Protein AF-A0A9D5P6J3-F1 (afdb_monomer_lite)

Foldseek 3Di:
DVVVLVCCCVLALVVLVVCLVVVHADDPVSLQVNLVCLLPDPDLVSVVSNLVRCVVVLVCLLLQACSHPDDRCLSVSLSSLLSCLVPPLPLLPDQLLSSLVSNLVRDPFDPLVSNVSSVVSNCNSCVPDPLVVNLVVLLVVLLVCLVVADQRSNQSSLSSNLLSLLVVVDDDPVSSVVLSVVCSVCVVVVQLLVCLQSVHRHRDDDPANLSSLVVCLVDPVNLLVLLSSLLSCVVSVVVRVVSPDDNVSSVVSSVSSVVSNVVDNHDCPDVVVSCCSSDDVVSVVSSVVRDDDDPVRVVVVVVVVVVVVVVVVVVLLVLLVVLLVCVVVVNQVVVSLVVLLVDALVSSQSSLVSNCVSCVPPPRCVVCSVVSNVSSVVQQVDFDADPNDTDRRPDDPPPPPPDPPPDPPPDPPPDDDD

pLDDT: mean 79.32, std 16.15, range [25.44, 96.62]

Sequence (418 aa):
MNEILNNIYNSVILPLTECAKEGKNLATYEMNSISYMVVHCEDKNEQRYILEHLQPLYKEYLMGKNPLKKYYCEEMMYMLCTWDAVYDKTIANLDLVDIAISWADNNSGVRVREFLNVLYCYYMANPDAQWNTIEPIVWHELLKLEVYGNRTKAGYLVLLHGFLRIIIRRSNPLEQKTLIGLLIENWDYLKLVYSVMIRSIVDCGHKDFAGVANYVRIMSWCHPYIYIFYSVLSERFEDLCQSGTDREKLSRHLNKILGIMNTTTQDCNYLNILCRILFPDSFKEYLDKNRLPSYDEVVSELNEMKSKVDSLNSQIEQMAQRMVNAVNASIPVGDIEKELLRLSPGTSYDVFTQVNSLLTGNKAWMERASDIKQKILSMRDNPTIVNGNVYQSGATHDDRSKHIELCDNDNQLKLENK

Radius of gyration: 34.81 Å; chains: 1; bounding box: 89×60×91 Å

Secondary structure (DSSP, 8-state):
-HHHHHHHIIIIIHHHHHHHHHTPPPPHHHHHHHHHHHHT---HHHHHHHHHHHHHHHHHHHTT--SS-SS--HHHHHHHHHHHHHHT--GGGS-HHHHHHHHHHH-SS--HHHHHHHHHHHHHH-TTS-HHHHHHHHHHHHHHTTTS--HHHHHHHHHHHHHHHHHHH---HHHHHHHHHHHHHTHHHHHHHHHHHTTS--SS--SSHHHHHHHHHH-GGGGGGHHHHHHHHHHTHHHHHHTT--HHHHHHHHHHHHHHHHHS----SHHHHHHHHHS-HHHHHHHHHHSPPPHHHHHHHHHHHHHHHHHHHHHHHHHHHHHHHHHHTT--HHHHHHHHTTS-HHHHHHHHHHHHHHTTT-HHHHHHHHHHHHHHHHHHSS-EEETTEEEPTT--TT--------------------

Organism: Xylanibacter ruminicola (NCBI:txid839)

Structure (mmCIF, N/CA/C/O backbone):
data_AF-A0A9D5P6J3-F1
#
_entry.id   AF-A0A9D5P6J3-F1
#
loop_
_atom_site.group_PDB
_atom_site.id
_atom_site.type_symbol
_atom_site.label_atom_id
_atom_site.label_alt_id
_atom_site.label_comp_id
_atom_site.label_asym_id
_atom_site.label_entity_id
_atom_site.label_seq_id
_atom_site.pdbx_PDB_ins_code
_atom_site.Cartn_x
_atom_site.Cartn_y
_atom_site.Cartn_z
_atom_site.occupancy
_atom_site.B_iso_or_equiv
_atom_site.auth_seq_id
_atom_site.auth_comp_id
_atom_site.auth_asym_id
_atom_site.auth_atom_id
_atom_site.pdbx_PDB_model_num
ATOM 1 N N . MET A 1 1 ? 26.706 19.585 -39.680 1.00 57.69 1 MET A N 1
ATOM 2 C CA . MET A 1 1 ? 25.729 18.549 -39.279 1.00 57.69 1 MET A CA 1
ATOM 3 C C . MET A 1 1 ? 26.403 17.186 -39.138 1.00 57.69 1 MET A C 1
ATOM 5 O O . MET A 1 1 ? 26.481 16.715 -38.017 1.00 57.69 1 MET A O 1
ATOM 9 N N . ASN A 1 2 ? 27.000 16.613 -40.195 1.00 75.25 2 ASN A N 1
ATOM 10 C CA . ASN A 1 2 ? 27.670 15.299 -40.106 1.00 75.25 2 ASN A CA 1
ATOM 11 C C . ASN A 1 2 ? 28.806 15.217 -39.070 1.00 75.25 2 ASN A C 1
ATOM 13 O O . ASN A 1 2 ? 28.942 14.196 -38.415 1.00 75.25 2 ASN A O 1
ATOM 17 N N . GLU A 1 3 ? 29.602 16.272 -38.884 1.00 84.06 3 GLU A N 1
ATOM 18 C CA . GLU A 1 3 ? 30.706 16.254 -37.909 1.00 84.06 3 GLU A CA 1
ATOM 19 C C . GLU A 1 3 ? 30.215 16.214 -36.452 1.00 84.06 3 GLU A C 1
ATOM 21 O O . GLU A 1 3 ? 30.741 15.458 -35.643 1.00 84.06 3 GLU A O 1
ATOM 26 N N . ILE A 1 4 ? 29.151 16.957 -36.134 1.00 83.62 4 ILE A N 1
ATOM 27 C CA . ILE A 1 4 ? 28.568 16.991 -34.786 1.00 83.62 4 ILE A CA 1
ATOM 28 C C . ILE A 1 4 ? 27.877 15.661 -34.463 1.00 83.62 4 ILE A C 1
ATOM 30 O O . ILE A 1 4 ? 28.116 15.091 -33.403 1.00 83.62 4 ILE A O 1
ATOM 34 N N . LEU A 1 5 ? 27.097 15.110 -35.401 1.00 86.62 5 LEU A N 1
ATOM 35 C CA . LEU A 1 5 ? 26.465 13.798 -35.222 1.00 86.62 5 LEU A CA 1
ATOM 36 C C . LEU A 1 5 ? 27.497 12.665 -35.122 1.00 86.62 5 LEU A C 1
ATOM 38 O O . LEU A 1 5 ? 27.320 11.749 -34.321 1.00 86.62 5 LEU A O 1
ATOM 42 N N . ASN A 1 6 ? 28.605 12.746 -35.868 1.00 88.44 6 ASN A N 1
ATOM 43 C CA . ASN A 1 6 ? 29.725 11.813 -35.723 1.00 88.44 6 ASN A CA 1
ATOM 44 C C . ASN A 1 6 ? 30.392 11.932 -34.349 1.00 88.44 6 ASN A C 1
ATOM 46 O O . ASN A 1 6 ? 30.739 10.914 -33.752 1.00 88.44 6 ASN A O 1
ATOM 50 N N . ASN A 1 7 ? 30.552 13.152 -33.830 1.00 87.69 7 ASN A N 1
ATOM 51 C CA . ASN A 1 7 ? 31.076 13.358 -32.483 1.00 87.69 7 ASN A CA 1
ATOM 52 C C . ASN A 1 7 ? 30.143 12.741 -31.438 1.00 87.69 7 ASN A C 1
ATOM 54 O O . ASN A 1 7 ? 30.617 11.943 -30.640 1.00 87.69 7 ASN A O 1
ATOM 58 N N . ILE A 1 8 ? 28.833 13.007 -31.506 1.00 86.38 8 ILE A N 1
ATOM 59 C CA . ILE A 1 8 ? 27.821 12.396 -30.624 1.00 86.38 8 ILE A CA 1
ATOM 60 C C . ILE A 1 8 ? 27.864 10.867 -30.712 1.00 86.38 8 ILE A C 1
ATOM 62 O O . ILE A 1 8 ? 27.829 10.176 -29.694 1.00 86.38 8 ILE A O 1
ATOM 66 N N . TYR A 1 9 ? 27.967 10.315 -31.921 1.00 89.75 9 TYR A N 1
ATOM 67 C CA . TYR A 1 9 ? 28.038 8.871 -32.097 1.00 89.75 9 TYR A CA 1
ATOM 68 C C . TYR A 1 9 ? 29.260 8.272 -31.393 1.00 89.75 9 TYR A C 1
ATOM 70 O O . TYR A 1 9 ? 29.124 7.315 -30.634 1.00 89.75 9 TYR A O 1
ATOM 78 N N . ASN A 1 10 ? 30.439 8.862 -31.591 1.00 88.38 10 ASN A N 1
ATOM 79 C CA . ASN A 1 10 ? 31.686 8.346 -31.032 1.00 88.38 10 ASN A CA 1
ATOM 80 C C . ASN A 1 10 ? 31.839 8.612 -29.526 1.00 88.38 10 ASN A C 1
ATOM 82 O O . ASN A 1 10 ? 32.464 7.807 -28.841 1.00 88.38 10 ASN A O 1
ATOM 86 N N . SER A 1 11 ? 31.295 9.716 -29.001 1.00 85.00 11 SER A N 1
ATOM 87 C CA . SER A 1 11 ? 31.452 10.098 -27.591 1.00 85.00 11 SER A CA 1
ATOM 88 C C . SER A 1 11 ? 30.334 9.596 -26.678 1.00 85.00 11 SER A C 1
ATOM 90 O O . SER A 1 11 ? 30.573 9.439 -25.484 1.00 85.00 11 SER A O 1
ATOM 92 N N . VAL A 1 12 ? 29.133 9.339 -27.211 1.00 84.31 12 VAL A N 1
ATOM 93 C CA . VAL A 1 12 ? 27.944 8.954 -26.428 1.00 84.31 12 VAL A CA 1
ATOM 94 C C . VAL A 1 12 ? 27.421 7.582 -26.843 1.00 84.31 12 VAL A C 1
ATOM 96 O O . VAL A 1 12 ? 27.366 6.668 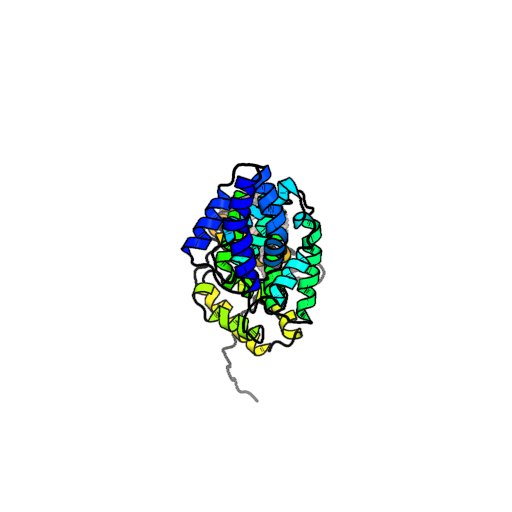-26.021 1.00 84.31 12 VAL A O 1
ATOM 99 N N . ILE A 1 13 ? 27.039 7.412 -28.112 1.00 85.62 13 ILE A N 1
ATOM 100 C CA . ILE A 1 13 ? 26.281 6.227 -28.553 1.00 85.62 13 ILE A CA 1
ATOM 101 C C . ILE A 1 13 ? 27.150 4.965 -28.539 1.00 85.62 13 ILE A C 1
ATOM 103 O O . ILE A 1 13 ? 26.745 3.937 -27.988 1.00 85.62 13 ILE A O 1
ATOM 107 N N . LEU A 1 14 ? 28.340 5.032 -29.140 1.00 87.56 14 LEU 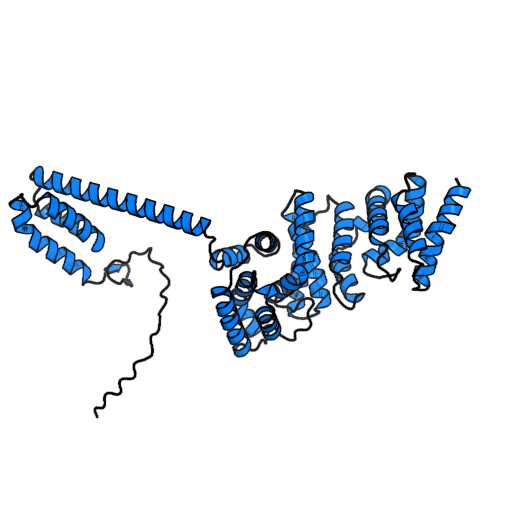A N 1
ATOM 108 C CA . LEU A 1 14 ? 29.237 3.890 -29.283 1.00 87.56 14 LEU A CA 1
ATOM 109 C C . LEU A 1 14 ? 29.713 3.355 -27.918 1.00 87.56 14 LEU A C 1
ATOM 111 O O . LEU A 1 14 ? 29.493 2.166 -27.671 1.00 87.56 14 LEU A O 1
ATOM 115 N N . PRO A 1 15 ? 30.236 4.184 -26.985 1.00 84.38 15 PRO A N 1
ATOM 116 C CA . PRO A 1 15 ? 30.690 3.694 -25.683 1.00 84.38 15 PRO A CA 1
ATOM 117 C C . PRO A 1 15 ? 29.576 3.029 -24.864 1.00 84.38 15 PRO A C 1
ATOM 119 O O . PRO A 1 15 ? 29.794 1.974 -24.265 1.00 84.38 15 PRO A O 1
ATOM 122 N N . LEU A 1 16 ? 28.365 3.606 -24.864 1.00 81.00 16 LEU A N 1
ATOM 123 C CA . LEU A 1 16 ? 27.211 3.033 -24.161 1.00 81.00 16 LEU A CA 1
ATOM 124 C C . LEU A 1 16 ? 26.800 1.683 -24.758 1.00 81.00 16 LEU A C 1
ATOM 126 O O . LEU A 1 16 ? 26.547 0.727 -24.023 1.00 81.00 16 LEU A O 1
ATOM 130 N N . THR A 1 17 ? 26.764 1.594 -26.088 1.00 82.31 17 THR A N 1
ATOM 131 C CA . THR A 1 17 ? 26.368 0.374 -26.802 1.00 82.31 17 THR A CA 1
ATOM 132 C C . THR A 1 17 ? 27.376 -0.754 -26.605 1.00 82.31 17 THR A C 1
ATOM 134 O O . THR A 1 17 ? 26.982 -1.904 -26.403 1.00 82.31 17 THR A O 1
ATOM 137 N N . GLU A 1 18 ? 28.673 -0.452 -26.646 1.00 82.69 18 GLU A N 1
ATOM 138 C CA . GLU A 1 18 ? 29.732 -1.435 -26.398 1.00 82.69 18 GLU A CA 1
ATOM 139 C C . GLU A 1 18 ? 29.710 -1.923 -24.949 1.00 82.69 18 GLU A C 1
ATOM 141 O O . GLU A 1 18 ? 29.700 -3.131 -24.708 1.00 82.69 18 GLU A O 1
ATOM 146 N N . CYS A 1 19 ? 29.592 -1.014 -23.979 1.00 78.56 19 CYS A N 1
ATOM 147 C CA . CYS A 1 19 ? 29.543 -1.394 -22.567 1.00 78.56 19 CYS A CA 1
ATOM 148 C C . CYS A 1 19 ? 28.331 -2.267 -22.239 1.00 78.56 19 CYS A C 1
ATOM 150 O O . CYS A 1 19 ? 28.471 -3.258 -21.516 1.00 78.56 19 CYS A O 1
ATOM 152 N N . ALA A 1 20 ? 27.171 -1.951 -22.820 1.00 75.88 20 ALA A N 1
ATOM 153 C CA . ALA A 1 20 ? 25.970 -2.761 -22.687 1.00 75.88 20 ALA A CA 1
ATOM 154 C C . ALA A 1 20 ? 26.143 -4.174 -23.262 1.00 75.88 20 ALA A C 1
ATOM 156 O O . ALA A 1 20 ? 25.828 -5.157 -22.591 1.00 75.88 20 ALA A O 1
ATOM 157 N N . LYS A 1 21 ? 26.699 -4.294 -24.477 1.00 77.12 21 LYS A N 1
ATOM 158 C CA . LYS A 1 21 ? 26.958 -5.592 -25.126 1.00 77.12 21 LYS A CA 1
ATOM 159 C C . LYS A 1 21 ? 27.943 -6.451 -24.342 1.00 77.12 21 LYS A C 1
ATOM 161 O O . LYS A 1 21 ? 27.756 -7.658 -24.223 1.00 77.12 21 LYS A O 1
ATOM 166 N N . GLU A 1 22 ? 28.998 -5.839 -23.820 1.00 74.31 22 GLU A N 1
ATOM 167 C CA . GLU A 1 22 ? 30.055 -6.551 -23.103 1.00 74.31 22 GLU A CA 1
ATOM 168 C C . GLU A 1 22 ? 29.715 -6.795 -21.624 1.00 74.31 22 GLU A C 1
ATOM 170 O O . GLU A 1 22 ? 30.463 -7.472 -20.913 1.00 74.31 22 GLU A O 1
ATOM 175 N N . GLY A 1 23 ? 28.601 -6.237 -21.132 1.00 66.12 23 GLY A N 1
ATOM 176 C CA . GLY A 1 23 ? 28.228 -6.271 -19.720 1.00 66.12 23 GLY A CA 1
ATOM 177 C C . GLY A 1 23 ? 29.313 -5.679 -18.815 1.00 66.12 23 GLY A C 1
ATOM 178 O O . GLY A 1 23 ? 29.486 -6.155 -17.681 1.00 66.12 23 GLY A O 1
ATOM 179 N N . LYS A 1 24 ? 30.071 -4.705 -19.334 1.00 66.69 24 LYS A N 1
ATOM 180 C CA . LYS A 1 24 ? 31.143 -3.980 -18.643 1.00 66.69 24 LYS A CA 1
ATOM 181 C C . LYS A 1 24 ? 30.615 -2.651 -18.109 1.00 66.69 24 LYS A C 1
ATOM 183 O O . LYS A 1 24 ? 29.604 -2.129 -18.564 1.00 66.69 24 LYS A O 1
ATOM 188 N N . ASN A 1 25 ? 31.310 -2.112 -17.112 1.00 66.50 25 ASN A N 1
ATOM 189 C CA . ASN A 1 25 ? 31.013 -0.787 -16.582 1.00 66.50 25 ASN A CA 1
ATOM 190 C C . ASN A 1 25 ? 31.935 0.240 -17.241 1.00 66.50 25 ASN A C 1
ATOM 192 O O . ASN A 1 25 ? 33.147 0.024 -17.261 1.00 66.50 25 ASN A O 1
ATOM 196 N N . LEU A 1 26 ? 31.372 1.366 -17.679 1.00 66.00 26 LEU A N 1
ATOM 197 C CA . LEU A 1 26 ? 32.141 2.591 -17.906 1.00 66.00 26 LEU A CA 1
ATOM 198 C C . LEU A 1 26 ? 32.775 3.049 -16.591 1.00 66.00 26 LEU A C 1
ATOM 200 O O . LEU A 1 26 ? 32.219 2.817 -15.505 1.00 66.00 26 LEU A O 1
ATOM 204 N N . ALA A 1 27 ? 33.922 3.725 -16.672 1.00 70.69 27 ALA A N 1
ATOM 205 C CA . ALA A 1 27 ? 34.433 4.424 -15.504 1.00 70.69 27 ALA A CA 1
ATOM 206 C C . ALA A 1 27 ? 33.407 5.484 -15.066 1.00 70.69 27 ALA A C 1
ATOM 208 O O . ALA A 1 27 ? 32.761 6.123 -15.895 1.00 70.69 27 ALA A O 1
ATOM 209 N N . THR A 1 28 ? 33.255 5.705 -13.756 1.00 68.19 28 THR A N 1
ATOM 210 C CA . THR A 1 28 ? 32.262 6.657 -13.217 1.00 68.19 28 THR A CA 1
ATOM 211 C C . THR A 1 28 ? 32.389 8.050 -13.840 1.00 68.19 28 THR A C 1
ATOM 213 O O . THR A 1 28 ? 31.383 8.692 -14.119 1.00 68.19 28 THR A O 1
ATOM 216 N N . TYR A 1 29 ? 33.616 8.501 -14.111 1.00 68.69 29 TYR A N 1
ATOM 217 C CA . TYR A 1 29 ? 33.868 9.783 -14.768 1.00 68.69 29 TYR A CA 1
ATOM 218 C C . TYR A 1 29 ? 33.342 9.830 -16.213 1.00 68.69 29 TYR A C 1
ATOM 220 O O . TYR A 1 29 ? 32.702 10.805 -16.599 1.00 68.69 29 TYR A O 1
ATOM 228 N N . GLU A 1 30 ? 33.552 8.765 -16.991 1.00 75.06 30 GLU A N 1
ATOM 229 C CA . GLU A 1 30 ? 33.081 8.661 -18.379 1.00 75.06 30 GLU A CA 1
ATOM 230 C C . GLU A 1 30 ? 31.552 8.633 -18.429 1.00 75.06 30 GLU A C 1
ATOM 232 O O . GLU A 1 30 ? 30.943 9.371 -19.200 1.00 75.06 30 GLU A O 1
ATOM 237 N N . MET A 1 31 ? 30.921 7.861 -17.539 1.00 75.38 31 MET A N 1
ATOM 238 C CA . MET A 1 31 ? 29.463 7.791 -17.449 1.00 75.38 31 MET A CA 1
ATOM 239 C C . MET A 1 31 ? 28.839 9.131 -17.034 1.00 75.38 31 MET A C 1
ATOM 241 O O . MET A 1 31 ? 27.809 9.522 -17.582 1.00 75.38 31 MET A O 1
ATOM 245 N N . ASN A 1 32 ? 29.472 9.865 -16.114 1.00 75.38 32 ASN A N 1
ATOM 246 C CA . ASN A 1 32 ? 29.029 11.207 -15.732 1.00 75.38 32 ASN A CA 1
ATOM 247 C C . ASN A 1 32 ? 29.166 12.196 -16.893 1.00 75.38 32 ASN A C 1
ATOM 249 O O . ASN A 1 32 ? 28.268 13.003 -17.110 1.00 75.38 32 ASN A O 1
ATOM 253 N N . SER A 1 33 ? 30.261 12.125 -17.654 1.00 80.06 33 SER A N 1
ATOM 254 C CA . SER A 1 33 ? 30.460 12.993 -18.815 1.00 80.06 33 SER A CA 1
ATOM 255 C C . SER A 1 33 ? 29.431 12.713 -19.910 1.00 80.06 33 SER A C 1
ATOM 257 O O . SER A 1 33 ? 28.867 13.657 -20.457 1.00 80.06 33 SER A O 1
ATOM 259 N N . ILE A 1 34 ? 29.157 11.440 -20.201 1.00 81.50 34 ILE A N 1
ATOM 260 C CA . ILE A 1 34 ? 28.141 11.031 -21.176 1.00 81.50 34 ILE A CA 1
ATOM 261 C C . ILE A 1 34 ? 26.747 11.463 -20.712 1.00 81.50 34 ILE A C 1
ATOM 263 O O . ILE A 1 34 ? 26.009 12.084 -21.475 1.00 81.50 34 ILE A O 1
ATOM 267 N N . SER A 1 35 ? 26.405 11.206 -19.447 1.00 80.06 35 SER A N 1
ATOM 268 C CA . SER A 1 35 ? 25.118 11.618 -18.874 1.00 80.06 35 SER A CA 1
ATOM 269 C C . SER A 1 35 ? 24.948 13.132 -18.937 1.00 80.06 35 SER A C 1
ATOM 271 O O . SER A 1 35 ? 23.895 13.606 -19.343 1.00 80.06 35 SER A O 1
ATOM 273 N N . TYR A 1 36 ? 25.997 13.897 -18.622 1.00 83.31 36 TYR A N 1
ATOM 274 C CA . TYR A 1 36 ? 25.979 15.352 -18.725 1.00 83.31 36 TYR A CA 1
ATOM 275 C C . TYR A 1 36 ? 25.706 15.822 -20.158 1.00 83.31 36 TYR A C 1
ATOM 277 O O . TYR A 1 36 ? 24.851 16.686 -20.346 1.00 83.31 36 TYR A O 1
ATOM 285 N N . MET A 1 37 ? 26.377 15.232 -21.157 1.00 84.06 37 MET A N 1
ATOM 286 C CA . MET A 1 37 ? 26.158 15.557 -22.574 1.00 84.06 37 MET A CA 1
ATOM 287 C C . MET A 1 37 ? 24.718 15.287 -23.010 1.00 84.06 37 MET A C 1
ATOM 289 O O . MET A 1 37 ? 24.134 16.114 -23.700 1.00 84.06 37 MET A O 1
ATOM 293 N N . VAL A 1 38 ? 24.133 14.162 -22.591 1.00 84.12 38 VAL A N 1
ATOM 294 C CA . VAL A 1 38 ? 22.733 13.841 -22.904 1.00 84.12 38 VAL A CA 1
ATOM 295 C C . VAL A 1 38 ? 21.786 14.812 -22.194 1.00 84.12 38 VAL A C 1
ATOM 297 O O . VAL A 1 38 ? 20.919 15.396 -22.832 1.00 84.12 38 VAL A O 1
ATOM 300 N N . VAL A 1 39 ? 21.970 15.043 -20.892 1.00 84.19 39 VAL A N 1
ATOM 301 C CA . VAL A 1 39 ? 21.082 15.896 -20.082 1.00 84.19 39 VAL A CA 1
ATOM 302 C C . VAL A 1 39 ? 21.075 17.352 -20.559 1.00 84.19 39 VAL A C 1
ATOM 304 O O . VAL A 1 39 ? 20.027 17.990 -20.530 1.00 84.19 39 VAL A O 1
ATOM 307 N N . HIS A 1 40 ? 22.217 17.870 -21.020 1.00 85.81 40 HIS A N 1
ATOM 308 C CA . HIS A 1 40 ? 22.377 19.269 -21.436 1.00 85.81 40 HIS A CA 1
ATOM 309 C C . HIS A 1 40 ? 22.362 19.455 -22.962 1.00 85.81 40 HIS A C 1
ATOM 311 O O . HIS A 1 40 ? 22.711 20.526 -23.454 1.00 85.81 40 HIS A O 1
ATOM 317 N N . CYS A 1 41 ? 21.977 18.433 -23.730 1.00 88.00 41 CYS A N 1
ATOM 318 C CA . CYS A 1 41 ? 21.775 18.577 -25.168 1.00 88.00 41 CYS A CA 1
ATOM 319 C C . CYS A 1 41 ? 20.514 19.417 -25.416 1.00 88.00 41 CYS A C 1
ATOM 321 O O . CYS A 1 41 ? 19.411 18.985 -25.086 1.00 88.00 41 CYS A O 1
ATOM 323 N N . GLU A 1 42 ? 20.666 20.616 -25.984 1.00 87.19 42 GLU A N 1
ATOM 324 C CA . GLU A 1 42 ? 19.552 21.542 -26.256 1.00 87.19 42 GLU A CA 1
ATOM 325 C C . GLU A 1 42 ? 19.043 21.474 -27.708 1.00 87.19 42 GLU A C 1
ATOM 327 O O . GLU A 1 42 ? 17.899 21.850 -27.980 1.00 87.19 42 GLU A O 1
ATOM 332 N N . ASP A 1 43 ? 19.862 20.987 -28.649 1.00 91.00 43 ASP A N 1
ATOM 333 C CA . ASP A 1 43 ? 19.483 20.907 -30.063 1.00 91.00 43 ASP A CA 1
ATOM 334 C C . ASP A 1 43 ? 18.515 19.745 -30.321 1.00 91.00 43 ASP A C 1
ATOM 336 O O . ASP A 1 43 ? 18.812 18.579 -30.072 1.00 91.00 43 ASP A O 1
ATOM 340 N N . LYS A 1 44 ? 17.343 20.052 -30.882 1.00 88.25 44 LYS A N 1
ATOM 341 C CA . LYS A 1 44 ? 16.279 19.059 -31.098 1.00 88.25 44 LYS A CA 1
ATOM 342 C C . LYS A 1 44 ? 16.654 17.945 -32.077 1.00 88.25 44 LYS A C 1
ATOM 344 O O . LYS A 1 44 ? 16.161 16.828 -31.931 1.00 88.25 44 LYS A O 1
ATOM 349 N N . ASN A 1 45 ? 17.477 18.230 -33.088 1.00 88.62 45 ASN A N 1
ATOM 350 C CA . ASN A 1 45 ? 17.889 17.211 -34.055 1.00 88.62 45 ASN A CA 1
ATOM 351 C C . ASN A 1 45 ? 18.907 16.258 -33.424 1.00 88.62 45 ASN A C 1
ATOM 353 O O . ASN A 1 45 ? 18.837 15.053 -33.656 1.00 88.62 45 ASN A O 1
ATOM 357 N N . GLU A 1 46 ? 19.809 16.782 -32.595 1.00 89.38 46 GLU A N 1
ATOM 358 C CA . GLU A 1 46 ? 20.748 15.983 -31.806 1.00 89.38 46 GLU A CA 1
ATOM 359 C C . GLU A 1 46 ? 20.025 15.128 -30.761 1.00 89.38 46 GLU A C 1
ATOM 361 O O . GLU A 1 46 ? 20.269 13.926 -30.693 1.00 89.38 46 GLU A O 1
ATOM 366 N N . GLN A 1 47 ? 19.077 15.704 -30.012 1.00 89.69 47 GLN A N 1
ATOM 367 C CA . GLN A 1 47 ? 18.239 14.969 -29.056 1.00 89.69 47 GLN A CA 1
ATOM 368 C C . GLN A 1 47 ? 17.518 13.796 -29.725 1.00 89.69 47 GLN A C 1
ATOM 370 O O . GLN A 1 47 ? 17.561 12.669 -29.230 1.00 89.69 47 GLN A O 1
ATOM 375 N N . ARG A 1 48 ? 16.883 14.047 -30.877 1.00 88.06 48 ARG A N 1
ATOM 376 C CA . ARG A 1 48 ? 16.201 13.011 -31.656 1.00 88.06 48 ARG A CA 1
ATOM 377 C C . ARG A 1 48 ? 17.178 11.939 -32.137 1.00 88.06 48 ARG A C 1
ATOM 379 O O . ARG A 1 48 ? 16.893 10.756 -31.991 1.00 88.06 48 ARG A O 1
ATOM 386 N N . TYR A 1 49 ? 18.339 12.337 -32.653 1.00 89.50 49 TYR A N 1
ATOM 387 C CA . TYR A 1 49 ? 19.370 11.402 -33.102 1.00 89.50 49 TYR A CA 1
ATOM 388 C C . TYR A 1 49 ? 19.876 10.508 -31.960 1.00 89.50 49 TYR A C 1
ATOM 390 O O . TYR A 1 49 ? 19.993 9.294 -32.132 1.00 89.50 49 TYR A O 1
ATOM 398 N N . ILE A 1 50 ? 20.132 11.086 -30.781 1.00 89.31 50 ILE A N 1
ATOM 399 C CA . ILE A 1 50 ? 20.527 10.349 -29.574 1.00 89.31 50 ILE A CA 1
ATOM 400 C C . ILE A 1 50 ? 19.416 9.380 -29.156 1.00 89.31 50 ILE A C 1
ATOM 402 O O . ILE A 1 50 ? 19.701 8.208 -28.910 1.00 89.31 50 ILE A O 1
ATOM 406 N N . LEU A 1 51 ? 18.163 9.844 -29.102 1.00 87.88 51 LEU A N 1
ATOM 407 C CA . LEU A 1 51 ? 17.011 9.019 -28.739 1.00 87.88 51 LEU A CA 1
ATOM 408 C C . LEU A 1 51 ? 16.867 7.812 -29.673 1.00 87.88 51 LEU A C 1
ATOM 410 O O . LEU A 1 51 ? 16.778 6.688 -29.187 1.00 87.88 51 LEU A O 1
ATOM 414 N N . GLU A 1 52 ? 16.885 8.029 -30.990 1.00 87.62 52 GLU A N 1
ATOM 415 C CA . GLU A 1 52 ? 16.724 6.972 -31.998 1.00 87.62 52 GLU A CA 1
ATOM 416 C C . GLU A 1 52 ? 17.795 5.877 -31.847 1.00 87.62 52 GLU A C 1
ATOM 418 O O . GLU A 1 52 ? 17.488 4.686 -31.912 1.00 87.62 52 GLU A O 1
ATOM 423 N N . HIS A 1 53 ? 19.047 6.259 -31.574 1.00 87.62 53 HIS A N 1
ATOM 424 C CA . HIS A 1 53 ? 20.159 5.309 -31.462 1.00 87.62 53 HIS A CA 1
ATOM 425 C C . HIS A 1 53 ? 20.257 4.629 -30.093 1.00 87.62 53 HIS A C 1
ATOM 427 O O . HIS A 1 53 ? 20.669 3.471 -30.011 1.00 87.62 53 HIS A O 1
ATOM 433 N N . LEU A 1 54 ? 19.875 5.316 -29.015 1.00 85.81 54 LEU A N 1
ATOM 434 C CA . LEU A 1 54 ? 19.834 4.736 -27.670 1.00 85.81 54 LEU A CA 1
ATOM 435 C C . LEU A 1 54 ? 18.505 4.031 -27.374 1.00 85.81 54 LEU A C 1
ATOM 437 O O . LEU A 1 54 ? 18.370 3.418 -26.312 1.00 85.81 54 LEU A O 1
ATOM 441 N N . GLN A 1 55 ? 17.552 4.053 -28.315 1.00 84.25 55 GLN A N 1
ATOM 442 C CA . GLN A 1 55 ? 16.229 3.470 -28.133 1.00 84.25 55 GLN A CA 1
ATOM 443 C C . GLN A 1 55 ? 16.238 2.020 -27.625 1.00 84.25 55 GLN A C 1
ATOM 445 O O . GLN A 1 55 ? 15.541 1.717 -26.653 1.00 84.25 55 GLN A O 1
ATOM 450 N N . PRO A 1 56 ? 17.032 1.109 -28.213 1.00 83.62 56 PRO A N 1
ATOM 451 C CA . PRO A 1 56 ? 17.079 -0.275 -27.754 1.00 83.62 56 PRO A CA 1
ATOM 452 C C . PRO A 1 56 ? 17.577 -0.403 -26.308 1.00 83.62 56 PRO A C 1
ATOM 454 O O . PRO A 1 56 ? 17.000 -1.153 -25.524 1.00 83.62 56 PRO A O 1
ATOM 457 N N . LEU A 1 57 ? 18.607 0.366 -25.940 1.00 80.38 57 LEU A N 1
ATOM 458 C CA . LEU A 1 57 ? 19.216 0.325 -24.608 1.00 80.38 57 LEU A CA 1
ATOM 459 C C . LEU A 1 57 ? 18.266 0.848 -23.536 1.00 80.38 57 LEU A C 1
ATOM 461 O O . LEU A 1 57 ? 18.138 0.235 -22.474 1.00 80.38 57 LEU A O 1
ATOM 465 N N . TYR A 1 58 ? 17.569 1.954 -23.813 1.00 81.06 58 TYR A N 1
ATOM 466 C CA . TYR A 1 58 ? 16.589 2.465 -22.862 1.00 81.06 58 TYR A CA 1
ATOM 467 C C . TYR A 1 58 ? 15.402 1.497 -22.737 1.00 81.06 58 TYR A C 1
ATOM 469 O O . TYR A 1 58 ? 14.918 1.286 -21.627 1.00 81.06 58 TYR A O 1
ATOM 477 N N . LYS A 1 59 ? 14.928 0.869 -23.829 1.00 82.81 59 LYS A N 1
ATOM 478 C CA . LYS A 1 59 ? 13.811 -0.096 -23.765 1.00 82.81 59 LYS A CA 1
ATOM 479 C C . LYS A 1 59 ? 14.162 -1.292 -22.888 1.00 82.81 59 LYS A C 1
ATOM 481 O O . LYS A 1 59 ? 13.338 -1.730 -22.092 1.00 82.81 59 LYS A O 1
ATOM 486 N N . GLU A 1 60 ? 15.391 -1.791 -22.979 1.00 84.06 60 GLU A N 1
ATOM 487 C CA . GLU A 1 60 ? 15.869 -2.841 -22.079 1.00 84.06 60 GLU A CA 1
ATOM 488 C C . GLU A 1 60 ? 15.871 -2.393 -20.613 1.00 84.06 60 GLU A C 1
ATOM 490 O O . GLU A 1 60 ? 15.402 -3.143 -19.755 1.00 84.06 60 GLU A O 1
ATOM 495 N N . TYR A 1 61 ? 16.316 -1.163 -20.337 1.00 83.06 61 TYR A N 1
ATOM 496 C CA . TYR A 1 61 ? 16.259 -0.575 -18.997 1.00 83.06 61 TYR A CA 1
ATOM 497 C C . TYR A 1 61 ? 14.825 -0.496 -18.448 1.00 83.06 61 TYR A C 1
ATOM 499 O O . TYR A 1 61 ? 14.574 -0.926 -17.321 1.00 83.06 61 TYR A O 1
ATOM 507 N N . LEU A 1 62 ? 13.863 -0.025 -19.251 1.00 84.06 62 LEU A N 1
ATOM 508 C CA . LEU A 1 62 ? 12.449 0.041 -18.853 1.00 84.06 62 LEU A CA 1
ATOM 509 C C . LEU A 1 62 ? 11.864 -1.337 -18.532 1.00 84.06 62 LEU A C 1
ATOM 511 O O . LEU A 1 62 ? 11.021 -1.449 -17.648 1.00 84.06 62 LEU A O 1
ATOM 515 N N . MET A 1 63 ? 12.347 -2.388 -19.194 1.00 87.44 63 MET A N 1
ATOM 516 C CA . MET A 1 63 ? 11.942 -3.776 -18.950 1.00 87.44 63 MET A CA 1
ATOM 517 C C . MET A 1 63 ? 12.677 -4.424 -17.764 1.00 87.44 63 MET A C 1
ATOM 519 O O . MET A 1 63 ? 12.553 -5.629 -17.539 1.00 87.44 63 MET A O 1
ATOM 523 N N . GLY A 1 64 ? 13.453 -3.653 -16.998 1.00 84.44 64 GLY A N 1
ATOM 524 C CA . GLY A 1 64 ? 14.144 -4.125 -15.799 1.00 84.44 64 GLY A CA 1
ATOM 525 C C . GLY A 1 64 ? 15.389 -4.944 -16.093 1.00 84.44 64 GLY A C 1
ATOM 526 O O . GLY A 1 64 ? 15.983 -5.510 -15.170 1.00 84.44 64 GLY A O 1
ATOM 527 N N . LYS A 1 65 ? 15.812 -4.990 -17.361 1.00 83.94 65 LYS A N 1
ATOM 528 C CA . LYS A 1 65 ? 17.146 -5.458 -17.707 1.00 83.94 65 LYS A CA 1
ATOM 529 C C . LYS A 1 65 ? 18.123 -4.370 -17.312 1.00 83.94 65 LYS A C 1
ATOM 531 O O . LYS A 1 65 ? 17.854 -3.180 -17.438 1.00 83.94 65 LYS A O 1
ATOM 536 N N . ASN A 1 66 ? 19.285 -4.787 -16.840 1.00 70.56 66 ASN A N 1
ATOM 537 C CA . ASN A 1 66 ? 20.339 -3.859 -16.490 1.00 70.56 66 ASN A CA 1
ATOM 538 C C . ASN A 1 66 ? 21.487 -3.986 -17.501 1.00 70.56 66 ASN A C 1
ATOM 540 O O . ASN A 1 66 ? 22.487 -4.642 -17.189 1.00 70.56 66 ASN A O 1
ATOM 544 N N . PRO A 1 67 ? 21.343 -3.416 -18.718 1.00 56.88 67 PRO A N 1
ATOM 545 C CA . PRO A 1 67 ? 22.412 -3.461 -19.711 1.00 56.88 67 PRO A CA 1
ATOM 546 C C . PRO A 1 67 ? 23.666 -2.732 -19.204 1.00 56.88 67 PRO A C 1
ATOM 548 O O . PRO A 1 67 ? 24.784 -3.126 -19.517 1.00 56.88 67 PRO A O 1
ATOM 551 N N . LEU A 1 68 ? 23.501 -1.720 -18.348 1.00 63.38 68 LEU A N 1
ATOM 552 C CA . LEU A 1 68 ? 24.575 -0.886 -17.811 1.00 63.38 68 LEU A CA 1
ATOM 553 C C . LEU A 1 68 ? 24.685 -1.109 -16.298 1.00 63.38 68 LEU A C 1
ATOM 555 O O . LEU A 1 68 ? 24.127 -0.346 -15.518 1.00 63.38 68 LEU A O 1
ATOM 559 N N . LYS A 1 69 ? 25.401 -2.170 -15.895 1.00 56.66 69 LYS A N 1
ATOM 560 C CA . LYS A 1 69 ? 25.485 -2.789 -14.547 1.00 56.66 69 LYS A CA 1
ATOM 561 C C . LYS A 1 69 ? 25.683 -1.875 -13.303 1.00 56.66 69 LYS A C 1
ATOM 563 O O . LYS A 1 69 ? 25.801 -2.418 -12.201 1.00 56.66 69 LYS A O 1
ATOM 568 N N . LYS A 1 70 ? 25.697 -0.535 -13.383 1.00 53.94 70 LYS A N 1
ATOM 569 C CA . LYS A 1 70 ? 25.855 0.389 -12.239 1.00 53.94 70 LYS A CA 1
ATOM 570 C C . LYS A 1 70 ? 25.015 1.684 -12.303 1.00 53.94 70 LYS A C 1
ATOM 572 O O . LYS A 1 70 ? 24.702 2.213 -13.360 1.00 53.94 70 LYS A O 1
ATOM 577 N N . TYR A 1 71 ? 24.755 2.197 -11.098 1.00 53.19 71 TYR A N 1
ATOM 578 C CA . TYR A 1 71 ? 23.909 3.302 -10.600 1.00 53.19 71 TYR A CA 1
ATOM 579 C C . TYR A 1 71 ? 23.928 4.702 -11.267 1.00 53.19 71 TYR A C 1
ATOM 581 O O . TYR A 1 71 ? 23.468 5.654 -10.648 1.00 53.19 71 TYR A O 1
ATOM 589 N N . TYR A 1 72 ? 24.410 4.889 -12.496 1.00 57.09 72 TYR A N 1
ATOM 590 C CA . TYR A 1 72 ? 24.669 6.244 -13.030 1.00 57.09 72 TYR A CA 1
ATOM 591 C C . TYR A 1 72 ? 23.863 6.616 -14.274 1.00 57.09 72 TYR A C 1
ATOM 593 O O . TYR A 1 72 ? 24.212 7.558 -14.972 1.00 57.09 72 TYR A O 1
ATOM 601 N N . CYS A 1 73 ? 22.781 5.891 -14.554 1.00 67.88 73 CYS A N 1
ATOM 602 C CA . CYS A 1 73 ? 21.954 6.157 -15.730 1.00 67.88 73 CYS A CA 1
ATOM 603 C C . CYS A 1 73 ? 20.614 6.820 -15.395 1.00 67.88 73 CYS A C 1
ATOM 605 O O . CYS A 1 73 ? 19.896 7.140 -16.326 1.00 67.88 73 CYS A O 1
ATOM 607 N N . GLU A 1 74 ? 20.238 7.012 -14.124 1.00 70.50 74 GLU A N 1
ATOM 608 C CA . GLU A 1 74 ? 18.872 7.446 -13.767 1.00 70.50 74 GLU A CA 1
ATOM 609 C C . GLU A 1 74 ? 18.483 8.776 -14.427 1.00 70.50 74 GLU A C 1
ATOM 611 O O . GLU A 1 74 ? 17.445 8.848 -15.077 1.00 70.50 74 GLU A O 1
ATOM 616 N N . GLU A 1 75 ? 19.331 9.803 -14.328 1.00 74.25 75 GLU A N 1
ATOM 617 C CA . GLU A 1 75 ? 19.066 11.118 -14.932 1.00 74.25 75 GLU A CA 1
ATOM 618 C C . GLU A 1 75 ? 19.053 11.055 -16.461 1.00 74.25 75 GLU A C 1
ATOM 620 O O . GLU A 1 75 ? 18.165 11.610 -17.102 1.00 74.25 75 GLU A O 1
ATOM 625 N N . MET A 1 76 ? 20.001 10.326 -17.052 1.00 79.69 76 MET A N 1
ATOM 626 C CA . MET A 1 76 ? 20.055 10.117 -18.498 1.00 79.69 76 MET A CA 1
ATOM 627 C C . MET A 1 76 ? 18.804 9.382 -19.000 1.00 79.69 76 MET A C 1
ATOM 629 O O . MET A 1 76 ? 18.192 9.804 -19.975 1.00 79.69 76 MET A O 1
ATOM 633 N N . MET A 1 77 ? 18.393 8.308 -18.322 1.00 77.94 77 MET A N 1
ATOM 634 C CA . MET A 1 77 ? 17.201 7.528 -18.664 1.00 77.94 77 MET A CA 1
ATOM 635 C C . MET A 1 77 ? 15.931 8.355 -18.478 1.00 77.94 77 MET A C 1
ATOM 637 O O . MET A 1 77 ? 15.048 8.302 -19.330 1.00 77.94 77 MET A O 1
ATOM 641 N N . TYR A 1 78 ? 15.865 9.169 -17.423 1.00 75.25 78 TYR A N 1
ATOM 642 C CA . TYR A 1 78 ? 14.785 10.128 -17.224 1.00 75.25 78 TYR A CA 1
ATOM 643 C C . TYR A 1 78 ? 14.693 11.107 -18.402 1.00 75.25 78 TYR A C 1
ATOM 645 O O . TYR A 1 78 ? 13.618 11.274 -18.977 1.00 75.25 78 TYR A O 1
ATOM 653 N N . MET A 1 79 ? 15.820 11.684 -18.833 1.00 81.75 79 MET A N 1
ATOM 654 C CA . MET A 1 79 ? 15.856 12.583 -19.990 1.00 81.75 79 MET A CA 1
ATOM 655 C C . MET A 1 79 ? 15.432 11.885 -21.284 1.00 81.75 79 MET A C 1
ATOM 657 O O . MET A 1 79 ? 14.575 12.405 -21.997 1.00 81.75 79 MET A O 1
ATOM 661 N N . LEU A 1 80 ? 15.933 10.678 -21.555 1.00 83.06 80 LEU A N 1
ATOM 662 C CA . LEU A 1 80 ? 15.520 9.901 -22.728 1.00 83.06 80 LEU A CA 1
ATOM 663 C C . LEU A 1 80 ? 14.008 9.633 -22.730 1.00 83.06 80 LEU A C 1
ATOM 665 O O . LEU A 1 80 ? 13.375 9.745 -23.777 1.00 83.06 80 LEU A O 1
ATOM 669 N N . CYS A 1 81 ? 13.405 9.368 -21.567 1.00 77.81 81 CYS A N 1
ATOM 670 C CA . CYS A 1 81 ? 11.954 9.212 -21.451 1.00 77.81 81 CYS A CA 1
ATOM 671 C C . CYS A 1 81 ? 11.197 10.511 -21.758 1.00 77.81 81 CYS A C 1
ATOM 673 O O . CYS A 1 81 ? 10.171 10.476 -22.437 1.00 77.81 81 CYS A O 1
ATOM 675 N N . THR A 1 82 ? 11.705 11.665 -21.309 1.00 79.88 82 THR A N 1
ATOM 676 C CA . THR A 1 82 ? 11.094 12.962 -21.652 1.00 79.88 82 THR A CA 1
ATOM 677 C C . THR A 1 82 ? 11.188 13.271 -23.145 1.00 79.88 82 THR A C 1
ATOM 679 O O . THR A 1 82 ? 10.264 13.856 -23.704 1.00 79.88 82 THR A O 1
ATOM 682 N N . TRP A 1 83 ? 12.264 12.853 -23.815 1.00 85.44 83 TRP A N 1
ATOM 683 C CA . TRP A 1 83 ? 12.399 13.007 -25.262 1.00 85.44 83 TRP A CA 1
ATOM 684 C C . TRP A 1 83 ? 11.477 12.047 -26.015 1.00 85.44 83 TRP A C 1
ATOM 686 O O . TRP A 1 83 ? 10.797 12.481 -26.943 1.00 85.44 83 TRP A O 1
ATOM 696 N N . ASP A 1 84 ? 11.377 10.779 -25.598 1.00 82.56 84 ASP A N 1
ATOM 697 C CA . ASP A 1 84 ? 10.440 9.815 -26.195 1.00 82.56 84 ASP A CA 1
ATOM 698 C C . ASP A 1 84 ? 9.001 10.337 -26.141 1.00 82.56 84 ASP A C 1
ATOM 700 O O . ASP A 1 84 ? 8.323 10.330 -27.163 1.00 82.56 84 ASP A O 1
ATOM 704 N N . ALA A 1 85 ? 8.573 10.910 -25.013 1.00 76.69 85 ALA A N 1
ATOM 705 C CA . ALA A 1 85 ? 7.252 11.527 -24.856 1.00 76.69 85 ALA A CA 1
ATOM 706 C C . ALA A 1 85 ? 6.922 12.597 -25.916 1.00 76.69 85 ALA A C 1
ATOM 708 O O . ALA A 1 85 ? 5.763 12.775 -26.304 1.00 76.69 85 ALA A O 1
ATOM 709 N N . VAL A 1 86 ? 7.943 13.329 -26.368 1.00 78.94 86 VAL A N 1
ATOM 710 C CA . VAL A 1 86 ? 7.813 14.430 -27.328 1.00 78.94 86 VAL A CA 1
ATOM 711 C C . VAL A 1 86 ? 7.896 13.929 -28.767 1.00 78.94 86 VAL A C 1
ATOM 713 O O . VAL A 1 86 ? 7.107 14.371 -29.603 1.00 78.94 86 VAL A O 1
ATOM 716 N N . TYR A 1 87 ? 8.846 13.041 -29.063 1.00 79.44 87 TYR A N 1
ATOM 717 C CA . TYR A 1 87 ? 9.215 12.704 -30.439 1.00 79.44 87 TYR A CA 1
ATOM 718 C C . TYR A 1 87 ? 8.528 11.440 -30.971 1.00 79.44 87 TYR A C 1
ATOM 720 O O . TYR A 1 87 ? 7.978 11.482 -32.070 1.00 79.44 87 TYR A O 1
ATOM 728 N N . ASP A 1 88 ? 8.515 10.355 -30.194 1.00 72.56 88 ASP A N 1
ATOM 729 C CA . ASP A 1 88 ? 8.208 9.005 -30.700 1.00 72.56 88 ASP A CA 1
ATOM 730 C C . ASP A 1 88 ? 7.044 8.316 -29.967 1.00 72.56 88 ASP A C 1
ATOM 732 O O . ASP A 1 88 ? 6.366 7.458 -30.536 1.00 72.56 88 ASP A O 1
ATOM 736 N N . LYS A 1 89 ? 6.792 8.691 -28.708 1.00 75.00 89 LYS A N 1
ATOM 737 C CA . LYS A 1 89 ? 5.773 8.145 -27.794 1.00 75.00 89 LYS A CA 1
ATOM 738 C C . LYS A 1 89 ? 5.757 6.617 -27.743 1.00 75.00 89 LYS A C 1
ATOM 740 O O . LYS A 1 89 ? 4.706 6.006 -27.545 1.00 75.00 89 LYS A O 1
ATOM 745 N N . THR A 1 90 ? 6.901 5.969 -27.939 1.00 73.81 90 THR A N 1
ATOM 746 C CA . THR A 1 90 ? 6.944 4.505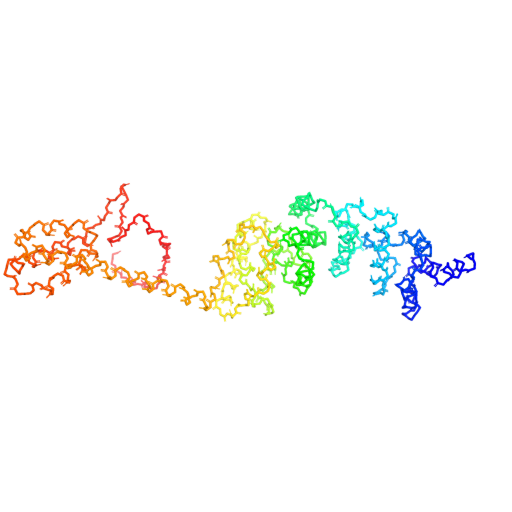 -27.986 1.00 73.81 90 THR A CA 1
ATOM 747 C C . THR A 1 90 ? 6.763 3.887 -26.605 1.00 73.81 90 THR A C 1
ATOM 749 O O . THR A 1 90 ? 6.161 2.820 -26.500 1.00 73.81 90 THR A O 1
ATOM 752 N N . ILE A 1 91 ? 7.194 4.580 -25.547 1.00 72.12 91 ILE A N 1
ATOM 753 C CA . ILE A 1 91 ? 7.014 4.156 -24.154 1.00 72.12 91 ILE A CA 1
ATOM 754 C C . ILE A 1 91 ? 5.534 4.152 -23.771 1.00 72.12 91 ILE A C 1
ATOM 756 O O . ILE A 1 91 ? 5.089 3.238 -23.083 1.00 72.12 91 ILE A O 1
ATOM 760 N N . ALA A 1 92 ? 4.757 5.114 -24.275 1.00 70.56 92 ALA A N 1
ATOM 761 C CA . ALA A 1 92 ? 3.339 5.286 -23.961 1.00 70.56 92 ALA A CA 1
ATOM 762 C C . ALA A 1 92 ? 2.454 4.082 -24.344 1.00 70.56 92 ALA A C 1
ATOM 764 O O . ALA A 1 92 ? 1.317 4.004 -23.886 1.00 70.56 92 ALA A O 1
ATOM 765 N N . ASN A 1 93 ? 2.963 3.156 -25.165 1.00 75.44 93 ASN A N 1
ATOM 766 C CA . ASN A 1 93 ? 2.248 1.960 -25.614 1.00 75.44 93 ASN A CA 1
ATOM 767 C C . ASN A 1 93 ? 2.640 0.681 -24.856 1.00 75.44 93 ASN A C 1
ATOM 769 O O . ASN A 1 93 ? 2.104 -0.383 -25.161 1.00 75.44 93 ASN A O 1
ATOM 773 N N . LEU A 1 94 ? 3.596 0.743 -23.922 1.00 81.56 94 LEU A N 1
ATOM 774 C CA . LEU A 1 94 ? 3.991 -0.440 -23.156 1.00 81.56 94 LEU A CA 1
ATOM 775 C C . LEU A 1 94 ? 2.929 -0.784 -22.107 1.00 81.56 94 LEU A C 1
ATOM 777 O O . LEU A 1 94 ? 2.355 0.108 -21.478 1.00 81.56 94 LEU A O 1
ATOM 781 N N . ASP A 1 95 ? 2.710 -2.081 -21.896 1.00 88.56 95 ASP A N 1
ATOM 782 C CA . ASP A 1 95 ? 1.857 -2.587 -20.825 1.00 88.56 95 ASP A CA 1
ATOM 783 C C . ASP A 1 95 ? 2.625 -2.545 -19.492 1.00 88.56 95 ASP A C 1
ATOM 785 O O . ASP A 1 95 ? 3.683 -3.160 -19.329 1.00 88.56 95 ASP A O 1
ATOM 789 N N . LEU A 1 96 ? 2.102 -1.789 -18.523 1.00 91.25 96 LEU A N 1
ATOM 790 C CA . LEU A 1 96 ? 2.727 -1.625 -17.208 1.00 91.25 96 LEU A CA 1
ATOM 791 C C . LEU A 1 96 ? 2.755 -2.923 -16.390 1.00 91.25 96 LEU A C 1
ATOM 793 O O . LEU A 1 96 ? 3.657 -3.104 -15.570 1.00 91.25 96 LEU A O 1
ATOM 797 N N . VAL A 1 97 ? 1.794 -3.825 -16.601 1.00 92.62 97 VAL A N 1
ATOM 798 C CA . VAL A 1 97 ? 1.770 -5.145 -15.962 1.00 92.62 97 VAL A CA 1
ATOM 799 C C . VAL A 1 97 ? 2.902 -6.003 -16.516 1.00 92.62 97 VAL A C 1
ATOM 801 O O . VAL A 1 97 ? 3.647 -6.596 -15.733 1.00 92.62 97 VAL A O 1
ATOM 804 N N . ASP A 1 98 ? 3.093 -6.008 -17.838 1.00 92.62 98 ASP A N 1
ATOM 805 C CA . ASP A 1 98 ? 4.209 -6.717 -18.477 1.00 92.62 98 ASP A CA 1
ATOM 806 C C . ASP A 1 98 ? 5.559 -6.146 -18.039 1.00 92.62 98 ASP A C 1
ATOM 808 O O . ASP A 1 98 ? 6.498 -6.903 -17.784 1.00 92.62 98 ASP A O 1
ATOM 812 N N . ILE A 1 99 ? 5.653 -4.823 -17.870 1.00 91.94 99 ILE A N 1
ATOM 813 C CA . ILE A 1 99 ? 6.834 -4.180 -17.287 1.00 91.94 99 ILE A CA 1
ATOM 814 C C . ILE A 1 99 ? 7.081 -4.718 -15.869 1.00 91.94 99 ILE A C 1
ATOM 816 O O . ILE A 1 99 ? 8.183 -5.183 -15.582 1.00 91.94 99 ILE A O 1
ATOM 820 N N . ALA A 1 100 ? 6.076 -4.727 -14.987 1.00 94.06 100 ALA A N 1
ATOM 821 C CA . ALA A 1 100 ? 6.228 -5.239 -13.622 1.00 94.06 100 ALA A CA 1
ATOM 822 C C . ALA A 1 100 ? 6.664 -6.717 -13.584 1.00 94.06 100 ALA A C 1
ATOM 824 O O . ALA A 1 100 ? 7.517 -7.095 -12.777 1.00 94.06 100 ALA A O 1
ATOM 825 N N . ILE A 1 101 ? 6.111 -7.550 -14.470 1.00 92.75 101 ILE A N 1
ATOM 826 C CA . ILE A 1 101 ? 6.481 -8.966 -14.602 1.00 92.75 101 ILE A CA 1
ATOM 827 C C . ILE A 1 101 ? 7.920 -9.101 -15.108 1.00 92.75 101 ILE A C 1
ATOM 829 O O . ILE A 1 101 ? 8.715 -9.816 -14.503 1.00 92.75 101 ILE A O 1
ATOM 833 N N . SER A 1 102 ? 8.293 -8.355 -16.147 1.00 93.50 102 SER A N 1
ATOM 834 C CA . SER A 1 102 ? 9.652 -8.370 -16.693 1.00 93.50 102 SER A CA 1
ATOM 835 C C . SER A 1 102 ? 10.690 -7.941 -15.654 1.00 93.50 102 SER A C 1
ATOM 837 O O . SER A 1 102 ? 11.766 -8.533 -15.559 1.00 93.50 102 SER A O 1
ATOM 839 N N . TRP A 1 103 ? 10.380 -6.949 -14.816 1.00 93.50 103 TRP A N 1
ATOM 840 C CA . TRP A 1 103 ? 11.252 -6.573 -13.704 1.00 93.50 103 TRP A CA 1
ATOM 841 C C . TRP A 1 103 ? 11.428 -7.705 -12.692 1.00 93.50 103 TRP A C 1
ATOM 843 O O . TRP A 1 103 ? 12.545 -7.910 -12.209 1.00 93.50 103 TRP A O 1
ATOM 853 N N . ALA A 1 104 ? 10.365 -8.459 -12.406 1.00 92.44 104 ALA A N 1
ATOM 854 C CA . ALA A 1 104 ? 10.430 -9.621 -11.529 1.00 92.44 104 ALA A CA 1
ATOM 855 C C . ALA A 1 104 ? 11.303 -10.745 -12.101 1.00 92.44 104 ALA A C 1
ATOM 857 O O . ALA A 1 104 ? 12.063 -11.354 -11.352 1.00 92.44 104 ALA A O 1
ATOM 858 N N . ASP A 1 105 ? 11.233 -10.985 -13.411 1.00 91.38 105 ASP A N 1
ATOM 859 C CA . ASP A 1 105 ? 11.997 -12.043 -14.081 1.00 91.38 105 ASP A CA 1
ATOM 860 C C . ASP A 1 105 ? 13.489 -11.701 -14.211 1.00 91.38 105 ASP A C 1
ATOM 862 O O . ASP A 1 105 ? 14.349 -12.580 -14.146 1.00 91.38 105 ASP A O 1
ATOM 866 N N . ASN A 1 106 ? 13.816 -10.414 -14.363 1.00 89.12 106 ASN A N 1
ATOM 867 C CA . ASN A 1 106 ? 15.189 -9.954 -14.579 1.00 89.12 106 ASN A CA 1
ATOM 868 C C . ASN A 1 106 ? 15.953 -9.615 -13.287 1.00 89.12 106 ASN A C 1
ATOM 870 O O . ASN A 1 106 ? 17.151 -9.324 -13.345 1.00 89.12 106 ASN A O 1
ATOM 874 N N . ASN A 1 107 ? 15.303 -9.635 -12.118 1.00 85.06 107 ASN A N 1
ATOM 875 C CA . ASN A 1 107 ? 15.917 -9.215 -10.858 1.00 85.06 107 ASN A CA 1
ATOM 876 C C . ASN A 1 107 ? 15.723 -10.243 -9.739 1.00 85.06 107 ASN A C 1
ATOM 878 O O . ASN A 1 107 ? 14.632 -10.745 -9.501 1.00 85.06 107 ASN A O 1
ATOM 882 N N . SER A 1 108 ? 16.786 -10.498 -8.971 1.00 80.12 108 SER A N 1
ATOM 883 C CA . SER A 1 108 ? 16.763 -11.417 -7.822 1.00 80.12 108 SER A CA 1
ATOM 884 C C . SER A 1 108 ? 16.044 -10.865 -6.579 1.00 80.12 108 SER A C 1
ATOM 886 O O . SER A 1 108 ? 15.939 -11.564 -5.573 1.00 80.12 108 SER A O 1
ATOM 888 N N . GLY A 1 109 ? 15.551 -9.627 -6.640 1.00 84.62 109 GLY A N 1
ATOM 889 C CA . GLY A 1 109 ? 14.813 -8.935 -5.587 1.00 84.62 109 GLY A CA 1
ATOM 890 C C . GLY A 1 109 ? 14.187 -7.646 -6.118 1.00 84.62 109 GLY A C 1
ATOM 891 O O . GLY A 1 109 ? 14.395 -7.277 -7.280 1.00 84.62 109 GLY A O 1
ATOM 892 N N . VAL A 1 110 ? 13.411 -6.961 -5.280 1.00 86.62 110 VAL A N 1
ATOM 893 C CA . VAL A 1 110 ? 12.718 -5.735 -5.687 1.00 86.62 110 VAL A CA 1
ATOM 894 C C . VAL A 1 110 ? 13.637 -4.521 -5.581 1.00 86.62 110 VAL A C 1
ATOM 896 O O . VAL A 1 110 ? 14.095 -4.144 -4.504 1.00 86.62 110 VAL A O 1
ATOM 899 N N . ARG A 1 111 ? 13.875 -3.871 -6.720 1.00 89.44 111 ARG A N 1
ATOM 900 C CA . ARG A 1 111 ? 14.593 -2.596 -6.830 1.00 89.44 111 ARG A CA 1
ATOM 901 C C . ARG A 1 111 ? 13.601 -1.437 -6.785 1.00 89.44 111 ARG A C 1
ATOM 903 O O . ARG A 1 111 ? 13.189 -0.910 -7.815 1.00 89.44 111 ARG A O 1
ATOM 910 N N . VAL A 1 112 ? 13.155 -1.108 -5.575 1.00 90.31 112 VAL A N 1
ATOM 911 C CA . VAL A 1 112 ? 12.015 -0.207 -5.326 1.00 90.31 112 VAL A CA 1
ATOM 912 C C . VAL A 1 112 ? 12.179 1.148 -6.011 1.00 90.31 112 VAL A C 1
ATOM 914 O O . VAL A 1 112 ? 11.287 1.589 -6.734 1.00 90.31 112 VAL A O 1
ATOM 917 N N . ARG A 1 113 ? 13.318 1.809 -5.781 1.00 87.00 113 ARG A N 1
ATOM 918 C CA . ARG A 1 113 ? 13.572 3.168 -6.267 1.00 87.00 113 ARG A CA 1
ATOM 919 C C . ARG A 1 113 ? 13.667 3.192 -7.787 1.00 87.00 113 ARG A C 1
ATOM 921 O O . ARG A 1 113 ? 13.028 4.020 -8.424 1.00 87.00 113 ARG A O 1
ATOM 928 N N . GLU A 1 114 ? 14.424 2.268 -8.361 1.00 85.38 114 GLU A N 1
ATOM 929 C CA . GLU A 1 114 ? 14.633 2.187 -9.801 1.00 85.38 114 GLU A CA 1
ATOM 930 C C . GLU A 1 114 ? 13.330 1.864 -10.538 1.00 85.38 114 GLU A C 1
ATOM 932 O O . GLU A 1 114 ? 13.022 2.490 -11.550 1.00 85.38 114 GLU A O 1
ATOM 937 N N . PHE A 1 115 ? 12.522 0.949 -10.000 1.00 90.88 115 PHE A N 1
ATOM 938 C CA . PHE A 1 115 ? 11.234 0.613 -10.594 1.00 90.88 115 PHE A CA 1
ATOM 939 C C . PHE A 1 115 ? 10.238 1.773 -10.524 1.00 90.88 115 PHE A C 1
ATOM 941 O O . PHE A 1 115 ? 9.611 2.107 -11.527 1.00 90.88 115 PHE A O 1
ATOM 948 N N . LEU A 1 116 ? 10.118 2.439 -9.370 1.00 90.88 116 LEU A N 1
ATOM 949 C CA . LEU A 1 116 ? 9.240 3.605 -9.237 1.00 90.88 116 LEU A CA 1
ATOM 950 C C . LEU A 1 116 ? 9.703 4.780 -10.111 1.00 90.88 116 LEU A C 1
ATOM 952 O O . LEU A 1 116 ? 8.859 5.492 -10.651 1.00 90.88 116 LEU A O 1
ATOM 956 N N . ASN A 1 117 ? 11.012 4.947 -10.322 1.00 83.81 117 ASN A N 1
ATOM 957 C CA . ASN A 1 117 ? 11.542 5.906 -11.292 1.00 83.81 117 ASN A CA 1
ATOM 958 C C . ASN A 1 117 ? 11.093 5.569 -12.722 1.00 83.81 117 ASN A C 1
ATOM 960 O O . ASN A 1 117 ? 10.693 6.472 -13.455 1.00 83.81 117 ASN A O 1
ATOM 964 N N . VAL A 1 118 ? 11.101 4.289 -13.113 1.00 86.69 118 VAL A N 1
ATOM 965 C CA . VAL A 1 118 ? 10.580 3.848 -14.419 1.00 86.69 118 VAL A CA 1
ATOM 966 C C . VAL A 1 118 ? 9.085 4.134 -14.559 1.00 86.69 118 VAL A C 1
ATOM 968 O O . VAL A 1 118 ? 8.668 4.688 -15.576 1.00 86.69 118 VAL A O 1
ATOM 971 N N . LEU A 1 119 ? 8.280 3.839 -13.535 1.00 89.69 119 LEU A N 1
ATOM 972 C CA . LEU A 1 119 ? 6.849 4.165 -13.556 1.00 89.69 119 LEU A CA 1
ATOM 973 C C . LEU A 1 119 ? 6.608 5.675 -13.662 1.00 89.69 119 LEU A C 1
ATOM 975 O O . LEU A 1 119 ? 5.744 6.115 -14.419 1.00 89.69 119 LEU A O 1
ATOM 979 N N . TYR A 1 120 ? 7.407 6.478 -12.958 1.00 84.81 120 TYR A N 1
ATOM 980 C CA . TYR A 1 120 ? 7.336 7.933 -13.045 1.00 84.81 120 TYR A CA 1
ATOM 981 C C . TYR A 1 120 ? 7.714 8.446 -14.441 1.00 84.81 120 TYR A C 1
ATOM 983 O O . TYR A 1 120 ? 7.048 9.334 -14.968 1.00 84.81 120 TYR A O 1
ATOM 991 N N . CYS A 1 121 ? 8.728 7.858 -15.081 1.00 79.25 121 CYS A N 1
ATOM 992 C CA . CYS A 1 121 ? 9.084 8.177 -16.463 1.00 79.25 121 CYS A CA 1
ATOM 993 C C . CYS A 1 121 ? 7.926 7.903 -17.430 1.00 79.25 121 CYS A C 1
ATOM 995 O O . CYS A 1 121 ? 7.619 8.749 -18.268 1.00 79.25 121 CYS A O 1
ATOM 997 N N . TYR A 1 122 ? 7.245 6.761 -17.285 1.00 84.12 122 TYR A N 1
ATOM 998 C CA . TYR A 1 122 ? 6.056 6.455 -18.081 1.00 84.12 122 TYR A CA 1
ATOM 999 C C . TYR A 1 122 ? 4.939 7.466 -17.814 1.00 84.12 122 TYR A C 1
ATOM 1001 O O . TYR A 1 122 ? 4.320 7.962 -18.752 1.00 84.12 122 TYR A O 1
ATOM 1009 N N . TYR A 1 123 ? 4.700 7.810 -16.546 1.00 85.00 123 TYR A N 1
ATOM 1010 C CA . TYR A 1 123 ? 3.691 8.798 -16.171 1.00 85.00 123 TYR A CA 1
ATOM 1011 C C . TYR A 1 123 ? 3.929 10.162 -16.819 1.00 85.00 123 TYR A C 1
ATOM 1013 O O . TYR A 1 123 ? 3.013 10.740 -17.397 1.00 85.00 123 TYR A O 1
ATOM 1021 N N . MET A 1 124 ? 5.177 10.631 -16.809 1.00 77.19 124 MET A N 1
ATOM 1022 C CA . MET A 1 124 ? 5.568 11.867 -17.486 1.00 77.19 124 MET A CA 1
ATOM 1023 C C . MET A 1 124 ? 5.433 11.770 -19.010 1.00 77.19 124 MET A C 1
ATOM 1025 O O . MET A 1 124 ? 5.128 12.770 -19.658 1.00 77.19 124 MET A O 1
ATOM 1029 N N . ALA A 1 125 ? 5.653 10.583 -19.583 1.00 76.94 125 ALA A N 1
ATOM 1030 C CA . ALA A 1 125 ? 5.546 10.363 -21.020 1.00 76.94 125 ALA A CA 1
ATOM 1031 C C . ALA A 1 125 ? 4.104 10.208 -21.521 1.00 76.94 125 ALA A C 1
ATOM 1033 O O . ALA A 1 125 ? 3.831 10.463 -22.695 1.00 76.94 125 ALA A O 1
ATOM 1034 N N . ASN A 1 126 ? 3.184 9.802 -20.645 1.00 79.81 126 ASN A N 1
ATOM 1035 C CA . ASN A 1 126 ? 1.786 9.564 -20.981 1.00 79.81 126 ASN A CA 1
ATOM 1036 C C . ASN A 1 126 ? 0.830 10.075 -19.881 1.00 79.81 126 ASN A C 1
ATOM 1038 O O . ASN A 1 126 ? 0.123 9.282 -19.253 1.00 79.81 126 ASN A O 1
ATOM 1042 N N . PRO A 1 127 ? 0.788 11.397 -19.623 1.00 75.56 127 PRO A N 1
ATOM 1043 C CA . PRO A 1 127 ? -0.020 11.957 -18.538 1.00 75.56 127 PRO A CA 1
ATOM 1044 C C . PRO A 1 127 ? -1.524 11.726 -18.743 1.00 75.56 127 PRO A C 1
ATOM 1046 O O . PRO A 1 127 ? -2.248 11.522 -17.770 1.00 75.56 127 PRO A O 1
ATOM 1049 N N . ASP A 1 128 ? -1.977 11.680 -19.999 1.00 76.69 128 ASP A N 1
ATOM 1050 C CA . ASP A 1 128 ? -3.385 11.509 -20.377 1.00 76.69 128 ASP A CA 1
ATOM 1051 C C . ASP A 1 128 ? -3.828 10.035 -20.463 1.00 76.69 128 ASP A C 1
ATOM 1053 O O . ASP A 1 128 ? -4.947 9.746 -20.900 1.00 76.69 128 ASP A O 1
ATOM 1057 N N . ALA A 1 129 ? -2.971 9.080 -20.078 1.00 81.50 129 ALA A N 1
ATOM 1058 C CA . ALA A 1 129 ? -3.345 7.670 -20.091 1.00 81.50 129 ALA A CA 1
ATOM 1059 C C . ALA A 1 129 ? -4.555 7.406 -19.182 1.00 81.50 129 ALA A C 1
ATOM 1061 O O . ALA A 1 129 ? -4.753 8.040 -18.144 1.00 81.50 129 ALA A O 1
ATOM 1062 N N . GLN A 1 130 ? -5.358 6.403 -19.533 1.00 84.62 130 GLN A N 1
ATOM 1063 C CA . GLN A 1 130 ? -6.475 5.962 -18.698 1.00 84.62 130 GLN A CA 1
ATOM 1064 C C . GLN A 1 130 ? -5.976 5.082 -17.540 1.00 84.62 130 GLN A C 1
ATOM 1066 O O . GLN A 1 130 ? -6.265 3.890 -17.474 1.00 84.62 130 GLN A O 1
ATOM 1071 N N . TRP A 1 131 ? -5.204 5.663 -16.620 1.00 87.62 131 TRP A N 1
ATOM 1072 C CA . TRP A 1 131 ? -4.554 4.976 -15.493 1.00 87.62 131 TRP A CA 1
ATOM 1073 C C . TRP A 1 131 ? -5.513 4.153 -14.627 1.00 87.62 131 TRP A C 1
ATOM 1075 O O . TRP A 1 131 ? -5.173 3.071 -14.150 1.00 87.62 131 TRP A O 1
ATOM 1085 N N . ASN A 1 132 ? -6.745 4.636 -14.478 1.00 87.38 132 ASN A N 1
ATOM 1086 C CA . ASN A 1 132 ? -7.829 3.967 -13.764 1.00 87.38 132 ASN A CA 1
ATOM 1087 C C . ASN A 1 132 ? -8.254 2.627 -14.391 1.00 87.38 132 ASN A C 1
ATOM 1089 O O . ASN A 1 132 ? -8.840 1.800 -13.702 1.00 87.38 132 ASN A O 1
ATOM 1093 N N . THR A 1 133 ? -7.968 2.393 -15.673 1.00 90.38 133 THR A N 1
ATOM 1094 C CA . THR A 1 133 ? -8.262 1.109 -16.336 1.00 90.38 133 THR A CA 1
ATOM 1095 C C . THR A 1 133 ? -7.228 0.029 -16.017 1.00 90.38 133 THR A C 1
ATOM 1097 O O . THR A 1 133 ? -7.534 -1.157 -16.116 1.00 90.38 133 THR A O 1
ATOM 1100 N N . ILE A 1 134 ? -6.029 0.426 -15.578 1.00 90.94 134 ILE A N 1
ATOM 1101 C CA . ILE A 1 134 ? -4.902 -0.476 -15.310 1.00 90.94 134 ILE A CA 1
ATOM 1102 C C . ILE A 1 134 ? -4.998 -1.063 -13.895 1.00 90.94 134 ILE A C 1
ATOM 1104 O O . ILE A 1 134 ? -4.708 -2.240 -13.687 1.00 90.94 134 ILE A O 1
ATOM 1108 N N . GLU A 1 135 ? -5.452 -0.273 -12.917 1.00 90.44 135 GLU A N 1
ATOM 1109 C CA . GLU A 1 135 ? -5.558 -0.695 -11.511 1.00 90.44 135 GLU A CA 1
ATOM 1110 C C . GLU A 1 135 ? -6.352 -2.010 -11.324 1.00 90.44 135 GLU A C 1
ATOM 1112 O O . GLU A 1 135 ? -5.829 -2.907 -10.655 1.00 90.44 135 GLU A O 1
ATOM 1117 N N . PRO A 1 136 ? -7.544 -2.212 -11.932 1.00 90.19 136 PRO A N 1
ATOM 1118 C CA . PRO A 1 136 ? -8.275 -3.475 -11.806 1.00 90.19 136 PRO A CA 1
ATOM 1119 C C . PRO A 1 136 ? -7.510 -4.688 -12.352 1.00 90.19 136 PRO A C 1
ATOM 1121 O O . PRO A 1 136 ? -7.628 -5.785 -11.803 1.00 90.19 136 PRO A O 1
ATOM 1124 N N . ILE A 1 137 ? -6.712 -4.501 -13.409 1.00 93.75 137 ILE A N 1
ATOM 1125 C CA . ILE A 1 137 ? -5.899 -5.562 -14.023 1.00 93.75 137 ILE A CA 1
ATOM 1126 C C . ILE A 1 137 ? -4.769 -5.959 -13.070 1.00 93.75 137 ILE A C 1
ATOM 1128 O O . ILE A 1 137 ? -4.572 -7.142 -12.793 1.00 93.75 137 ILE A O 1
ATOM 1132 N N . VAL A 1 138 ? -4.076 -4.968 -12.502 1.00 92.75 138 VAL A N 1
ATOM 1133 C CA . VAL A 1 138 ? -3.020 -5.191 -11.504 1.00 92.75 138 VAL A CA 1
ATOM 1134 C C . VAL A 1 138 ? -3.582 -5.889 -10.271 1.00 92.75 138 VAL A C 1
ATOM 1136 O O . VAL A 1 138 ? -2.988 -6.849 -9.783 1.00 92.75 138 VAL A O 1
ATOM 1139 N N . TRP A 1 139 ? -4.746 -5.454 -9.784 1.00 89.50 139 TRP A N 1
ATOM 1140 C CA . TRP A 1 139 ? -5.405 -6.098 -8.651 1.00 89.50 139 TRP A CA 1
ATOM 1141 C C . TRP A 1 139 ? -5.757 -7.559 -8.950 1.00 89.50 139 TRP A C 1
ATOM 1143 O O . TRP A 1 139 ? -5.514 -8.440 -8.127 1.00 89.50 139 TRP A O 1
ATOM 1153 N N . HIS A 1 140 ? -6.263 -7.847 -10.150 1.00 89.69 140 HIS A N 1
ATOM 1154 C CA . HIS A 1 140 ? -6.536 -9.215 -10.579 1.00 89.69 140 HIS A CA 1
ATOM 1155 C C . HIS A 1 140 ? -5.266 -10.087 -10.609 1.00 89.69 140 HIS A C 1
ATOM 1157 O O . HIS A 1 140 ? -5.295 -11.224 -10.136 1.00 89.69 140 HIS A O 1
ATOM 1163 N N . GLU A 1 141 ? -4.139 -9.562 -11.097 1.00 91.31 141 GLU A N 1
ATOM 1164 C CA . GLU A 1 141 ? -2.846 -10.261 -11.052 1.00 91.31 141 GLU A CA 1
ATOM 1165 C C . GLU A 1 141 ? -2.333 -10.476 -9.622 1.00 91.31 141 GLU A C 1
ATOM 1167 O O . GLU A 1 141 ? -1.785 -11.538 -9.321 1.00 91.31 141 GLU A O 1
ATOM 1172 N N . LEU A 1 142 ? -2.548 -9.515 -8.718 1.00 89.88 142 LEU A N 1
ATOM 1173 C CA . LEU A 1 142 ? -2.213 -9.661 -7.299 1.00 89.88 142 LEU A CA 1
ATOM 1174 C C . LEU A 1 142 ? -2.988 -10.808 -6.644 1.00 89.88 142 LEU A C 1
ATOM 1176 O O . LEU A 1 142 ? -2.394 -11.604 -5.922 1.00 89.88 142 LEU A O 1
ATOM 1180 N N . LEU A 1 143 ? -4.281 -10.952 -6.943 1.00 85.44 143 LEU A N 1
ATOM 1181 C CA . LEU A 1 143 ? -5.096 -12.047 -6.407 1.00 85.44 143 LEU A CA 1
ATOM 1182 C C . LEU A 1 143 ? -4.631 -13.427 -6.900 1.00 85.44 143 LEU A C 1
ATOM 1184 O O . LEU A 1 143 ? -4.688 -14.400 -6.152 1.00 85.44 143 LEU A O 1
ATOM 1188 N N . LYS A 1 144 ? -4.103 -13.534 -8.127 1.00 87.31 144 LYS A N 1
ATOM 1189 C CA . LYS A 1 144 ? -3.533 -14.801 -8.630 1.00 87.31 144 LYS A CA 1
ATOM 1190 C C . LYS A 1 144 ? -2.315 -15.260 -7.825 1.00 87.31 144 LYS A C 1
ATOM 1192 O O . LYS A 1 144 ? -2.029 -16.458 -7.776 1.00 87.31 144 LYS A O 1
ATOM 1197 N N . LEU A 1 145 ? -1.588 -14.334 -7.199 1.00 85.12 145 LEU A N 1
ATOM 1198 C CA . LEU A 1 145 ? -0.381 -14.658 -6.438 1.00 85.12 145 LEU A CA 1
ATOM 1199 C C . LEU A 1 145 ? -0.665 -15.398 -5.134 1.00 85.12 145 LEU A C 1
ATOM 1201 O O . LEU A 1 145 ? 0.238 -16.064 -4.637 1.00 85.12 145 LEU A O 1
ATOM 1205 N N . GLU A 1 146 ? -1.886 -15.333 -4.610 1.00 79.25 146 GLU A N 1
ATOM 1206 C CA . GLU A 1 146 ? -2.307 -16.164 -3.478 1.00 79.25 146 GLU A CA 1
ATOM 1207 C C . GLU A 1 146 ? -2.147 -17.664 -3.784 1.00 79.25 146 GLU A C 1
ATOM 1209 O O . GLU A 1 146 ? -1.772 -18.447 -2.916 1.00 79.25 146 GLU A O 1
ATOM 1214 N N . VAL A 1 147 ? -2.361 -18.056 -5.045 1.00 69.50 147 VAL A N 1
ATOM 1215 C CA . VAL A 1 147 ? -2.270 -19.451 -5.502 1.00 69.50 147 VAL A CA 1
ATOM 1216 C C . VAL A 1 147 ? -0.865 -19.795 -6.010 1.00 69.50 147 VAL A C 1
ATOM 1218 O O . VAL A 1 147 ? -0.354 -20.878 -5.733 1.00 69.50 147 VAL A O 1
ATOM 1221 N N . TYR A 1 148 ? -0.219 -18.880 -6.742 1.00 64.88 148 TYR A N 1
ATOM 1222 C CA . TYR A 1 148 ? 1.032 -19.142 -7.477 1.00 64.88 148 TYR A CA 1
ATOM 1223 C C . TYR A 1 148 ? 2.266 -18.422 -6.896 1.00 64.88 148 TYR A C 1
ATOM 1225 O O . TYR A 1 148 ? 3.168 -18.039 -7.638 1.00 64.88 148 TYR A O 1
ATOM 1233 N N . GLY A 1 149 ? 2.287 -18.224 -5.574 1.00 70.25 149 GLY A N 1
ATOM 1234 C CA . GLY A 1 149 ? 3.231 -17.419 -4.782 1.00 70.25 149 GLY A CA 1
ATOM 1235 C C . GLY A 1 149 ? 4.634 -17.175 -5.356 1.00 70.25 149 GLY A C 1
ATOM 1236 O O . GLY A 1 149 ? 5.592 -17.864 -5.008 1.00 70.25 149 GLY A O 1
ATOM 1237 N N . ASN A 1 150 ? 4.782 -16.105 -6.144 1.00 86.50 150 ASN A N 1
ATOM 1238 C CA . ASN A 1 150 ? 6.070 -15.532 -6.535 1.00 86.50 150 ASN A CA 1
ATOM 1239 C C . ASN A 1 150 ? 6.262 -14.199 -5.801 1.00 86.50 150 ASN A C 1
ATOM 1241 O O . ASN A 1 150 ? 5.605 -13.206 -6.108 1.00 86.50 150 ASN A O 1
ATOM 1245 N N . ARG A 1 151 ? 7.176 -14.186 -4.827 1.00 90.31 151 ARG A N 1
ATOM 1246 C CA . ARG A 1 151 ? 7.359 -13.061 -3.895 1.00 90.31 151 ARG A CA 1
ATOM 1247 C C . ARG A 1 151 ? 7.937 -11.816 -4.558 1.00 90.31 151 ARG A C 1
ATOM 1249 O O . ARG A 1 151 ? 7.561 -10.707 -4.189 1.00 90.31 151 ARG A O 1
ATOM 1256 N N . THR A 1 152 ? 8.823 -11.998 -5.536 1.00 91.81 152 THR A N 1
ATOM 1257 C CA . THR A 1 152 ? 9.426 -10.895 -6.296 1.00 91.81 152 THR A CA 1
ATOM 1258 C C . THR A 1 152 ? 8.400 -10.288 -7.248 1.00 91.81 152 THR A C 1
ATOM 1260 O O . THR A 1 152 ? 8.227 -9.070 -7.259 1.00 91.81 152 THR A O 1
ATOM 1263 N N . LYS A 1 153 ? 7.641 -11.129 -7.972 1.00 93.06 153 LYS A N 1
ATOM 1264 C CA . LYS A 1 153 ? 6.509 -10.678 -8.802 1.00 93.06 153 LYS A CA 1
ATOM 1265 C C . LYS A 1 153 ? 5.472 -9.937 -7.957 1.00 93.06 153 LYS A C 1
ATOM 1267 O O . LYS A 1 153 ? 5.011 -8.874 -8.361 1.00 93.06 153 LYS A O 1
ATOM 1272 N N . ALA A 1 154 ? 5.157 -10.451 -6.767 1.00 92.50 154 ALA A N 1
ATOM 1273 C CA . ALA A 1 154 ? 4.275 -9.776 -5.819 1.00 92.50 154 ALA A CA 1
ATOM 1274 C C . ALA A 1 154 ? 4.801 -8.392 -5.432 1.00 92.50 154 ALA A C 1
ATOM 1276 O O . ALA A 1 154 ? 4.039 -7.434 -5.430 1.00 92.50 154 ALA A O 1
ATOM 1277 N N . GLY A 1 155 ? 6.104 -8.268 -5.180 1.00 94.44 155 GLY A N 1
ATOM 1278 C CA . GLY A 1 155 ? 6.748 -6.992 -4.889 1.00 94.44 155 GLY A CA 1
ATOM 1279 C C . GLY A 1 155 ? 6.546 -5.937 -5.975 1.00 94.44 155 GLY A C 1
ATOM 1280 O O . GLY A 1 155 ? 6.035 -4.857 -5.688 1.00 94.44 155 GLY A O 1
ATOM 1281 N N . TYR A 1 156 ? 6.877 -6.259 -7.228 1.00 96.06 156 TYR A N 1
ATOM 1282 C CA . TYR A 1 156 ? 6.721 -5.317 -8.343 1.00 96.06 156 TYR A CA 1
ATOM 1283 C C . TYR A 1 156 ? 5.254 -4.981 -8.643 1.00 96.06 156 TYR A C 1
ATOM 1285 O O . TYR A 1 156 ? 4.932 -3.815 -8.867 1.00 96.06 156 TYR A O 1
ATOM 1293 N N . LEU A 1 157 ? 4.342 -5.958 -8.578 1.00 95.06 157 LEU A N 1
ATOM 1294 C CA . LEU A 1 157 ? 2.909 -5.698 -8.758 1.00 95.06 157 LEU A CA 1
ATOM 1295 C C . LEU A 1 157 ? 2.325 -4.835 -7.633 1.00 95.06 157 LEU A C 1
ATOM 1297 O O . LEU A 1 157 ? 1.492 -3.972 -7.899 1.00 95.06 157 LEU A O 1
ATOM 1301 N N . VAL A 1 158 ? 2.772 -5.021 -6.388 1.00 95.00 158 VAL A N 1
ATOM 1302 C CA . VAL A 1 158 ? 2.361 -4.178 -5.258 1.00 95.00 158 VAL A CA 1
ATOM 1303 C C . VAL A 1 158 ? 2.882 -2.750 -5.418 1.00 95.00 158 VAL A C 1
ATOM 1305 O O . VAL A 1 158 ? 2.141 -1.806 -5.151 1.00 95.00 158 VAL A O 1
ATOM 1308 N N . LEU A 1 159 ? 4.125 -2.569 -5.874 1.00 96.38 159 LEU A N 1
ATOM 1309 C CA . LEU A 1 159 ? 4.664 -1.239 -6.168 1.00 96.38 159 LEU A CA 1
ATOM 1310 C C . LEU A 1 159 ? 3.889 -0.550 -7.292 1.00 96.38 159 LEU A C 1
ATOM 1312 O O . LEU A 1 159 ? 3.532 0.618 -7.147 1.00 96.38 159 LEU A O 1
ATOM 1316 N N . LEU A 1 160 ? 3.575 -1.277 -8.370 1.00 96.12 160 LEU A N 1
ATOM 1317 C CA . LEU A 1 160 ? 2.745 -0.765 -9.459 1.00 96.12 160 LEU A CA 1
ATOM 1318 C C . LEU A 1 160 ? 1.351 -0.382 -8.955 1.00 96.12 160 LEU A C 1
ATOM 1320 O O . LEU A 1 160 ? 0.888 0.723 -9.221 1.00 96.12 160 LEU A O 1
ATOM 1324 N N . HIS A 1 161 ? 0.706 -1.249 -8.173 1.00 94.88 161 HIS A N 1
ATOM 1325 C CA . HIS A 1 161 ? -0.577 -0.946 -7.548 1.00 94.88 161 HIS A CA 1
ATOM 1326 C C . HIS A 1 161 ? -0.491 0.322 -6.690 1.00 94.88 161 HIS A C 1
ATOM 1328 O O . HIS A 1 161 ? -1.293 1.235 -6.856 1.00 94.88 161 HIS A O 1
ATOM 1334 N N . GLY A 1 162 ? 0.507 0.421 -5.808 1.00 94.56 162 GLY A N 1
ATOM 1335 C CA . GLY A 1 162 ? 0.678 1.586 -4.947 1.00 94.56 162 GLY A CA 1
ATOM 1336 C C . GLY A 1 162 ? 0.905 2.880 -5.725 1.00 94.56 162 GLY A C 1
ATOM 1337 O O . GLY A 1 162 ? 0.286 3.896 -5.410 1.00 94.56 162 GLY A O 1
ATOM 1338 N N . PHE A 1 163 ? 1.717 2.828 -6.781 1.00 95.12 163 PHE A N 1
ATOM 1339 C CA . PHE A 1 163 ? 1.927 3.947 -7.695 1.00 95.12 163 PHE A CA 1
ATOM 1340 C C . PHE A 1 163 ? 0.618 4.382 -8.369 1.00 95.12 163 PHE A C 1
ATOM 1342 O O . PHE A 1 163 ? 0.253 5.555 -8.282 1.00 95.12 163 PHE A O 1
ATOM 1349 N N . LEU A 1 164 ? -0.132 3.437 -8.954 1.00 93.94 164 LEU A N 1
ATOM 1350 C CA . LEU A 1 164 ? -1.430 3.694 -9.590 1.00 93.94 164 LEU A CA 1
ATOM 1351 C C . LEU A 1 164 ? -2.418 4.343 -8.613 1.00 93.94 164 LEU A C 1
ATOM 1353 O O . LEU A 1 164 ? -3.030 5.360 -8.931 1.00 93.94 164 LEU A O 1
ATOM 1357 N N . ARG A 1 165 ? -2.532 3.817 -7.387 1.00 92.44 165 ARG A N 1
ATOM 1358 C CA . ARG A 1 165 ? -3.417 4.376 -6.351 1.00 92.44 165 ARG A CA 1
ATOM 1359 C C . ARG A 1 165 ? -3.075 5.826 -6.027 1.00 92.44 165 ARG A C 1
ATOM 1361 O O . ARG A 1 165 ? -3.990 6.631 -5.857 1.00 92.44 165 ARG A O 1
ATOM 1368 N N . ILE A 1 166 ? -1.787 6.164 -5.944 1.00 93.38 166 ILE A N 1
ATOM 1369 C CA . ILE A 1 166 ? -1.332 7.531 -5.663 1.00 93.38 166 ILE A CA 1
ATOM 1370 C C . ILE A 1 166 ? -1.714 8.470 -6.810 1.00 93.38 166 ILE A C 1
ATOM 1372 O O . ILE A 1 166 ? -2.350 9.492 -6.551 1.00 93.38 166 ILE A O 1
ATOM 1376 N N . ILE A 1 167 ? -1.386 8.123 -8.059 1.00 91.44 167 ILE A N 1
ATOM 1377 C CA . ILE A 1 167 ? -1.650 9.005 -9.207 1.00 91.44 167 ILE A CA 1
ATOM 1378 C C . ILE A 1 167 ? -3.149 9.148 -9.508 1.00 91.44 167 ILE A C 1
ATOM 1380 O O . ILE A 1 167 ? -3.593 10.230 -9.874 1.00 91.44 167 ILE A O 1
ATOM 1384 N N . ILE A 1 168 ? -3.951 8.094 -9.301 1.00 89.69 168 ILE A N 1
ATOM 1385 C CA . ILE A 1 168 ? -5.404 8.118 -9.540 1.00 89.69 168 ILE A CA 1
ATOM 1386 C C . ILE A 1 168 ? -6.113 8.959 -8.470 1.00 89.69 168 ILE A C 1
ATOM 1388 O O . ILE A 1 168 ? -7.036 9.713 -8.774 1.00 89.69 168 ILE A O 1
ATOM 1392 N N . ARG A 1 169 ? -5.715 8.828 -7.195 1.00 88.50 169 ARG A N 1
ATOM 1393 C CA . ARG A 1 169 ? -6.427 9.449 -6.060 1.00 88.50 169 ARG A CA 1
ATOM 1394 C C . ARG A 1 169 ? -5.950 10.859 -5.718 1.00 88.50 169 ARG A C 1
ATOM 1396 O O . ARG A 1 169 ? -6.560 11.502 -4.855 1.00 88.50 169 ARG A O 1
ATOM 1403 N N . ARG A 1 170 ? -4.862 11.336 -6.323 1.00 86.75 170 ARG A N 1
ATOM 1404 C CA . ARG A 1 170 ? -4.306 12.675 -6.091 1.00 86.75 170 ARG A CA 1
ATOM 1405 C C . ARG A 1 170 ? -4.031 13.372 -7.402 1.00 86.75 170 ARG A C 1
ATOM 1407 O O . ARG A 1 170 ? -3.351 12.825 -8.252 1.00 86.75 170 ARG A O 1
ATOM 1414 N N . SER A 1 171 ? -4.517 14.600 -7.530 1.00 83.50 171 SER A N 1
ATOM 1415 C CA . SER A 1 171 ? -4.317 15.429 -8.720 1.00 83.50 171 SER A CA 1
ATOM 1416 C C . SER A 1 171 ? -3.095 16.344 -8.627 1.00 83.50 171 SER A C 1
ATOM 1418 O O . SER A 1 171 ? -2.624 16.825 -9.651 1.00 83.50 171 SER A O 1
ATOM 1420 N N . ASN A 1 172 ? -2.576 16.608 -7.422 1.00 87.38 172 ASN A N 1
ATOM 1421 C CA . ASN A 1 172 ? -1.435 17.499 -7.220 1.00 87.38 172 ASN A CA 1
ATOM 1422 C C . ASN A 1 172 ? -0.102 16.750 -7.452 1.00 87.38 172 ASN A C 1
ATOM 1424 O O . ASN A 1 172 ? 0.208 15.844 -6.674 1.00 87.38 172 ASN A O 1
ATOM 1428 N N . PRO A 1 173 ? 0.730 17.150 -8.437 1.00 86.31 173 PRO A N 1
ATOM 1429 C CA . PRO A 1 173 ? 1.995 16.468 -8.732 1.00 86.31 173 PRO A CA 1
ATOM 1430 C C . PRO A 1 173 ? 3.021 16.504 -7.592 1.00 86.31 173 PRO A C 1
ATOM 1432 O O . PRO A 1 173 ? 3.770 15.547 -7.396 1.00 86.31 173 PRO A O 1
ATOM 1435 N N . LEU A 1 174 ? 3.064 17.592 -6.815 1.00 87.56 174 LEU A N 1
ATOM 1436 C CA . LEU A 1 174 ? 3.973 17.700 -5.673 1.00 87.56 174 LEU A CA 1
ATOM 1437 C C . LEU A 1 174 ? 3.561 16.725 -4.565 1.00 87.56 174 LEU A C 1
ATOM 1439 O O . LEU A 1 174 ? 4.411 16.032 -4.014 1.00 87.56 174 LEU A O 1
ATOM 1443 N N . GLU A 1 175 ? 2.258 16.623 -4.294 1.00 89.75 175 GLU A N 1
ATOM 1444 C CA . GLU A 1 175 ? 1.721 15.663 -3.324 1.00 89.75 175 GLU A CA 1
ATOM 1445 C C . GLU A 1 175 ? 1.953 14.217 -3.781 1.00 89.75 175 GLU A C 1
ATOM 1447 O O . GLU A 1 175 ? 2.414 13.397 -2.989 1.00 89.75 175 GLU A O 1
ATOM 1452 N N . GLN A 1 176 ? 1.708 13.906 -5.062 1.00 90.50 176 GLN A N 1
ATOM 1453 C CA . GLN A 1 176 ? 2.020 12.597 -5.648 1.00 90.50 176 GLN A CA 1
ATOM 1454 C C . GLN A 1 176 ? 3.495 12.235 -5.423 1.00 90.50 176 GLN A C 1
ATOM 1456 O O . GLN A 1 176 ? 3.793 11.147 -4.932 1.00 90.50 176 GLN A O 1
ATOM 1461 N N . LYS A 1 177 ? 4.420 13.161 -5.716 1.00 89.38 177 LYS A N 1
ATOM 1462 C CA . LYS A 1 177 ? 5.860 12.958 -5.510 1.00 89.38 177 LYS A CA 1
ATOM 1463 C C . LYS A 1 177 ? 6.202 12.709 -4.039 1.00 89.38 177 LYS A C 1
ATOM 1465 O O . LYS A 1 177 ? 6.975 11.798 -3.749 1.00 89.38 177 LYS A O 1
ATOM 1470 N N . THR A 1 178 ? 5.613 13.465 -3.112 1.00 91.06 178 THR A N 1
ATOM 1471 C CA . THR A 1 178 ? 5.788 13.243 -1.668 1.00 91.06 178 THR A CA 1
ATOM 1472 C C . THR A 1 178 ? 5.283 11.863 -1.243 1.00 91.06 178 THR A C 1
ATOM 1474 O O . THR A 1 178 ? 5.981 11.153 -0.526 1.00 91.06 178 THR A O 1
ATOM 1477 N N . LEU A 1 179 ? 4.106 11.442 -1.711 1.00 92.44 179 LEU A N 1
ATOM 1478 C CA . LEU A 1 179 ? 3.526 10.135 -1.384 1.00 92.44 179 LEU A CA 1
ATOM 1479 C C . LEU A 1 179 ? 4.328 8.967 -1.971 1.00 92.44 179 LEU A C 1
ATOM 1481 O O . LEU A 1 179 ? 4.490 7.948 -1.304 1.00 92.44 179 LEU A O 1
ATOM 1485 N N . ILE A 1 180 ? 4.863 9.116 -3.186 1.00 92.62 180 ILE A N 1
ATOM 1486 C CA . ILE A 1 180 ? 5.783 8.139 -3.787 1.00 92.62 180 ILE A CA 1
ATOM 1487 C C . ILE A 1 180 ? 7.081 8.064 -2.969 1.00 92.62 180 ILE A C 1
ATOM 1489 O O . ILE A 1 180 ? 7.574 6.969 -2.712 1.00 92.62 180 ILE A O 1
ATOM 1493 N N . GLY A 1 181 ? 7.602 9.203 -2.498 1.00 91.81 181 GLY A N 1
ATOM 1494 C CA . GLY A 1 181 ? 8.733 9.241 -1.566 1.00 91.81 181 GLY A CA 1
ATOM 1495 C C . GLY A 1 181 ? 8.454 8.456 -0.282 1.00 91.81 181 GLY A C 1
ATOM 1496 O O . GLY A 1 181 ? 9.232 7.578 0.082 1.00 91.81 181 GLY A O 1
ATOM 1497 N N . LEU A 1 182 ? 7.290 8.674 0.339 1.00 91.88 182 LEU A N 1
ATOM 1498 C CA . LEU A 1 182 ? 6.870 7.920 1.524 1.00 91.88 182 LEU A CA 1
ATOM 1499 C C . LEU A 1 182 ? 6.724 6.417 1.247 1.00 91.88 182 LEU A C 1
ATOM 1501 O O . LEU A 1 182 ? 7.069 5.611 2.111 1.00 91.88 182 LEU A O 1
ATOM 1505 N N . LEU A 1 183 ? 6.239 6.025 0.063 1.00 93.62 183 LEU A N 1
ATOM 1506 C CA . LEU A 1 183 ? 6.169 4.620 -0.354 1.00 93.62 183 LEU A CA 1
ATOM 1507 C C . LEU A 1 183 ? 7.565 3.983 -0.416 1.00 93.62 183 LEU A C 1
ATOM 1509 O O . LEU A 1 183 ? 7.729 2.862 0.060 1.00 93.62 183 LEU A O 1
ATOM 1513 N N . ILE A 1 184 ? 8.558 4.698 -0.957 1.00 92.75 184 ILE A N 1
ATOM 1514 C CA . ILE A 1 184 ? 9.957 4.244 -1.012 1.00 92.75 184 ILE A CA 1
ATOM 1515 C C . ILE A 1 184 ? 10.521 4.094 0.402 1.00 92.75 184 ILE A C 1
ATOM 1517 O O . ILE A 1 184 ? 11.023 3.030 0.758 1.00 92.75 184 ILE A O 1
ATOM 1521 N N . GLU A 1 185 ? 10.416 5.148 1.212 1.00 92.00 185 GLU A N 1
ATOM 1522 C CA . GLU A 1 185 ? 11.000 5.211 2.557 1.00 92.00 185 GLU A CA 1
ATOM 1523 C C . GLU A 1 185 ? 10.415 4.162 3.507 1.00 92.00 185 GLU A C 1
ATOM 1525 O O . GLU A 1 185 ? 11.110 3.667 4.391 1.00 92.00 185 GLU A O 1
ATOM 1530 N N . ASN A 1 186 ? 9.145 3.797 3.313 1.00 92.62 186 ASN A N 1
ATOM 1531 C CA . ASN A 1 186 ? 8.430 2.867 4.183 1.00 92.62 186 ASN A CA 1
ATOM 1532 C C . ASN A 1 186 ? 8.214 1.488 3.544 1.00 92.62 186 ASN A C 1
ATOM 1534 O O . ASN A 1 186 ? 7.446 0.687 4.085 1.00 92.62 186 ASN A O 1
ATOM 1538 N N . TRP A 1 187 ? 8.873 1.177 2.420 1.00 94.12 187 TRP A N 1
ATOM 1539 C CA . TRP A 1 187 ? 8.655 -0.080 1.693 1.00 94.12 187 TRP A CA 1
ATOM 1540 C C . TRP A 1 187 ? 8.853 -1.319 2.570 1.00 94.12 187 TRP A C 1
ATOM 1542 O O . TRP A 1 187 ? 8.041 -2.244 2.531 1.00 94.12 187 TRP A O 1
ATOM 1552 N N . ASP A 1 188 ? 9.890 -1.321 3.412 1.00 93.25 188 ASP A N 1
ATOM 1553 C CA . ASP A 1 188 ? 10.200 -2.460 4.278 1.00 93.25 188 ASP A CA 1
ATOM 1554 C C . ASP A 1 188 ? 9.088 -2.780 5.277 1.00 93.25 188 ASP A C 1
ATOM 1556 O O . ASP A 1 188 ? 8.885 -3.950 5.601 1.00 93.25 188 ASP A O 1
ATOM 1560 N N . TYR A 1 189 ? 8.339 -1.769 5.726 1.00 94.12 189 TYR A N 1
ATOM 1561 C CA . TYR A 1 189 ? 7.130 -1.979 6.514 1.00 94.12 189 TYR A CA 1
ATOM 1562 C C . TYR A 1 189 ? 5.944 -2.357 5.626 1.00 94.12 189 TYR A C 1
ATOM 1564 O O . TYR A 1 189 ? 5.246 -3.342 5.876 1.00 94.12 189 TYR A O 1
ATOM 1572 N N . LEU A 1 190 ? 5.714 -1.573 4.570 1.00 94.12 190 LEU A N 1
ATOM 1573 C CA . LEU A 1 190 ? 4.534 -1.679 3.721 1.00 94.12 190 LEU A CA 1
ATOM 1574 C C . LEU A 1 190 ? 4.435 -3.042 3.043 1.00 94.12 190 LEU A C 1
ATOM 1576 O O . LEU A 1 190 ? 3.333 -3.572 2.960 1.00 94.12 190 LEU A O 1
ATOM 1580 N N . LYS A 1 191 ? 5.547 -3.665 2.637 1.00 93.81 191 LYS A N 1
ATOM 1581 C CA . LYS A 1 191 ? 5.529 -5.021 2.066 1.00 93.81 191 LYS A CA 1
ATOM 1582 C C . LYS A 1 191 ? 4.999 -6.070 3.049 1.00 93.81 191 LYS A C 1
ATOM 1584 O O . LYS A 1 191 ? 4.320 -7.007 2.635 1.00 93.81 191 LYS A O 1
ATOM 1589 N N . LEU A 1 192 ? 5.227 -5.897 4.354 1.00 95.25 192 LEU A N 1
ATOM 1590 C CA . LEU A 1 192 ? 4.696 -6.787 5.394 1.00 95.25 192 LEU A CA 1
ATOM 1591 C C . LEU A 1 192 ? 3.181 -6.601 5.530 1.00 95.25 192 LEU A C 1
ATOM 1593 O O . LEU A 1 192 ? 2.443 -7.582 5.570 1.00 95.25 192 LEU A O 1
ATOM 1597 N N . VAL A 1 193 ? 2.717 -5.349 5.529 1.00 93.44 193 VAL A N 1
ATOM 1598 C CA . VAL A 1 193 ? 1.287 -5.001 5.563 1.00 93.44 193 VAL A CA 1
ATOM 1599 C C . VAL A 1 193 ? 0.571 -5.521 4.309 1.00 93.44 193 VAL A C 1
ATOM 1601 O O . VAL A 1 193 ? -0.441 -6.215 4.411 1.00 93.44 193 VAL A O 1
ATOM 1604 N N . TYR A 1 194 ? 1.137 -5.267 3.126 1.00 91.56 194 TYR A N 1
ATOM 1605 C CA . TYR A 1 194 ? 0.636 -5.780 1.852 1.00 91.56 194 TYR A CA 1
ATOM 1606 C C . TYR A 1 194 ? 0.587 -7.300 1.831 1.00 91.56 194 TYR A C 1
ATOM 1608 O O . TYR A 1 194 ? -0.389 -7.843 1.327 1.00 91.56 194 TYR A O 1
ATOM 1616 N N . SER A 1 195 ? 1.583 -7.979 2.414 1.00 93.19 195 SER A N 1
ATOM 1617 C CA . SER A 1 195 ? 1.616 -9.442 2.434 1.00 93.19 195 SER A CA 1
ATOM 1618 C C . SER A 1 195 ? 0.348 -10.032 3.042 1.00 93.19 195 SER A C 1
ATOM 1620 O O . SER A 1 195 ? -0.269 -10.933 2.479 1.00 93.19 195 SER A O 1
ATOM 1622 N N . VAL A 1 196 ? -0.064 -9.481 4.183 1.00 91.75 196 VAL A N 1
ATOM 1623 C CA . VAL A 1 196 ? -1.286 -9.882 4.882 1.00 91.75 196 VAL A CA 1
ATOM 1624 C C . VAL A 1 196 ? -2.521 -9.501 4.064 1.00 91.75 196 VAL A C 1
ATOM 1626 O O . VAL A 1 196 ? -3.442 -10.302 3.931 1.00 91.75 196 VAL A O 1
ATOM 1629 N N . MET A 1 197 ? -2.530 -8.305 3.468 1.00 87.50 197 MET A N 1
ATOM 1630 C CA . MET A 1 197 ? -3.682 -7.800 2.720 1.00 87.50 197 MET A CA 1
ATOM 1631 C C . MET A 1 197 ? -3.998 -8.631 1.472 1.00 87.50 197 MET A C 1
ATOM 1633 O O . MET A 1 197 ? -5.160 -8.963 1.250 1.00 87.50 197 MET A O 1
ATOM 1637 N N . ILE A 1 198 ? -2.988 -8.953 0.659 1.00 87.38 198 ILE A N 1
ATOM 1638 C CA . ILE A 1 198 ? -3.173 -9.725 -0.582 1.00 87.38 198 ILE A CA 1
ATOM 1639 C C . ILE A 1 198 ? -3.072 -11.236 -0.354 1.00 87.38 198 ILE A C 1
ATOM 1641 O O . ILE A 1 198 ? -3.132 -12.000 -1.312 1.00 87.38 198 ILE A O 1
ATOM 1645 N N . ARG A 1 199 ? -2.876 -11.668 0.901 1.00 89.38 199 ARG A N 1
ATOM 1646 C CA . ARG A 1 199 ? -2.723 -13.077 1.296 1.00 89.38 199 ARG A CA 1
ATOM 1647 C C . ARG A 1 199 ? -1.622 -13.805 0.515 1.00 89.38 199 ARG A C 1
ATOM 1649 O O . ARG A 1 199 ? -1.682 -15.006 0.284 1.00 89.38 199 ARG A O 1
ATOM 1656 N N . SER A 1 200 ? -0.560 -13.081 0.169 1.00 89.81 200 SER A N 1
ATOM 1657 C CA . SER A 1 200 ? 0.646 -13.612 -0.469 1.00 89.81 200 SER A CA 1
ATOM 1658 C C . SER A 1 200 ? 1.867 -12.904 0.100 1.00 89.81 200 SER A C 1
ATOM 1660 O O . SER A 1 200 ? 1.844 -11.697 0.293 1.00 89.81 200 SER A O 1
ATOM 1662 N N . ILE A 1 201 ? 2.944 -13.634 0.384 1.00 90.94 201 ILE A N 1
ATOM 1663 C CA . ILE A 1 201 ? 4.165 -13.048 0.949 1.00 90.94 201 ILE A CA 1
ATOM 1664 C C . ILE A 1 201 ? 4.871 -12.193 -0.114 1.00 90.94 201 ILE A C 1
ATOM 1666 O O . ILE A 1 201 ? 5.330 -12.705 -1.134 1.00 90.94 201 ILE A O 1
ATOM 1670 N N . VAL A 1 202 ? 4.995 -10.895 0.157 1.00 91.38 202 VAL A N 1
ATOM 1671 C CA . VAL A 1 202 ? 5.558 -9.881 -0.744 1.00 91.38 202 VAL A CA 1
ATOM 1672 C C . VAL A 1 202 ? 7.010 -9.609 -0.372 1.00 91.38 202 VAL A C 1
ATOM 1674 O O . VAL A 1 202 ? 7.287 -9.231 0.766 1.00 91.38 202 VAL A O 1
ATOM 1677 N N . ASP A 1 203 ? 7.926 -9.786 -1.331 1.00 88.88 203 ASP A N 1
ATOM 1678 C CA . ASP A 1 203 ? 9.317 -9.300 -1.270 1.00 88.88 203 ASP A CA 1
ATOM 1679 C C . ASP A 1 203 ? 10.037 -9.529 0.080 1.00 88.88 203 ASP A C 1
ATOM 1681 O O . ASP A 1 203 ? 10.742 -8.673 0.623 1.00 88.88 203 ASP A O 1
ATOM 1685 N N . CYS A 1 204 ? 9.821 -10.699 0.686 1.00 86.69 204 CYS A N 1
ATOM 1686 C CA . CYS A 1 204 ? 10.504 -11.072 1.919 1.00 86.69 204 CYS A CA 1
ATOM 1687 C C . CYS A 1 204 ? 10.758 -12.580 2.041 1.00 86.69 204 CYS A C 1
ATOM 1689 O O . CYS A 1 204 ? 10.156 -13.429 1.376 1.00 86.69 204 CYS A O 1
ATOM 1691 N N . GLY A 1 205 ? 11.712 -12.926 2.908 1.00 86.19 205 GLY A N 1
ATOM 1692 C CA . GLY A 1 205 ? 12.205 -14.294 3.085 1.00 86.19 205 GLY A CA 1
ATOM 1693 C C . GLY A 1 205 ? 11.300 -15.213 3.913 1.00 86.19 205 GLY A C 1
ATOM 1694 O O . GLY A 1 205 ? 11.592 -16.404 4.024 1.00 86.19 205 GLY A O 1
ATOM 1695 N N . HIS A 1 206 ? 10.201 -14.714 4.484 1.00 90.62 206 HIS A N 1
ATOM 1696 C CA . HIS A 1 206 ? 9.353 -15.483 5.402 1.00 90.62 206 HIS A CA 1
ATOM 1697 C C . HIS A 1 206 ? 8.609 -16.62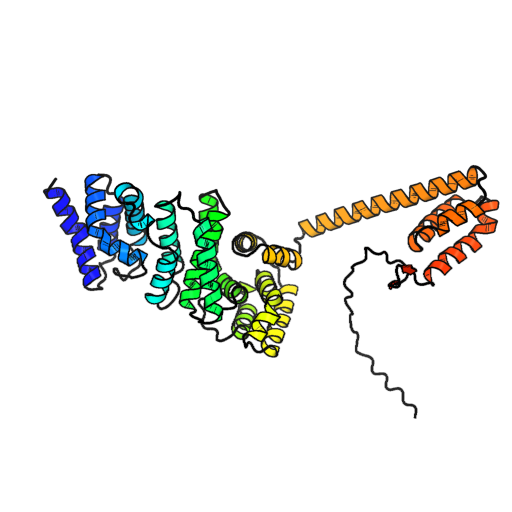5 4.706 1.00 90.62 206 HIS A C 1
ATOM 1699 O O . HIS A 1 206 ? 8.249 -16.521 3.541 1.00 90.62 206 HIS A O 1
ATOM 1705 N N . LYS A 1 207 ? 8.411 -17.748 5.403 1.00 87.12 207 LYS A N 1
ATOM 1706 C CA . LYS A 1 207 ? 7.757 -18.943 4.839 1.00 87.12 207 LYS A CA 1
ATOM 1707 C C . LYS A 1 207 ? 6.234 -18.908 4.958 1.00 87.12 207 LYS A C 1
ATOM 1709 O O . LYS A 1 207 ? 5.567 -19.487 4.114 1.00 87.12 207 LYS A O 1
ATOM 1714 N N . ASP A 1 208 ? 5.721 -18.235 5.980 1.00 90.31 208 ASP A N 1
ATOM 1715 C CA . ASP A 1 208 ? 4.303 -18.130 6.314 1.00 90.31 208 ASP A CA 1
ATOM 1716 C C . ASP A 1 208 ? 3.995 -16.770 6.971 1.00 90.31 208 ASP A C 1
ATOM 1718 O O . ASP A 1 208 ? 4.899 -15.996 7.318 1.00 90.31 208 ASP A O 1
ATOM 1722 N N . PHE A 1 209 ? 2.706 -16.477 7.166 1.00 93.88 209 PHE A N 1
ATOM 1723 C CA . PHE A 1 209 ? 2.255 -15.237 7.806 1.00 93.88 209 PHE A CA 1
ATOM 1724 C C . PHE A 1 209 ? 2.564 -15.187 9.306 1.00 93.88 209 PHE A C 1
ATOM 1726 O O . PHE A 1 209 ? 2.720 -14.100 9.860 1.00 93.88 209 PHE A O 1
ATOM 1733 N N . ALA A 1 210 ? 2.739 -16.339 9.965 1.00 94.50 210 ALA A N 1
ATOM 1734 C CA . ALA A 1 210 ? 3.211 -16.389 11.348 1.00 94.50 210 ALA A CA 1
ATOM 1735 C C . ALA A 1 210 ? 4.645 -15.843 11.470 1.00 94.50 210 ALA A C 1
ATOM 1737 O O . ALA A 1 210 ? 4.942 -15.078 12.390 1.00 94.50 210 ALA A O 1
ATOM 1738 N N . GLY A 1 211 ? 5.520 -16.167 10.514 1.00 94.44 211 GLY A N 1
ATOM 1739 C CA . GLY A 1 211 ? 6.866 -15.615 10.399 1.00 94.44 211 GLY A CA 1
ATOM 1740 C C . GLY A 1 211 ? 6.867 -14.108 10.150 1.00 94.44 211 GLY A C 1
ATOM 1741 O O . GLY A 1 211 ? 7.626 -13.395 10.807 1.00 94.44 211 GLY A O 1
ATOM 1742 N N . VAL A 1 212 ? 5.981 -13.621 9.273 1.00 95.69 212 VAL A N 1
ATOM 1743 C CA . VAL A 1 212 ? 5.784 -12.179 9.027 1.00 95.69 212 VAL A CA 1
ATOM 1744 C C . VAL A 1 212 ? 5.334 -11.468 10.310 1.00 95.69 212 VAL A C 1
ATOM 1746 O O . VAL A 1 212 ? 5.953 -10.490 10.728 1.00 95.69 212 VAL A O 1
ATOM 1749 N N . ALA A 1 213 ? 4.315 -11.992 10.998 1.00 96.62 213 ALA A N 1
ATOM 1750 C CA . ALA A 1 213 ? 3.814 -11.419 12.247 1.00 96.62 213 ALA A CA 1
ATOM 1751 C C . ALA A 1 213 ? 4.879 -11.427 13.357 1.00 96.62 213 ALA A C 1
ATOM 1753 O O . ALA A 1 213 ? 5.033 -10.455 14.100 1.00 96.62 213 ALA A O 1
ATOM 1754 N N . ASN A 1 214 ? 5.666 -12.501 13.463 1.00 96.25 214 ASN A N 1
ATOM 1755 C CA . ASN A 1 214 ? 6.770 -12.550 14.414 1.00 96.25 214 ASN A CA 1
ATOM 1756 C C . ASN A 1 214 ? 7.851 -11.505 14.104 1.00 96.25 214 ASN A C 1
ATOM 1758 O O . ASN A 1 214 ? 8.406 -10.932 15.040 1.00 96.25 214 ASN A O 1
ATOM 1762 N N . TYR A 1 215 ? 8.142 -11.255 12.826 1.00 96.62 215 TYR A N 1
ATOM 1763 C CA . TYR A 1 215 ? 9.113 -10.245 12.410 1.00 96.62 215 TYR A CA 1
ATOM 1764 C C . TYR A 1 215 ? 8.668 -8.835 12.815 1.00 96.62 215 TYR A C 1
ATOM 1766 O O . TYR A 1 215 ? 9.408 -8.157 13.527 1.00 96.62 215 TYR A O 1
ATOM 1774 N N . VAL A 1 216 ? 7.431 -8.448 12.479 1.00 96.12 216 VAL A N 1
ATOM 1775 C CA . VAL A 1 216 ? 6.841 -7.150 12.870 1.00 96.12 216 VAL A CA 1
ATOM 1776 C C . VAL A 1 216 ? 6.871 -6.954 14.385 1.00 96.12 216 VAL A C 1
ATOM 1778 O O . VAL A 1 216 ? 7.225 -5.888 14.878 1.00 96.12 216 VAL A O 1
ATOM 1781 N N . ARG A 1 217 ? 6.554 -8.008 15.144 1.00 94.56 217 ARG A N 1
ATOM 1782 C CA . ARG A 1 217 ? 6.598 -7.982 16.609 1.00 94.56 217 ARG A CA 1
ATOM 1783 C C . ARG A 1 217 ? 8.005 -7.703 17.154 1.00 94.56 217 ARG A C 1
ATOM 1785 O O . ARG A 1 217 ? 8.136 -7.018 18.162 1.00 94.56 217 ARG A O 1
ATOM 1792 N N . ILE A 1 218 ? 9.044 -8.283 16.555 1.00 95.12 218 ILE A N 1
ATOM 1793 C CA . ILE A 1 218 ? 10.427 -8.183 17.055 1.00 95.12 218 ILE A CA 1
ATOM 1794 C C . ILE A 1 218 ? 11.065 -6.843 16.674 1.00 95.12 218 ILE A C 1
ATOM 1796 O O . ILE A 1 218 ? 11.842 -6.295 17.454 1.00 95.12 218 ILE A O 1
ATOM 1800 N N . MET A 1 219 ? 10.748 -6.320 15.494 1.00 94.88 219 MET A N 1
ATOM 1801 C CA . MET A 1 219 ? 11.390 -5.126 14.957 1.00 94.88 219 MET A CA 1
ATOM 1802 C C . MET A 1 219 ? 10.812 -3.846 15.562 1.00 94.88 219 MET A C 1
ATOM 1804 O O . MET A 1 219 ? 9.718 -3.417 15.208 1.00 94.88 219 MET A O 1
ATOM 1808 N N . SER A 1 220 ? 11.576 -3.202 16.447 1.00 91.88 220 SER A N 1
ATOM 1809 C CA . SER A 1 220 ? 11.145 -1.996 17.169 1.00 91.88 220 SER A CA 1
ATOM 1810 C C . SER A 1 220 ? 10.777 -0.823 16.263 1.00 91.88 220 SER A C 1
ATOM 1812 O O . SER A 1 220 ? 9.871 -0.063 16.584 1.00 91.88 220 SER A O 1
ATOM 1814 N N . TRP A 1 221 ? 11.418 -0.696 15.100 1.00 91.44 221 TRP A N 1
ATOM 1815 C CA . TRP A 1 221 ? 11.096 0.345 14.120 1.00 91.44 221 TRP A CA 1
ATOM 1816 C C . TRP A 1 221 ? 9.701 0.174 13.489 1.00 91.44 221 TRP A C 1
ATOM 1818 O O . TRP A 1 221 ? 9.156 1.136 12.959 1.00 91.44 221 TRP A O 1
ATOM 1828 N N . CYS A 1 222 ? 9.086 -1.013 13.581 1.00 91.19 222 CYS A N 1
ATOM 1829 C CA . CYS A 1 222 ? 7.688 -1.228 13.195 1.00 91.19 222 CYS A CA 1
ATOM 1830 C C . CYS A 1 222 ? 6.695 -0.775 14.280 1.00 91.19 222 CYS A C 1
ATOM 1832 O O . CYS A 1 222 ? 5.523 -0.556 13.979 1.00 91.19 222 CYS A O 1
ATOM 1834 N N . HIS A 1 223 ? 7.125 -0.678 15.545 1.00 90.62 223 HIS A N 1
ATOM 1835 C CA . HIS A 1 223 ? 6.229 -0.497 16.697 1.00 90.62 223 HIS A CA 1
ATOM 1836 C C . HIS A 1 223 ? 5.412 0.802 16.677 1.00 90.62 223 HIS A C 1
ATOM 1838 O O . HIS A 1 223 ? 4.234 0.723 17.026 1.00 90.62 223 HIS A O 1
ATOM 1844 N N . PRO A 1 224 ? 5.948 1.955 16.220 1.00 87.81 224 PRO A N 1
ATOM 1845 C CA . PRO A 1 224 ? 5.154 3.177 16.072 1.00 87.81 224 PRO A CA 1
ATOM 1846 C C . PRO A 1 224 ? 3.970 3.041 15.106 1.00 87.81 224 PRO A C 1
ATOM 1848 O O . PRO A 1 224 ? 3.027 3.820 15.178 1.00 87.81 224 PRO A O 1
ATOM 1851 N N . TYR A 1 225 ? 4.003 2.059 14.203 1.00 88.44 225 TYR A N 1
ATOM 1852 C CA . TYR A 1 225 ? 2.996 1.869 13.158 1.00 88.44 225 TYR A CA 1
ATOM 1853 C C . TYR A 1 225 ? 2.209 0.568 13.316 1.00 88.44 225 TYR A C 1
ATOM 1855 O O . TYR A 1 225 ? 1.397 0.229 12.451 1.00 88.44 225 TYR A O 1
ATOM 1863 N N . ILE A 1 226 ? 2.456 -0.185 14.390 1.00 90.62 226 ILE A N 1
ATOM 1864 C CA . ILE A 1 226 ? 2.071 -1.594 14.505 1.00 90.62 226 ILE A CA 1
ATOM 1865 C C . ILE A 1 226 ? 0.555 -1.803 14.493 1.00 90.62 226 ILE A C 1
ATOM 1867 O O . ILE A 1 226 ? 0.096 -2.857 14.056 1.00 90.62 226 ILE A O 1
ATOM 1871 N N . TYR A 1 227 ? -0.223 -0.792 14.894 1.00 86.44 227 TYR A N 1
ATOM 1872 C CA . TYR A 1 227 ? -1.684 -0.797 14.780 1.00 86.44 227 TYR A CA 1
ATOM 1873 C C . TYR A 1 227 ? -2.166 -1.021 13.341 1.00 86.44 227 TYR A C 1
ATOM 1875 O O . TYR A 1 227 ? -3.177 -1.693 13.145 1.00 86.44 227 TYR A O 1
ATOM 1883 N N . ILE A 1 228 ? -1.443 -0.526 12.327 1.00 89.44 228 ILE A N 1
ATOM 1884 C CA . ILE A 1 228 ? -1.783 -0.732 10.910 1.00 89.44 228 ILE A CA 1
ATOM 1885 C C . ILE A 1 228 ? -1.674 -2.220 10.574 1.00 89.44 228 ILE A C 1
ATOM 1887 O O . ILE A 1 228 ? -2.606 -2.810 10.030 1.00 89.44 228 ILE A O 1
ATOM 1891 N N . PHE A 1 229 ? -0.557 -2.850 10.945 1.00 92.12 229 PHE A N 1
ATOM 1892 C CA . PHE A 1 229 ? -0.345 -4.273 10.706 1.00 92.12 229 PHE A CA 1
ATOM 1893 C C . PHE A 1 229 ? -1.314 -5.137 11.519 1.00 92.12 229 PHE A C 1
ATOM 1895 O O . PHE A 1 229 ? -1.904 -6.067 10.974 1.00 92.12 229 PHE A O 1
ATOM 1902 N N . TYR A 1 230 ? -1.523 -4.807 12.799 1.00 91.25 230 TYR A N 1
ATOM 1903 C CA . TYR A 1 230 ? -2.518 -5.459 13.652 1.00 91.25 230 TYR A CA 1
ATOM 1904 C C . TYR A 1 230 ? -3.909 -5.408 13.020 1.00 91.25 230 TYR A C 1
ATOM 1906 O O . TYR A 1 230 ? -4.616 -6.414 13.010 1.00 91.25 230 TYR A O 1
ATOM 1914 N N . SER A 1 231 ? -4.273 -4.257 12.451 1.00 86.75 231 SER A N 1
ATOM 1915 C CA . SER A 1 231 ? -5.562 -4.045 11.803 1.00 86.75 231 SER A CA 1
ATOM 1916 C C . SER A 1 231 ? -5.755 -4.995 10.619 1.00 86.75 231 SER A C 1
ATOM 1918 O O . SER A 1 231 ? -6.716 -5.763 10.619 1.00 86.75 231 SER A O 1
ATOM 1920 N N . VAL A 1 232 ? -4.815 -5.027 9.660 1.00 88.06 232 VAL A N 1
ATOM 1921 C CA . VAL A 1 232 ? -4.928 -5.934 8.495 1.00 88.06 232 VAL A CA 1
ATOM 1922 C C . VAL A 1 232 ? -4.917 -7.392 8.948 1.00 88.06 232 VAL A C 1
ATOM 1924 O O . VAL A 1 232 ? -5.697 -8.204 8.456 1.00 88.06 232 VAL A O 1
ATOM 1927 N N . LEU A 1 233 ? -4.031 -7.737 9.888 1.00 91.44 233 LEU A N 1
ATOM 1928 C CA . LEU A 1 233 ? -3.872 -9.115 10.338 1.00 91.44 233 LEU A CA 1
ATOM 1929 C C . LEU A 1 233 ? -5.116 -9.628 11.059 1.00 91.44 233 LEU A C 1
ATOM 1931 O O . LEU A 1 233 ? -5.486 -10.782 10.866 1.00 91.44 233 LEU A O 1
ATOM 1935 N N . SER A 1 234 ? -5.762 -8.781 11.857 1.00 89.56 234 SER A N 1
ATOM 1936 C CA . SER A 1 234 ? -7.004 -9.131 12.545 1.00 89.56 234 SER A CA 1
ATOM 1937 C C . SER A 1 234 ? -8.148 -9.333 11.554 1.00 89.56 234 SER A C 1
ATOM 1939 O O . SER A 1 234 ? -8.868 -10.320 11.660 1.00 89.56 234 SER A O 1
ATOM 1941 N N . GLU A 1 235 ? -8.286 -8.444 10.564 1.00 86.25 235 GLU A N 1
ATOM 1942 C CA . GLU A 1 235 ? -9.322 -8.555 9.529 1.00 86.25 235 GLU A CA 1
ATOM 1943 C C . GLU A 1 235 ? -9.157 -9.833 8.692 1.00 86.25 235 GLU A C 1
ATOM 1945 O O . GLU A 1 235 ? -10.131 -10.523 8.404 1.00 86.25 235 GLU A O 1
ATOM 1950 N N . ARG A 1 236 ? -7.915 -10.177 8.334 1.00 87.75 236 ARG A N 1
ATOM 1951 C CA . ARG A 1 236 ? -7.591 -11.326 7.472 1.00 87.75 236 ARG A CA 1
ATOM 1952 C C . ARG A 1 236 ? -7.308 -12.618 8.230 1.00 87.75 236 ARG A C 1
ATOM 1954 O O . ARG A 1 236 ? -6.940 -13.610 7.608 1.00 87.75 236 ARG A O 1
ATOM 1961 N N . PHE A 1 237 ? -7.456 -12.634 9.552 1.00 90.88 237 PHE A N 1
ATOM 1962 C CA . PHE A 1 237 ? -6.973 -13.732 10.391 1.00 90.88 237 PHE A CA 1
ATOM 1963 C C . PHE A 1 237 ? -7.489 -15.106 9.937 1.00 90.88 237 PHE A C 1
ATOM 1965 O O . PHE A 1 237 ? -6.703 -16.038 9.756 1.00 90.88 237 PHE A O 1
ATOM 1972 N N . GLU A 1 238 ? -8.802 -15.221 9.723 1.00 91.12 238 GLU A N 1
ATOM 1973 C CA . GLU A 1 238 ? -9.434 -16.477 9.309 1.00 91.12 238 GLU A CA 1
ATOM 1974 C C . GLU A 1 238 ? -9.000 -16.902 7.903 1.00 91.12 238 GLU A C 1
ATOM 1976 O O . GLU A 1 238 ? -8.634 -18.062 7.706 1.00 91.12 238 GLU A O 1
ATOM 1981 N N . ASP A 1 239 ? -8.947 -15.960 6.956 1.00 89.44 239 ASP A N 1
ATOM 1982 C CA . ASP A 1 239 ? -8.523 -16.218 5.576 1.00 89.44 239 ASP A CA 1
ATOM 1983 C C . ASP A 1 239 ? -7.096 -16.795 5.528 1.00 89.44 239 ASP A C 1
ATOM 1985 O O . ASP A 1 239 ? -6.821 -17.758 4.811 1.00 89.44 239 ASP A O 1
ATOM 1989 N N . LEU A 1 240 ? -6.181 -16.241 6.331 1.00 89.94 240 LEU A N 1
ATOM 1990 C CA . LEU A 1 240 ? -4.780 -16.677 6.384 1.00 89.94 240 LEU A CA 1
ATOM 1991 C C . LEU A 1 240 ? -4.617 -18.044 7.060 1.00 89.94 240 LEU A C 1
ATOM 1993 O O . LEU A 1 240 ? -3.698 -18.801 6.737 1.00 89.94 240 LEU A O 1
ATOM 1997 N N . CYS A 1 241 ? -5.490 -18.382 8.010 1.00 89.00 241 CYS A N 1
ATOM 1998 C CA . CYS A 1 241 ? -5.503 -19.712 8.618 1.00 89.00 241 CYS A CA 1
ATOM 1999 C C . CYS A 1 241 ? -6.003 -20.761 7.617 1.00 89.00 241 CYS A C 1
ATOM 2001 O O . CYS A 1 241 ? -5.424 -21.842 7.518 1.00 89.00 241 CYS A O 1
ATOM 2003 N N . GLN A 1 242 ? -7.035 -20.430 6.836 1.00 85.12 242 GLN A N 1
ATOM 2004 C CA . GLN A 1 242 ? -7.545 -21.299 5.770 1.00 85.12 242 GLN A CA 1
ATOM 2005 C C . GLN A 1 242 ? -6.504 -21.535 4.668 1.00 85.12 242 GLN A C 1
ATOM 2007 O O . GLN A 1 242 ? -6.436 -22.631 4.118 1.00 85.12 242 GLN A O 1
ATOM 2012 N N . SER A 1 243 ? -5.639 -20.552 4.399 1.00 77.38 243 SER A N 1
ATOM 2013 C CA . SER A 1 243 ? -4.549 -20.664 3.423 1.00 77.38 243 SER A CA 1
ATOM 2014 C C . SER A 1 243 ? -3.346 -21.496 3.909 1.00 77.38 243 SER A C 1
ATOM 2016 O O . SER A 1 243 ? -2.299 -21.499 3.263 1.00 77.38 243 SER A O 1
ATOM 2018 N N . GLY A 1 244 ? -3.455 -22.181 5.054 1.00 78.19 244 GLY A N 1
ATOM 2019 C CA . GLY A 1 244 ? -2.434 -23.097 5.572 1.00 78.19 244 GLY A CA 1
ATOM 2020 C C . GLY A 1 244 ? -1.486 -22.506 6.622 1.00 78.19 244 GLY A C 1
ATOM 2021 O O . GLY A 1 244 ? -0.527 -23.175 7.011 1.00 78.19 244 GLY A O 1
ATOM 2022 N N . THR A 1 245 ? -1.730 -21.286 7.115 1.00 85.31 245 THR A N 1
ATOM 2023 C CA . THR A 1 245 ? -0.967 -20.749 8.256 1.00 85.31 245 THR A CA 1
ATOM 2024 C C . THR A 1 245 ? -1.345 -21.466 9.547 1.00 85.31 245 THR A C 1
ATOM 2026 O O . THR A 1 245 ? -2.519 -21.684 9.835 1.00 85.31 245 THR A O 1
ATOM 2029 N N . ASP A 1 246 ? -0.348 -21.769 10.377 1.00 90.81 246 ASP A N 1
ATOM 2030 C CA . ASP A 1 246 ? -0.559 -22.307 11.720 1.00 90.81 246 ASP A CA 1
ATOM 2031 C C . ASP A 1 246 ? -1.341 -21.305 12.595 1.00 90.81 246 ASP A C 1
ATOM 2033 O O . ASP A 1 246 ? -0.803 -20.288 13.049 1.00 90.81 246 ASP A O 1
ATOM 2037 N N . ARG A 1 247 ? -2.625 -21.612 12.823 1.00 94.25 247 ARG A N 1
ATOM 2038 C CA . ARG A 1 247 ? -3.582 -20.789 13.575 1.00 94.25 247 ARG A CA 1
ATOM 2039 C C . ARG A 1 247 ? -3.105 -20.477 14.989 1.00 94.25 247 ARG A C 1
ATOM 2041 O O . ARG A 1 247 ? -3.202 -19.332 15.431 1.00 94.25 247 ARG A O 1
ATOM 2048 N N . GLU A 1 248 ? -2.584 -21.471 15.704 1.00 93.56 248 GLU A N 1
ATOM 2049 C CA . GLU A 1 248 ? -2.130 -21.292 17.086 1.00 93.56 248 GLU A CA 1
ATOM 2050 C C . GLU A 1 248 ? -0.907 -20.379 17.148 1.00 93.56 248 GLU A C 1
ATOM 2052 O O . GLU A 1 248 ? -0.830 -19.479 17.992 1.00 93.56 248 GLU A O 1
ATOM 2057 N N . LYS A 1 249 ? 0.054 -20.571 16.234 1.00 94.75 249 LYS A N 1
ATOM 2058 C CA . LYS A 1 249 ? 1.214 -19.678 16.135 1.00 94.75 249 LYS A CA 1
ATOM 2059 C C . LYS A 1 249 ? 0.793 -18.262 15.766 1.00 94.75 249 LYS A C 1
ATOM 2061 O O . LYS A 1 249 ? 1.262 -17.322 16.409 1.00 94.75 249 LYS A O 1
ATOM 2066 N N . LEU A 1 250 ? -0.087 -18.100 14.779 1.00 94.56 250 LEU A N 1
ATOM 2067 C CA . LEU A 1 250 ? -0.535 -16.785 14.331 1.00 94.56 250 LEU A CA 1
ATOM 2068 C C . LEU A 1 250 ? -1.294 -16.044 15.437 1.00 94.56 250 LEU A C 1
ATOM 2070 O O . LEU A 1 250 ? -0.966 -14.895 15.723 1.00 94.56 250 LEU A O 1
ATOM 2074 N N . SER A 1 251 ? -2.217 -16.723 16.129 1.00 94.56 251 SER A N 1
ATOM 2075 C CA . SER A 1 251 ? -2.952 -16.177 17.280 1.00 94.56 251 SER A CA 1
ATOM 2076 C C . SER A 1 251 ? -2.002 -15.724 18.393 1.00 94.56 251 SER A C 1
ATOM 2078 O O . SER A 1 251 ? -2.106 -14.608 18.906 1.00 94.56 251 SER A O 1
ATOM 2080 N N . ARG A 1 252 ? -0.984 -16.536 18.709 1.00 96.50 252 ARG A N 1
ATOM 2081 C CA . ARG A 1 252 ? 0.039 -16.178 19.700 1.00 96.50 252 ARG A CA 1
ATOM 2082 C C . ARG A 1 252 ? 0.815 -14.919 19.307 1.00 96.50 252 ARG A C 1
ATOM 2084 O O . ARG A 1 252 ? 1.154 -14.121 20.181 1.00 96.50 252 ARG A O 1
ATOM 2091 N N . HIS A 1 253 ? 1.145 -14.745 18.028 1.00 96.50 253 HIS A N 1
ATOM 2092 C CA . HIS A 1 253 ? 1.832 -13.542 17.554 1.00 96.50 253 HIS A CA 1
ATOM 2093 C C . HIS A 1 253 ? 0.912 -12.322 17.546 1.00 96.50 253 HIS A C 1
ATOM 2095 O O . HIS A 1 253 ? 1.341 -11.268 18.012 1.00 96.50 253 HIS A O 1
ATOM 2101 N N . LEU A 1 254 ? -0.343 -12.481 17.122 1.00 94.56 254 LEU A N 1
ATOM 2102 C CA . LEU A 1 254 ? -1.356 -11.428 17.136 1.00 94.56 254 LEU A CA 1
ATOM 2103 C C . LEU A 1 254 ? -1.570 -10.866 18.550 1.00 94.56 254 LEU A C 1
ATOM 2105 O O . LEU A 1 254 ? -1.478 -9.658 18.746 1.00 94.56 254 LEU A O 1
ATOM 2109 N N . ASN A 1 255 ? -1.726 -11.732 19.556 1.00 92.25 255 ASN A N 1
ATOM 2110 C CA . ASN A 1 255 ? -1.889 -11.306 20.952 1.00 92.25 255 ASN A CA 1
ATOM 2111 C C . ASN A 1 255 ? -0.669 -10.543 21.488 1.00 92.25 255 ASN A C 1
ATOM 2113 O O . ASN A 1 255 ? -0.800 -9.588 22.250 1.00 92.25 255 ASN A O 1
ATOM 2117 N N . LYS A 1 256 ? 0.544 -10.930 21.079 1.00 94.81 256 LYS A N 1
ATOM 2118 C CA . LYS A 1 256 ? 1.758 -10.199 21.469 1.00 94.81 256 LYS A CA 1
ATOM 2119 C C . LYS A 1 256 ? 1.864 -8.844 20.773 1.00 94.81 256 LYS A C 1
ATOM 2121 O O . LYS A 1 256 ? 2.343 -7.898 21.387 1.00 94.81 256 LYS A O 1
ATOM 2126 N N . ILE A 1 257 ? 1.444 -8.760 19.512 1.00 94.25 257 ILE A N 1
ATOM 2127 C CA . ILE A 1 257 ? 1.365 -7.497 18.772 1.00 94.25 257 ILE A CA 1
ATOM 2128 C C . ILE A 1 257 ? 0.373 -6.550 19.458 1.00 94.25 257 ILE A C 1
ATOM 2130 O O . ILE A 1 257 ? 0.722 -5.398 19.691 1.00 94.25 257 ILE A O 1
ATOM 2134 N N . LEU A 1 258 ? -0.802 -7.050 19.859 1.00 90.88 258 LEU A N 1
ATOM 2135 C CA . LEU A 1 258 ? -1.782 -6.292 20.643 1.00 90.88 258 LEU A CA 1
ATOM 2136 C C . LEU A 1 258 ? -1.171 -5.750 21.945 1.00 90.88 258 LEU A C 1
ATOM 2138 O O . LEU A 1 258 ? -1.345 -4.580 22.271 1.00 90.88 258 LEU A O 1
ATOM 2142 N N . GLY A 1 259 ? -0.390 -6.571 22.654 1.00 88.25 259 GLY A N 1
ATOM 2143 C CA . GLY A 1 259 ? 0.346 -6.131 23.841 1.00 88.25 259 GLY A CA 1
ATOM 2144 C C . GLY A 1 259 ? 1.290 -4.954 23.565 1.00 88.25 259 GLY A C 1
ATOM 2145 O O . GLY A 1 259 ? 1.254 -3.971 24.296 1.00 88.25 259 GLY A O 1
ATOM 2146 N N . ILE A 1 260 ? 2.084 -5.020 22.489 1.00 90.00 260 ILE A N 1
ATOM 2147 C CA . ILE A 1 260 ? 3.004 -3.935 22.089 1.00 90.00 260 ILE A CA 1
ATOM 2148 C C . ILE A 1 260 ? 2.232 -2.670 21.710 1.00 90.00 260 ILE A C 1
ATOM 2150 O O . ILE A 1 260 ? 2.619 -1.572 22.110 1.00 90.00 260 ILE A O 1
ATOM 2154 N N . MET A 1 261 ? 1.149 -2.824 20.946 1.00 87.06 261 MET A N 1
ATOM 2155 C CA . MET A 1 261 ? 0.289 -1.723 20.516 1.00 87.06 261 MET A CA 1
ATOM 2156 C C . MET A 1 261 ? -0.258 -0.945 21.718 1.00 87.06 261 MET A C 1
ATOM 2158 O O . MET A 1 261 ? -0.218 0.280 21.720 1.00 87.06 261 MET A O 1
ATOM 2162 N N . ASN A 1 262 ? -0.688 -1.652 22.766 1.00 83.00 262 ASN A N 1
ATOM 2163 C CA . ASN A 1 262 ? -1.241 -1.042 23.977 1.00 83.00 262 ASN A CA 1
ATOM 2164 C C . ASN A 1 262 ? -0.193 -0.328 24.848 1.00 83.00 262 ASN A C 1
ATOM 2166 O O . ASN A 1 262 ? -0.562 0.492 25.684 1.00 83.00 262 ASN A O 1
ATOM 2170 N N . THR A 1 263 ? 1.100 -0.631 24.688 1.00 85.44 263 THR A N 1
ATOM 2171 C CA . THR A 1 263 ? 2.181 -0.055 25.511 1.00 85.44 263 THR A CA 1
ATOM 2172 C C . THR A 1 263 ? 3.075 0.935 24.767 1.00 85.44 263 THR A C 1
ATOM 2174 O O . THR A 1 263 ? 3.991 1.488 25.372 1.00 85.44 263 THR A O 1
ATOM 2177 N N . THR A 1 264 ? 2.861 1.143 23.467 1.00 83.81 264 THR A N 1
ATOM 2178 C CA . THR A 1 264 ? 3.734 1.972 22.622 1.00 83.81 264 THR A CA 1
ATOM 2179 C C . THR A 1 264 ? 2.965 3.158 22.060 1.00 83.81 264 THR A C 1
ATOM 2181 O O . THR A 1 264 ? 1.863 2.990 21.543 1.00 83.81 264 THR A O 1
ATOM 2184 N N . THR A 1 265 ? 3.559 4.351 22.093 1.00 82.12 265 THR A N 1
ATOM 2185 C CA . THR A 1 265 ? 3.012 5.522 21.396 1.00 82.12 265 THR A CA 1
ATOM 2186 C C . THR A 1 265 ? 2.987 5.266 19.892 1.00 82.12 265 THR A C 1
ATOM 2188 O O . THR A 1 265 ? 4.018 4.948 19.300 1.00 82.12 265 THR A O 1
ATOM 2191 N N . GLN A 1 266 ? 1.813 5.404 19.278 1.00 78.38 266 GLN A N 1
ATOM 2192 C CA . GLN A 1 266 ? 1.630 5.189 17.845 1.00 78.38 266 GLN A CA 1
ATOM 2193 C C . GLN A 1 266 ? 1.811 6.511 17.081 1.00 78.38 266 GLN A C 1
ATOM 2195 O O . GLN A 1 266 ? 1.255 7.536 17.477 1.00 78.38 266 GLN A O 1
ATOM 2200 N N . ASP A 1 267 ? 2.576 6.490 15.986 1.00 78.50 267 ASP A N 1
ATOM 2201 C CA . ASP A 1 267 ? 2.690 7.616 15.057 1.00 78.50 267 ASP A CA 1
ATOM 2202 C C . ASP A 1 267 ? 1.578 7.515 14.003 1.00 78.50 267 ASP A C 1
ATOM 2204 O O . ASP A 1 267 ? 1.537 6.618 13.151 1.00 78.50 267 ASP A O 1
ATOM 2208 N N . CYS A 1 268 ? 0.632 8.445 14.102 1.00 64.56 268 CYS A N 1
ATOM 2209 C CA . CYS A 1 268 ? -0.585 8.465 13.304 1.00 64.56 268 CYS A CA 1
ATOM 2210 C C . CYS A 1 268 ? -0.525 9.416 12.100 1.00 64.56 268 CYS A C 1
ATOM 2212 O O . CYS A 1 268 ? -1.564 9.629 11.473 1.00 64.56 268 CYS A O 1
ATOM 2214 N N . ASN A 1 269 ? 0.635 9.984 11.756 1.00 71.19 269 ASN A N 1
ATOM 2215 C CA . ASN A 1 269 ? 0.694 11.101 10.811 1.00 71.19 269 ASN A CA 1
ATOM 2216 C C . ASN A 1 269 ? 0.768 10.659 9.337 1.00 71.19 269 ASN A C 1
ATOM 2218 O O . ASN A 1 269 ? -0.250 10.420 8.686 1.00 71.19 269 ASN A O 1
ATOM 2222 N N . TYR A 1 270 ? 1.971 10.565 8.770 1.00 71.50 270 TYR A N 1
ATOM 2223 C CA . TYR A 1 270 ? 2.141 10.496 7.313 1.00 71.50 270 TYR A CA 1
ATOM 2224 C C . TYR A 1 270 ? 1.888 9.105 6.725 1.00 71.50 270 TYR A C 1
ATOM 2226 O O . TYR A 1 270 ? 1.322 8.983 5.636 1.00 71.50 270 TYR A O 1
ATOM 2234 N N . LEU A 1 271 ? 2.226 8.044 7.462 1.00 82.56 271 LEU A N 1
ATOM 2235 C CA . LEU A 1 271 ? 2.010 6.678 6.993 1.00 82.56 271 LEU A CA 1
ATOM 2236 C C . LEU A 1 271 ? 0.518 6.322 6.916 1.00 82.56 271 LEU A C 1
ATOM 2238 O O . LEU A 1 271 ? 0.112 5.601 6.008 1.00 82.56 271 LEU A O 1
ATOM 2242 N N . ASN A 1 272 ? -0.314 6.882 7.798 1.00 81.38 272 ASN A N 1
ATOM 2243 C CA . ASN A 1 272 ? -1.769 6.726 7.733 1.00 81.38 272 ASN A CA 1
ATOM 2244 C C . ASN A 1 272 ? -2.357 7.311 6.455 1.00 81.38 272 ASN A C 1
ATOM 2246 O O . ASN A 1 272 ? -3.211 6.686 5.828 1.00 81.38 272 ASN A O 1
ATOM 2250 N N . ILE A 1 273 ? -1.906 8.505 6.061 1.00 83.00 273 ILE A N 1
ATOM 2251 C CA . ILE A 1 273 ? -2.354 9.149 4.822 1.00 83.00 273 ILE A CA 1
ATOM 2252 C C . ILE A 1 273 ? -2.030 8.241 3.638 1.00 83.00 273 ILE A C 1
ATOM 2254 O O . ILE A 1 273 ? -2.912 7.959 2.825 1.00 83.00 273 ILE A O 1
ATOM 2258 N N . LEU A 1 274 ? -0.799 7.729 3.584 1.00 88.12 274 LEU A N 1
ATOM 2259 C CA . LEU A 1 274 ? -0.385 6.802 2.541 1.00 88.12 274 LEU A CA 1
ATOM 2260 C C . LEU A 1 274 ? -1.226 5.513 2.570 1.00 88.12 274 LEU A C 1
ATOM 2262 O O . LEU A 1 274 ? -1.796 5.141 1.550 1.00 88.12 274 LEU A O 1
ATOM 2266 N N . CYS A 1 275 ? -1.399 4.873 3.727 1.00 86.81 275 CYS A N 1
ATOM 2267 C CA . CYS A 1 275 ? -2.193 3.646 3.865 1.00 86.81 275 CYS A CA 1
ATOM 2268 C C . CYS A 1 275 ? -3.659 3.840 3.443 1.00 86.81 275 CYS A C 1
ATOM 2270 O O . CYS A 1 275 ? -4.220 2.990 2.755 1.00 86.81 275 CYS A O 1
ATOM 2272 N N . ARG A 1 276 ? -4.268 4.988 3.765 1.00 83.50 276 ARG A N 1
ATOM 2273 C CA . ARG A 1 276 ? -5.628 5.347 3.322 1.00 83.50 276 ARG A CA 1
ATOM 2274 C C . ARG A 1 276 ? -5.742 5.498 1.801 1.00 83.50 276 ARG A C 1
ATOM 2276 O O . ARG A 1 276 ? -6.828 5.321 1.256 1.00 83.50 276 ARG A O 1
ATOM 2283 N N . ILE A 1 277 ? -4.650 5.832 1.112 1.00 88.44 277 ILE A N 1
ATOM 2284 C CA . ILE A 1 277 ? -4.593 5.906 -0.355 1.00 88.44 277 ILE A CA 1
ATOM 2285 C C . ILE A 1 277 ? -4.358 4.516 -0.948 1.00 88.44 277 ILE A C 1
ATOM 2287 O O . ILE A 1 277 ? -5.065 4.122 -1.876 1.00 88.44 277 ILE A O 1
ATOM 2291 N N . LEU A 1 278 ? -3.398 3.774 -0.403 1.00 88.00 278 LEU A N 1
ATOM 2292 C CA . LEU A 1 278 ? -2.976 2.478 -0.924 1.00 88.00 278 LEU A CA 1
ATOM 2293 C C . LEU A 1 278 ? -4.061 1.409 -0.783 1.00 88.00 278 LEU A C 1
ATOM 2295 O O . LEU A 1 278 ? -4.281 0.637 -1.711 1.00 88.00 278 LEU A O 1
ATOM 2299 N N . PHE A 1 279 ? -4.762 1.375 0.345 1.00 82.44 279 PHE A N 1
ATOM 2300 C CA . PHE A 1 279 ? -5.628 0.254 0.693 1.00 82.44 279 PHE A CA 1
ATOM 2301 C C . PHE A 1 279 ? -7.109 0.504 0.361 1.00 82.44 279 PHE A C 1
ATOM 2303 O O . PHE A 1 279 ? -7.506 1.659 0.158 1.00 82.44 279 PHE A O 1
ATOM 2310 N N . PRO A 1 280 ? -7.927 -0.562 0.238 1.00 71.75 280 PRO A N 1
ATOM 2311 C CA . PRO A 1 280 ? -9.362 -0.452 -0.022 1.00 71.75 280 PRO A CA 1
ATOM 2312 C C . PRO A 1 280 ? -10.101 0.330 1.068 1.00 71.75 280 PRO A C 1
ATOM 2314 O O . PRO A 1 280 ? -9.675 0.372 2.221 1.00 71.75 280 PRO A O 1
ATOM 2317 N N . ASP A 1 281 ? -11.258 0.897 0.729 1.00 70.75 281 ASP A N 1
ATOM 2318 C CA . ASP A 1 281 ? -12.021 1.724 1.672 1.00 70.75 281 ASP A CA 1
ATOM 2319 C C . ASP A 1 281 ? -12.573 0.905 2.856 1.00 70.75 281 ASP A C 1
ATOM 2321 O O . ASP A 1 281 ? -12.668 1.422 3.968 1.00 70.75 281 ASP A O 1
ATOM 2325 N N . SER A 1 282 ? -12.812 -0.400 2.670 1.00 64.31 282 SER A N 1
ATOM 2326 C CA . SER A 1 282 ? -13.149 -1.323 3.766 1.00 64.31 282 SER A CA 1
ATOM 2327 C C . SER A 1 282 ? -12.054 -1.380 4.838 1.00 64.31 282 SER A C 1
ATOM 2329 O O . SER A 1 282 ? -12.351 -1.447 6.029 1.00 64.31 282 SER A O 1
ATOM 2331 N N . PHE A 1 283 ? -10.787 -1.272 4.428 1.00 65.88 283 PHE A N 1
ATOM 2332 C CA . PHE A 1 283 ? -9.652 -1.221 5.342 1.00 65.88 283 PHE A CA 1
ATOM 2333 C C . PHE A 1 283 ? -9.523 0.146 6.021 1.00 65.88 283 PHE A C 1
ATOM 2335 O O . PHE A 1 283 ? -9.124 0.222 7.180 1.00 65.88 283 PHE A O 1
ATOM 2342 N N . LYS A 1 284 ? -9.903 1.236 5.342 1.00 64.94 284 LYS A N 1
ATOM 2343 C CA . LYS A 1 284 ? -9.949 2.576 5.948 1.00 64.94 284 LYS A CA 1
ATOM 2344 C C . LYS A 1 284 ? -10.906 2.609 7.140 1.00 64.94 284 LYS A C 1
ATOM 2346 O O . LYS A 1 284 ? -10.522 3.089 8.201 1.00 64.94 284 LYS A O 1
ATOM 2351 N N . GLU A 1 285 ? -12.106 2.048 6.997 1.00 63.03 285 GLU A N 1
ATOM 2352 C CA . GLU A 1 285 ? -13.055 1.950 8.114 1.00 63.03 285 GLU A CA 1
ATOM 2353 C C . GLU A 1 285 ? -12.511 1.106 9.271 1.00 63.03 285 GLU A C 1
ATOM 2355 O O . GLU A 1 285 ? -12.758 1.413 10.438 1.00 63.03 285 GLU A O 1
ATOM 2360 N N . TYR A 1 286 ? -11.772 0.039 8.964 1.00 59.00 286 TYR A N 1
ATOM 2361 C CA . TYR A 1 286 ? -11.179 -0.821 9.982 1.00 59.00 286 TYR A CA 1
ATOM 2362 C C . TYR A 1 286 ? -9.994 -0.144 10.691 1.00 59.00 286 TYR A C 1
ATOM 2364 O O . TYR A 1 286 ? -9.901 -0.220 11.916 1.00 59.00 286 TYR A O 1
ATOM 2372 N N . LEU A 1 287 ? -9.145 0.589 9.963 1.00 64.94 287 LEU A N 1
ATOM 2373 C CA . LEU A 1 287 ? -8.110 1.458 10.533 1.00 64.94 287 LEU A CA 1
ATOM 2374 C C . LEU A 1 287 ? -8.716 2.523 11.447 1.00 64.94 287 LEU A C 1
ATOM 2376 O O . LEU A 1 287 ? -8.218 2.735 12.547 1.00 64.94 287 LEU A O 1
ATOM 2380 N N . ASP A 1 288 ? -9.799 3.171 11.020 1.00 65.06 288 ASP A N 1
ATOM 2381 C CA . ASP A 1 288 ? -10.444 4.227 11.800 1.00 65.06 288 ASP A CA 1
ATOM 2382 C C . ASP A 1 288 ? -11.092 3.682 13.084 1.00 65.06 288 ASP A C 1
ATOM 2384 O O . ASP A 1 288 ? -11.120 4.383 14.091 1.00 65.06 288 ASP A O 1
ATOM 2388 N N . LYS A 1 289 ? -11.542 2.419 13.083 1.00 63.94 289 LYS A N 1
ATOM 2389 C CA . LYS A 1 289 ? -12.097 1.734 14.266 1.00 63.94 289 LYS A CA 1
ATOM 2390 C C . LYS A 1 289 ? -11.046 1.213 15.247 1.00 63.94 289 LYS A C 1
ATOM 2392 O O . LYS A 1 289 ? -11.376 1.021 16.413 1.00 63.94 289 LYS A O 1
ATOM 2397 N N . ASN A 1 290 ? -9.835 0.913 14.778 1.00 56.34 290 ASN A N 1
ATOM 2398 C CA . ASN A 1 290 ? -8.801 0.246 15.579 1.00 56.34 290 ASN A CA 1
ATOM 2399 C C . ASN A 1 290 ? -7.573 1.121 15.858 1.00 56.34 290 ASN A C 1
ATOM 2401 O O . ASN A 1 290 ? -6.715 0.722 16.648 1.00 56.34 290 ASN A O 1
ATOM 2405 N N . ARG A 1 291 ? -7.463 2.305 15.243 1.00 61.88 291 ARG A N 1
ATOM 2406 C CA . ARG A 1 291 ? -6.468 3.296 15.659 1.00 61.88 291 ARG A CA 1
ATOM 2407 C C . ARG A 1 291 ? -6.839 3.839 17.032 1.00 61.88 291 ARG A C 1
ATOM 2409 O O . ARG A 1 291 ? -8.010 4.067 17.326 1.00 61.88 291 ARG A O 1
ATOM 2416 N N . LEU A 1 292 ? -5.826 4.093 17.851 1.00 54.19 292 LEU A N 1
ATOM 2417 C CA . LEU A 1 292 ? -6.019 4.886 19.056 1.00 54.19 292 LEU A CA 1
ATOM 2418 C C . LEU A 1 292 ? -6.388 6.316 18.618 1.00 54.19 292 LEU A C 1
ATOM 2420 O O . LEU A 1 292 ? -5.648 6.893 17.810 1.00 54.19 292 LEU A O 1
ATOM 2424 N N . PRO A 1 293 ? -7.528 6.871 19.074 1.00 55.84 293 PRO A N 1
ATOM 2425 C CA . PRO A 1 293 ? -7.885 8.253 18.777 1.00 55.84 293 PRO A CA 1
ATOM 2426 C C . PRO A 1 293 ? -6.802 9.191 19.319 1.00 55.84 293 PRO A C 1
ATOM 2428 O O . PRO A 1 293 ? -6.195 8.930 20.362 1.00 55.84 293 PRO A O 1
ATOM 2431 N N . SER A 1 294 ? -6.512 10.263 18.583 1.00 52.06 294 SER A N 1
ATOM 2432 C CA . SER A 1 294 ? -5.532 11.254 19.024 1.00 52.06 294 SER A CA 1
ATOM 2433 C C . SER A 1 294 ? -6.038 11.982 20.272 1.00 52.06 294 SER A C 1
ATOM 2435 O O . SER A 1 294 ? -7.235 11.995 20.560 1.00 52.06 294 SER A O 1
ATOM 2437 N N . TYR A 1 295 ? -5.135 12.626 21.015 1.00 44.88 295 TYR A N 1
ATOM 2438 C CA . TYR A 1 295 ? -5.530 13.433 22.173 1.00 44.88 295 TYR A CA 1
ATOM 2439 C C . TYR A 1 295 ? -6.584 14.489 21.801 1.00 44.88 295 TYR A C 1
ATOM 2441 O O . TYR A 1 295 ? -7.577 14.636 22.506 1.00 44.88 295 TYR A O 1
ATOM 2449 N N . ASP A 1 296 ? -6.410 15.163 20.662 1.00 52.97 296 ASP A N 1
ATOM 2450 C CA . ASP A 1 296 ? -7.348 16.183 20.184 1.00 52.97 296 ASP A CA 1
ATOM 2451 C C . ASP A 1 296 ? -8.721 15.591 19.834 1.00 52.97 296 ASP A C 1
ATOM 2453 O O . ASP A 1 296 ? -9.751 16.199 20.123 1.00 52.97 296 ASP A O 1
ATOM 2457 N N . GLU A 1 297 ? -8.752 14.383 19.265 1.00 55.56 297 GLU A N 1
ATOM 2458 C CA . GLU A 1 297 ? -9.996 13.665 18.965 1.00 55.56 297 GLU A CA 1
ATOM 2459 C C . GLU A 1 297 ? -10.721 13.252 20.247 1.00 55.56 297 GLU A C 1
ATOM 2461 O O . GLU A 1 297 ? -11.918 13.500 20.374 1.00 55.56 297 GLU A O 1
ATOM 2466 N N . VAL A 1 298 ? -9.995 12.724 21.238 1.00 64.25 298 VAL A N 1
ATOM 2467 C CA . VAL A 1 298 ? -10.559 12.387 22.555 1.00 64.25 298 VAL A CA 1
ATOM 2468 C C . VAL A 1 298 ? -11.090 13.636 23.261 1.00 64.25 298 VAL A C 1
ATOM 2470 O O . VAL A 1 298 ? -12.170 13.601 23.846 1.00 64.25 298 VAL A O 1
ATOM 2473 N N . VAL A 1 299 ? -10.370 14.759 23.197 1.00 65.56 299 VAL A N 1
ATOM 2474 C CA . VAL A 1 299 ? -10.836 16.040 23.753 1.00 65.56 299 VAL A CA 1
ATOM 2475 C C . VAL A 1 299 ? -12.100 16.519 23.038 1.00 65.56 299 VAL A C 1
ATOM 2477 O O . VAL A 1 299 ? -13.023 17.002 23.695 1.00 65.56 299 VAL A O 1
ATOM 2480 N N . SER A 1 300 ? -12.179 16.364 21.715 1.00 69.88 300 SER A N 1
ATOM 2481 C CA . SER A 1 300 ? -13.378 16.698 20.941 1.00 69.88 300 SER A CA 1
ATOM 2482 C C . SER A 1 300 ? -14.573 15.836 21.354 1.00 69.88 300 SER A C 1
ATOM 2484 O O . SER A 1 300 ? -15.634 16.376 21.665 1.00 69.88 300 SER A O 1
ATOM 2486 N N . GLU A 1 301 ? -14.398 14.516 21.443 1.00 68.94 301 GLU A N 1
ATOM 2487 C CA . GLU A 1 301 ? -15.446 13.590 21.889 1.00 68.94 301 GLU A CA 1
ATOM 2488 C C . GLU A 1 301 ? -15.886 13.868 23.332 1.00 68.94 301 GLU A C 1
ATOM 2490 O O . GLU A 1 301 ? -17.081 13.859 23.631 1.00 68.94 301 GLU A O 1
ATOM 2495 N N . LEU A 1 302 ? -14.945 14.178 24.230 1.00 69.94 302 LEU A N 1
ATOM 2496 C CA . LEU A 1 302 ? -15.243 14.557 25.611 1.00 69.94 302 LEU A CA 1
ATOM 2497 C C . LEU A 1 302 ? -16.082 15.841 25.664 1.00 69.94 302 LEU A C 1
ATOM 2499 O O . LEU A 1 302 ? -17.046 15.921 26.425 1.00 69.94 302 LEU A O 1
ATOM 2503 N N . ASN A 1 303 ? -15.744 16.838 24.845 1.00 78.12 303 ASN A N 1
ATOM 2504 C CA . ASN A 1 303 ? -16.496 18.088 24.761 1.00 78.12 303 ASN A CA 1
ATOM 2505 C C . ASN A 1 303 ? -17.905 17.870 24.192 1.00 78.12 303 ASN A C 1
ATOM 2507 O O . ASN A 1 303 ? -18.867 18.433 24.716 1.00 78.12 303 ASN A O 1
ATOM 2511 N N . GLU A 1 304 ? -18.053 17.022 23.172 1.00 78.19 304 GLU A N 1
ATOM 2512 C CA . GLU A 1 304 ? -19.366 16.640 22.644 1.00 78.19 304 GLU A CA 1
ATOM 2513 C C . GLU A 1 304 ? -20.205 15.890 23.680 1.00 78.19 304 GLU A C 1
ATOM 2515 O O . GLU A 1 304 ? -21.390 16.178 23.853 1.00 78.19 304 GLU A O 1
ATOM 2520 N N . MET A 1 305 ? -19.602 14.939 24.396 1.00 74.19 305 MET A N 1
ATOM 2521 C CA . MET A 1 305 ? -20.281 14.176 25.438 1.00 74.19 305 MET A CA 1
ATOM 2522 C C . MET A 1 305 ? -20.711 15.084 26.590 1.00 74.19 305 MET A C 1
ATOM 2524 O O . MET A 1 305 ? -21.853 15.004 27.038 1.00 74.19 305 MET A O 1
ATOM 2528 N N . LYS A 1 306 ? -19.840 16.007 27.009 1.00 78.75 306 LYS A N 1
ATOM 2529 C CA . LYS A 1 306 ? -20.163 17.031 28.004 1.00 78.75 306 LYS A CA 1
ATOM 2530 C C . LYS A 1 306 ? -21.333 17.903 27.547 1.00 78.75 306 LYS A C 1
ATOM 2532 O O . LYS A 1 306 ? -22.288 18.071 28.295 1.00 78.75 306 LYS A O 1
ATOM 2537 N N . SER A 1 307 ? -21.318 18.368 26.297 1.00 82.56 307 SER A N 1
ATOM 2538 C CA . SER A 1 307 ? -22.419 19.154 25.729 1.00 82.56 307 SER A CA 1
ATOM 2539 C C . SER A 1 307 ? -23.744 18.378 25.697 1.00 82.56 307 SER A C 1
ATOM 2541 O O . SER A 1 307 ? -24.795 18.936 26.021 1.00 82.56 307 SER A O 1
ATOM 2543 N N . LYS A 1 308 ? -23.712 17.080 25.366 1.00 78.81 308 LYS A N 1
ATOM 2544 C CA . LYS A 1 308 ? -24.897 16.208 25.412 1.00 78.81 308 LYS A CA 1
ATOM 2545 C C . LYS A 1 308 ? -25.427 16.041 26.837 1.00 78.81 308 LYS A C 1
ATOM 2547 O O . LYS A 1 308 ? -26.636 16.132 27.034 1.00 78.81 308 LYS A O 1
ATOM 2552 N N . VAL A 1 309 ? -24.549 15.842 27.822 1.00 75.81 309 VAL A N 1
ATOM 2553 C CA . VAL A 1 309 ? -24.928 15.763 29.244 1.00 75.81 309 VAL A CA 1
ATOM 2554 C C . VAL A 1 309 ? -25.552 17.075 29.719 1.00 75.81 309 VAL A C 1
ATOM 2556 O O . VAL A 1 309 ? -26.618 17.049 30.330 1.00 75.81 309 VAL A O 1
ATOM 2559 N N . ASP A 1 310 ? -24.956 18.219 29.379 1.00 79.88 310 ASP A N 1
ATOM 2560 C CA . ASP A 1 310 ? -25.494 19.538 29.732 1.00 79.88 310 ASP A CA 1
ATOM 2561 C C . ASP A 1 310 ? -26.892 19.755 29.122 1.00 79.88 310 ASP A C 1
ATOM 2563 O O . ASP A 1 310 ? -27.810 20.240 29.788 1.00 79.88 310 ASP A O 1
ATOM 2567 N N . SER A 1 311 ? -27.092 19.328 27.870 1.00 85.62 311 SER A N 1
ATOM 2568 C CA . SER A 1 311 ? -28.401 19.377 27.209 1.00 85.62 311 SER A CA 1
ATOM 2569 C C . SER A 1 311 ? -29.439 18.482 27.893 1.00 85.62 311 SER A C 1
ATOM 2571 O O . SER A 1 311 ? -30.566 18.924 28.127 1.00 85.62 311 SER A O 1
ATOM 2573 N N . LEU A 1 312 ? -29.073 17.244 28.240 1.00 81.88 312 LEU A N 1
ATOM 2574 C CA . LEU A 1 312 ? -29.960 16.312 28.941 1.00 81.88 312 LEU A CA 1
ATOM 2575 C C . LEU A 1 312 ? -30.346 16.837 30.328 1.00 81.88 312 LEU A C 1
ATOM 2577 O O . LEU A 1 312 ? -31.527 16.814 30.674 1.00 81.88 312 LEU A O 1
ATOM 2581 N N . ASN A 1 313 ? -29.390 17.384 31.082 1.00 78.69 313 ASN A N 1
ATOM 2582 C CA . ASN A 1 313 ? -29.658 18.006 32.379 1.00 78.69 313 ASN A CA 1
ATOM 2583 C C . ASN A 1 313 ? -30.666 19.155 32.251 1.00 78.69 313 ASN A C 1
ATOM 2585 O O . ASN A 1 313 ? -31.646 19.194 32.993 1.00 78.69 313 ASN A O 1
ATOM 2589 N N . SER A 1 314 ? -30.500 20.029 31.252 1.00 85.06 314 SER A N 1
ATOM 2590 C CA . SER A 1 314 ? -31.456 21.115 31.004 1.00 85.06 314 SER A CA 1
ATOM 2591 C C . SER A 1 314 ? -32.860 20.598 30.656 1.00 85.06 314 SER A C 1
ATOM 2593 O O . SER A 1 314 ? -33.860 21.175 31.085 1.00 85.06 314 SER A O 1
ATOM 2595 N N . GLN A 1 315 ? -32.972 19.495 29.910 1.00 84.31 315 GLN A N 1
ATOM 2596 C CA . GLN A 1 315 ? -34.270 18.884 29.602 1.00 84.31 315 GLN A CA 1
ATOM 2597 C C . GLN A 1 315 ? -34.951 18.306 30.850 1.00 84.31 315 GLN A C 1
ATOM 2599 O O . GLN A 1 315 ? -36.160 18.493 31.017 1.00 84.31 315 GLN A O 1
ATOM 2604 N N . ILE A 1 316 ? -34.192 17.652 31.738 1.00 81.06 316 ILE A N 1
ATOM 2605 C CA . ILE A 1 316 ? -34.699 17.136 33.020 1.00 81.06 316 ILE A CA 1
ATOM 2606 C C . ILE A 1 316 ? -35.198 18.293 33.894 1.00 81.06 316 ILE A C 1
ATOM 2608 O O . ILE A 1 316 ? -36.320 18.228 34.394 1.00 81.06 316 ILE A O 1
ATOM 2612 N N . GLU A 1 317 ? -34.428 19.379 34.006 1.00 83.81 317 GLU A N 1
ATOM 2613 C CA . GLU A 1 317 ? -34.820 20.578 34.762 1.00 83.81 317 GLU A CA 1
ATOM 2614 C C . GLU A 1 317 ? -36.105 21.211 34.216 1.00 83.81 317 GLU A C 1
ATOM 2616 O O . GLU A 1 317 ? -37.032 21.521 34.968 1.00 83.81 317 GLU A O 1
ATOM 2621 N N . GLN A 1 318 ? -36.215 21.357 32.892 1.00 85.94 318 GLN A N 1
ATOM 2622 C CA . GLN A 1 318 ? -37.427 21.885 32.264 1.00 85.94 318 GLN A CA 1
ATOM 2623 C C . GLN A 1 318 ? -38.640 20.979 32.502 1.00 85.94 318 GLN A C 1
ATOM 2625 O O . GLN A 1 318 ? -39.748 21.476 32.724 1.00 85.94 318 GLN A O 1
ATOM 2630 N N . MET A 1 319 ? -38.456 19.657 32.457 1.00 83.94 319 MET A N 1
ATOM 2631 C CA . MET A 1 319 ? -39.524 18.691 32.707 1.00 83.94 319 MET A CA 1
ATOM 2632 C C . MET A 1 319 ? -39.982 18.737 34.167 1.00 83.94 319 MET A C 1
ATOM 2634 O O . MET A 1 319 ? -41.186 18.825 34.425 1.00 83.94 319 MET A O 1
ATOM 2638 N N . ALA A 1 320 ? -39.034 18.779 35.107 1.00 79.38 320 ALA A N 1
ATOM 2639 C CA . ALA A 1 320 ? -39.316 18.945 36.524 1.00 79.38 320 ALA A CA 1
ATOM 2640 C C . ALA A 1 320 ? -40.077 20.253 36.781 1.00 79.38 320 ALA A C 1
ATOM 2642 O O . ALA A 1 320 ? -41.131 20.240 37.415 1.00 79.38 320 ALA A O 1
ATOM 2643 N N . GLN A 1 321 ? -39.633 21.371 36.202 1.00 84.62 321 GLN A N 1
ATOM 2644 C CA . GLN A 1 321 ? -40.297 22.661 36.375 1.00 84.62 321 GLN A CA 1
ATOM 2645 C C . GLN A 1 321 ? -41.728 22.672 35.816 1.00 84.62 321 GLN A C 1
ATOM 2647 O O . GLN A 1 321 ? -42.628 23.237 36.441 1.00 84.62 321 GLN A O 1
ATOM 2652 N N . ARG A 1 322 ? -41.983 22.026 34.669 1.00 82.81 322 ARG A N 1
ATOM 2653 C CA . ARG A 1 322 ? -43.346 21.883 34.119 1.00 82.81 322 ARG A CA 1
ATOM 2654 C C . ARG A 1 322 ? -44.257 21.103 35.065 1.00 82.81 322 ARG A C 1
ATOM 2656 O O . ARG A 1 322 ? -45.403 21.502 35.258 1.00 82.81 322 ARG A O 1
ATOM 2663 N N . MET A 1 323 ? -43.750 20.036 35.680 1.00 83.50 323 MET A N 1
ATOM 2664 C CA . MET A 1 323 ? -44.507 19.234 36.646 1.00 83.50 323 MET A CA 1
ATOM 2665 C C . MET A 1 323 ? -44.746 19.986 37.961 1.00 83.50 323 MET A C 1
ATOM 2667 O O . MET A 1 323 ? -45.860 19.963 38.478 1.00 83.50 323 MET A O 1
ATOM 2671 N N . VAL A 1 324 ? -43.758 20.730 38.464 1.00 81.69 324 VAL A N 1
ATOM 2672 C CA . VAL A 1 324 ? -43.922 21.628 39.622 1.00 81.69 324 VAL A CA 1
ATOM 2673 C C . VAL A 1 324 ? -45.004 22.674 39.350 1.00 81.69 324 VAL A C 1
ATOM 2675 O O . VAL A 1 324 ? -45.907 22.870 40.166 1.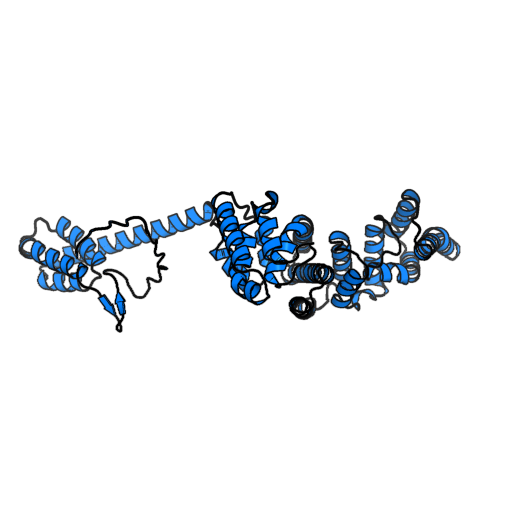00 81.69 324 VAL A O 1
ATOM 2678 N N . ASN A 1 325 ? -44.962 23.308 38.176 1.00 83.94 325 ASN A N 1
ATOM 2679 C CA . ASN A 1 325 ? -45.967 24.284 37.761 1.00 83.94 325 ASN A CA 1
ATOM 2680 C C . ASN A 1 325 ? -47.363 23.649 37.656 1.00 83.94 325 ASN A C 1
ATOM 2682 O O . ASN A 1 325 ? -48.339 24.274 38.062 1.00 83.94 325 ASN A O 1
ATOM 2686 N N . ALA A 1 326 ? -47.462 22.407 37.171 1.00 78.62 326 ALA A N 1
ATOM 2687 C CA . ALA A 1 326 ? -48.713 21.653 37.111 1.00 78.62 326 ALA A CA 1
ATOM 2688 C C . ALA A 1 326 ? -49.304 21.389 38.507 1.00 78.62 326 ALA A C 1
ATOM 2690 O O . ALA A 1 326 ? -50.488 21.655 38.722 1.00 78.62 326 ALA A O 1
ATOM 2691 N N . VAL A 1 327 ? -48.486 20.944 39.472 1.00 78.12 327 VAL A N 1
ATOM 2692 C CA . VAL A 1 327 ? -48.935 20.764 40.867 1.00 78.12 327 VAL A CA 1
ATOM 2693 C C . VAL A 1 327 ? -49.433 22.090 41.447 1.00 78.12 327 VAL A C 1
ATOM 2695 O O . VAL A 1 327 ? -50.505 22.143 42.049 1.00 78.12 327 VAL A O 1
ATOM 2698 N N . ASN A 1 328 ? -48.688 23.178 41.242 1.00 79.75 328 ASN A N 1
ATOM 2699 C CA . ASN A 1 328 ? -49.061 24.499 41.754 1.00 79.75 328 ASN A CA 1
ATOM 2700 C C . ASN A 1 328 ? -50.320 25.067 41.074 1.00 79.75 328 ASN A C 1
ATOM 2702 O O . ASN A 1 328 ? -51.091 25.782 41.710 1.00 79.75 328 ASN A O 1
ATOM 2706 N N . ALA A 1 329 ? -50.581 24.696 39.818 1.00 79.44 329 ALA A N 1
ATOM 2707 C CA . ALA A 1 329 ? -51.819 24.994 39.099 1.00 79.44 329 ALA A CA 1
ATOM 2708 C C . ALA A 1 329 ? -53.003 24.091 39.511 1.00 79.44 329 ALA A C 1
ATOM 2710 O O . ALA A 1 329 ? -54.042 24.105 38.855 1.00 79.44 329 ALA A O 1
ATOM 2711 N N . SER A 1 330 ? -52.867 23.329 40.605 1.00 80.62 330 SER A N 1
ATOM 2712 C CA . SER A 1 330 ? -53.889 22.423 41.148 1.00 80.62 330 SER A CA 1
ATOM 2713 C C . SER A 1 330 ? -54.262 21.253 40.228 1.00 80.62 330 SER A C 1
ATOM 2715 O O . SER A 1 330 ? -55.353 20.695 40.349 1.00 80.62 330 SER A O 1
ATOM 2717 N N . ILE A 1 331 ? -53.358 20.839 39.332 1.00 78.88 331 ILE A N 1
ATOM 2718 C CA . ILE A 1 331 ? -53.518 19.574 38.606 1.00 78.88 331 ILE A CA 1
ATOM 2719 C C . ILE A 1 331 ? -53.379 18.420 39.615 1.00 78.88 331 ILE A C 1
ATOM 2721 O O . ILE A 1 331 ? -52.440 18.428 40.419 1.00 78.88 331 ILE A O 1
ATOM 2725 N N . PRO A 1 332 ? -54.280 17.417 39.601 1.00 84.50 332 PRO A N 1
ATOM 2726 C CA . PRO A 1 332 ? -54.202 16.293 40.523 1.00 84.50 332 PRO A CA 1
ATOM 2727 C C . PRO A 1 332 ? -52.850 15.577 40.449 1.00 84.50 332 PRO A C 1
ATOM 2729 O O . PRO A 1 332 ? -52.415 15.131 39.387 1.00 84.50 332 PRO A O 1
ATOM 2732 N N . VAL A 1 333 ? -52.213 15.379 41.606 1.00 81.94 333 VAL A N 1
ATOM 2733 C CA . VAL A 1 333 ? -50.910 14.693 41.724 1.00 81.94 333 VAL A CA 1
ATOM 2734 C C . VAL A 1 333 ? -50.945 13.280 41.124 1.00 81.94 333 VAL A C 1
ATOM 2736 O O . VAL A 1 333 ? -49.941 12.801 40.609 1.00 81.94 333 VAL A O 1
ATOM 2739 N N . GLY A 1 334 ? -52.115 12.632 41.112 1.00 79.44 334 GLY A N 1
ATOM 2740 C CA . GLY A 1 334 ? -52.302 11.328 40.474 1.00 79.44 334 GLY A CA 1
ATOM 2741 C C . GLY A 1 334 ? -52.172 11.332 38.947 1.00 79.44 334 GLY A C 1
ATOM 2742 O O . GLY A 1 334 ? -51.828 10.299 38.382 1.00 79.44 334 GLY A O 1
ATOM 2743 N N . ASP A 1 335 ? -52.416 12.455 38.270 1.00 82.06 335 ASP A N 1
ATOM 2744 C CA . ASP A 1 335 ? -52.201 12.559 36.821 1.00 82.06 335 ASP A CA 1
ATOM 2745 C C . ASP A 1 335 ? -50.737 12.882 36.499 1.00 82.06 335 ASP A C 1
ATOM 2747 O O . ASP A 1 335 ? -50.189 12.371 35.528 1.00 82.06 335 ASP A O 1
ATOM 2751 N N . ILE A 1 336 ? -50.061 13.622 37.380 1.00 81.81 336 ILE A N 1
ATOM 2752 C CA . ILE A 1 336 ? -48.615 13.878 37.296 1.00 81.81 336 ILE A CA 1
ATOM 2753 C C . ILE A 1 336 ? -47.821 12.592 37.560 1.00 81.81 336 ILE A C 1
ATOM 2755 O O . ILE A 1 336 ? -46.845 12.312 36.870 1.00 81.81 336 ILE A O 1
ATOM 2759 N N . GLU A 1 337 ? -48.284 11.763 38.498 1.00 88.12 337 GLU A N 1
ATOM 2760 C CA . GLU A 1 337 ? -47.769 10.410 38.716 1.00 88.12 337 GLU A CA 1
ATOM 2761 C C . GLU A 1 337 ? -47.847 9.565 37.437 1.00 88.12 337 GLU A C 1
ATOM 2763 O O . GLU A 1 337 ? -46.860 8.932 37.071 1.00 88.12 337 GLU A O 1
ATOM 2768 N N . LYS A 1 338 ? -48.980 9.572 36.720 1.00 85.12 338 LYS A N 1
ATOM 2769 C CA . LYS A 1 338 ? -49.110 8.815 35.462 1.00 85.12 338 LYS A CA 1
ATOM 2770 C C . LYS A 1 338 ? -48.094 9.265 34.415 1.00 85.12 338 LYS A C 1
ATOM 2772 O O . LYS A 1 338 ? -47.553 8.414 33.720 1.00 85.12 338 LYS A O 1
ATOM 2777 N N . GLU A 1 339 ? -47.831 10.567 34.300 1.00 82.88 339 GLU A N 1
ATOM 2778 C CA . GLU A 1 339 ? -46.819 11.071 33.364 1.00 82.88 339 GLU A CA 1
ATOM 2779 C C . GLU A 1 339 ? -45.392 10.709 33.798 1.00 82.88 339 GLU A C 1
ATOM 2781 O O . GLU A 1 339 ? -44.591 10.312 32.957 1.00 82.88 339 GLU A O 1
ATOM 2786 N N . LEU A 1 340 ? -45.076 10.750 35.098 1.00 82.94 340 LEU A N 1
ATOM 2787 C CA . LEU A 1 340 ? -43.779 10.289 35.613 1.00 82.94 340 LEU A CA 1
ATOM 2788 C C . LEU A 1 340 ? -43.538 8.803 35.323 1.00 82.94 340 LEU A C 1
ATOM 2790 O O . LEU A 1 340 ? -42.438 8.428 34.924 1.00 82.94 340 LEU A O 1
ATOM 2794 N N . LEU A 1 341 ? -44.562 7.963 35.492 1.00 84.50 341 LEU A N 1
ATOM 2795 C CA . LEU A 1 341 ? -44.473 6.514 35.279 1.00 84.50 341 LEU A CA 1
ATOM 2796 C C . LEU A 1 341 ? -44.437 6.108 33.794 1.00 84.50 341 LEU A C 1
ATOM 2798 O O . LEU A 1 341 ? -44.193 4.944 33.491 1.00 84.50 341 LEU A O 1
ATOM 2802 N N . ARG A 1 342 ? -44.675 7.041 32.861 1.00 82.56 342 ARG A N 1
ATOM 2803 C CA . ARG A 1 342 ? -44.496 6.809 31.415 1.00 82.56 342 ARG A CA 1
ATOM 2804 C C . ARG A 1 342 ? -43.051 6.975 30.948 1.00 82.56 342 ARG A C 1
ATOM 2806 O O . ARG A 1 342 ? -42.728 6.521 29.852 1.00 82.56 342 ARG A O 1
ATOM 2813 N N . LEU A 1 343 ? -42.208 7.649 31.730 1.00 80.56 343 LEU A N 1
ATOM 2814 C CA . LEU A 1 343 ? -40.790 7.824 31.416 1.00 80.56 343 LEU A CA 1
ATOM 2815 C C . LEU A 1 343 ? -40.007 6.533 31.719 1.00 80.56 343 LEU A C 1
ATOM 2817 O O . LEU A 1 343 ? -40.510 5.611 32.363 1.00 80.56 343 LEU A O 1
ATOM 2821 N N . SER A 1 344 ? -38.765 6.450 31.232 1.00 77.12 344 SER A N 1
ATOM 2822 C CA . SER A 1 344 ? -37.878 5.336 31.581 1.00 77.12 344 SER A CA 1
ATOM 2823 C C . SER A 1 344 ? -37.522 5.387 33.077 1.00 77.12 344 SER A C 1
ATOM 2825 O O . SER A 1 344 ? -37.435 6.484 33.632 1.00 77.12 344 SER A O 1
ATOM 2827 N N . PRO A 1 345 ? -37.251 4.247 33.743 1.00 73.88 345 PRO A N 1
ATOM 2828 C CA . PRO A 1 345 ? -37.065 4.209 35.198 1.00 73.88 345 PRO A CA 1
ATOM 2829 C C . PRO A 1 345 ? -36.014 5.199 35.730 1.00 73.88 345 PRO A C 1
ATOM 2831 O O . PRO A 1 345 ? -36.221 5.815 36.774 1.00 73.88 345 PRO A O 1
ATOM 2834 N N . GLY A 1 346 ? -34.905 5.381 35.000 1.00 71.19 346 GLY A N 1
ATOM 2835 C CA . GLY A 1 346 ? -33.861 6.351 35.345 1.00 71.19 346 GLY A CA 1
ATOM 2836 C C . GLY A 1 346 ? -34.346 7.797 35.226 1.00 71.19 346 GLY A C 1
ATOM 2837 O O . GLY A 1 346 ? -34.301 8.545 36.198 1.00 71.19 346 GLY A O 1
ATOM 2838 N N . THR A 1 347 ? -34.912 8.167 34.074 1.00 79.06 347 THR A N 1
ATOM 2839 C CA . THR A 1 347 ? -35.432 9.522 33.839 1.00 79.06 347 THR A CA 1
ATOM 2840 C C . THR A 1 347 ? -36.595 9.865 34.775 1.00 79.06 347 THR A C 1
ATOM 2842 O O . THR A 1 347 ? -36.649 10.978 35.294 1.00 79.06 347 THR A O 1
ATOM 2845 N N . SER A 1 348 ? -37.499 8.917 35.052 1.00 81.31 348 SER A N 1
ATOM 2846 C CA . SER A 1 348 ? -38.573 9.077 36.042 1.00 81.31 348 SER A CA 1
ATOM 2847 C C . SER A 1 348 ? -38.020 9.423 37.419 1.00 81.31 348 SER A C 1
ATOM 2849 O O . SER A 1 348 ? -38.558 10.301 38.093 1.00 81.31 348 SER A O 1
ATOM 2851 N N . TYR A 1 349 ? -36.957 8.735 37.845 1.00 83.31 349 TYR A N 1
ATOM 2852 C CA . TYR A 1 349 ? -36.345 8.946 39.150 1.00 83.31 349 TYR A CA 1
ATOM 2853 C C . TYR A 1 349 ? -35.667 10.315 39.238 1.00 83.31 349 TYR A C 1
ATOM 2855 O O . TYR A 1 349 ? -35.909 11.050 40.196 1.00 83.31 349 TYR A O 1
ATOM 2863 N N . ASP A 1 350 ? -34.897 10.700 38.223 1.00 79.44 350 ASP A N 1
ATOM 2864 C CA . ASP A 1 350 ? -34.195 11.985 38.207 1.00 79.44 350 ASP A CA 1
ATOM 2865 C C . ASP A 1 350 ? -35.181 13.162 38.209 1.00 79.44 350 ASP A C 1
ATOM 2867 O O . ASP A 1 350 ? -35.085 14.051 39.060 1.00 79.44 350 ASP A O 1
ATOM 2871 N N . VAL A 1 351 ? -36.211 13.121 37.356 1.00 82.75 351 VAL A N 1
ATOM 2872 C CA . VAL A 1 351 ? -37.277 14.137 37.348 1.00 82.75 351 VAL A CA 1
ATOM 2873 C C . VAL A 1 351 ? -38.020 14.151 38.687 1.00 82.75 351 VAL A C 1
ATOM 2875 O O . VAL A 1 351 ? -38.234 15.222 39.255 1.00 82.75 351 VAL A O 1
ATOM 2878 N N . PHE A 1 352 ? -38.361 12.985 39.250 1.00 87.81 352 PHE A N 1
ATOM 2879 C CA . PHE A 1 352 ? -39.015 12.897 40.558 1.00 87.81 352 PHE A CA 1
ATOM 2880 C C . PHE A 1 352 ? -38.177 13.535 41.669 1.00 87.81 352 PHE A C 1
ATOM 2882 O O . PHE A 1 352 ? -38.728 14.275 42.479 1.00 87.81 352 PHE A O 1
ATOM 2889 N N . THR A 1 353 ? -36.865 13.287 41.726 1.00 86.00 353 THR A N 1
ATOM 2890 C CA . THR A 1 353 ? -36.014 13.867 42.780 1.00 86.00 353 THR A CA 1
ATOM 2891 C C . THR A 1 353 ? -35.995 15.394 42.732 1.00 86.00 353 THR A C 1
ATOM 2893 O O . THR A 1 353 ? -36.077 16.029 43.786 1.00 86.00 353 THR A O 1
ATOM 2896 N N . GLN A 1 354 ? -35.972 15.983 41.532 1.00 83.00 354 GLN A N 1
ATOM 2897 C CA . GLN A 1 354 ? -36.038 17.433 41.348 1.00 83.00 354 GLN A CA 1
ATOM 2898 C C . GLN A 1 354 ? -37.425 18.002 41.665 1.00 83.00 354 GLN A C 1
ATOM 2900 O O . GLN A 1 354 ? -37.544 18.990 42.385 1.00 83.00 354 GLN A O 1
ATOM 2905 N N . VAL A 1 355 ? -38.499 17.367 41.192 1.00 83.88 355 VAL A N 1
ATOM 2906 C CA . VAL A 1 355 ? -39.868 17.787 41.537 1.00 83.88 355 VAL A CA 1
ATOM 2907 C C . VAL A 1 355 ? -40.078 17.716 43.052 1.00 83.88 355 VAL A C 1
ATOM 2909 O O . VAL A 1 355 ? -40.626 18.637 43.656 1.00 83.88 355 VAL A O 1
ATOM 2912 N N . ASN A 1 356 ? -39.589 16.650 43.685 1.00 88.62 356 ASN A N 1
ATOM 2913 C CA . ASN A 1 356 ? -39.727 16.433 45.114 1.00 88.62 356 ASN A CA 1
ATOM 2914 C C . ASN A 1 356 ? -38.934 17.444 45.949 1.00 88.62 356 ASN A C 1
ATOM 2916 O O . ASN A 1 356 ? -39.417 17.845 47.004 1.00 88.62 356 ASN A O 1
ATOM 2920 N N . SER A 1 357 ? -37.756 17.881 45.494 1.00 84.75 357 SER A N 1
ATOM 2921 C CA . SER A 1 357 ? -36.997 18.934 46.181 1.00 84.75 357 SER A CA 1
ATOM 2922 C C . SER A 1 357 ? -37.699 20.296 46.086 1.00 84.75 357 SER A C 1
ATOM 2924 O O . SER A 1 357 ? -37.762 21.027 47.078 1.00 84.75 357 SER A O 1
ATOM 2926 N N . LEU A 1 358 ? -38.306 20.602 44.936 1.00 84.06 358 LEU A N 1
ATOM 2927 C CA . LEU A 1 358 ? -39.008 21.863 44.678 1.00 84.06 358 LEU A CA 1
ATOM 2928 C C . LEU A 1 358 ? -40.402 21.943 45.328 1.00 84.06 358 LEU A C 1
ATOM 2930 O O . LEU A 1 358 ? -40.895 23.042 45.578 1.00 84.06 358 LEU A O 1
ATOM 2934 N N . LEU A 1 359 ? -41.037 20.807 45.638 1.00 86.00 359 LEU A N 1
ATOM 2935 C CA . LEU A 1 359 ? -42.386 20.730 46.226 1.00 86.00 359 LEU A CA 1
ATOM 2936 C C . LEU A 1 359 ? -42.419 20.275 47.692 1.00 86.00 359 LEU A C 1
ATOM 2938 O O . LEU A 1 359 ? -43.484 19.926 48.200 1.00 86.00 359 LEU A O 1
ATOM 2942 N N . THR A 1 360 ? -41.293 20.327 48.403 1.00 82.38 360 THR A N 1
ATOM 2943 C CA . THR A 1 360 ? -41.183 19.915 49.820 1.00 82.38 360 THR A CA 1
ATOM 2944 C C . THR A 1 360 ? -42.208 20.566 50.764 1.00 82.38 360 THR A C 1
ATOM 2946 O O . THR A 1 360 ? -42.568 19.973 51.779 1.00 82.38 360 THR A O 1
ATOM 2949 N N . GLY A 1 361 ? -42.714 21.763 50.440 1.00 78.56 361 GLY A N 1
ATOM 2950 C CA . GLY A 1 361 ? -43.756 22.465 51.206 1.00 78.56 361 GLY A CA 1
ATOM 2951 C C . GLY A 1 361 ? -45.204 22.227 50.745 1.00 78.56 361 GLY A C 1
ATOM 2952 O O . GLY A 1 361 ? -46.133 22.736 51.374 1.00 78.56 361 GLY A O 1
ATOM 2953 N N . ASN A 1 362 ? -45.433 21.489 49.653 1.00 86.00 362 ASN A N 1
ATOM 2954 C CA . ASN A 1 362 ? -46.766 21.268 49.087 1.00 86.00 362 ASN A CA 1
ATOM 2955 C C . ASN A 1 362 ? -47.426 20.021 49.706 1.00 86.00 362 ASN A C 1
ATOM 2957 O O . ASN A 1 362 ? -46.984 18.897 49.480 1.00 86.00 362 ASN A O 1
ATOM 2961 N N . LYS A 1 363 ? -48.515 20.209 50.466 1.00 84.62 363 LYS A N 1
ATOM 2962 C CA . LYS A 1 363 ? -49.185 19.117 51.202 1.00 84.62 363 LYS A CA 1
ATOM 2963 C C . LYS A 1 363 ? -49.701 17.995 50.295 1.00 84.62 363 LYS A C 1
ATOM 2965 O O . LYS A 1 363 ? -49.440 16.832 50.578 1.00 84.62 363 LYS A O 1
ATOM 2970 N N . ALA A 1 364 ? -50.361 18.341 49.189 1.00 81.88 364 ALA A N 1
ATOM 2971 C CA . ALA A 1 364 ? -50.930 17.361 48.261 1.00 81.88 364 ALA A CA 1
ATOM 2972 C C . ALA A 1 364 ? -49.847 16.513 47.570 1.00 81.88 364 ALA A C 1
ATOM 2974 O O . ALA A 1 364 ? -50.053 15.329 47.308 1.00 81.88 364 ALA A O 1
ATOM 2975 N N . TRP A 1 365 ? -48.684 17.110 47.289 1.00 87.81 365 TRP A N 1
ATOM 2976 C CA . TRP A 1 365 ? -47.522 16.385 46.780 1.00 87.81 365 TRP A CA 1
ATOM 2977 C C . TRP A 1 365 ? -46.923 15.462 47.846 1.00 87.81 365 TRP A C 1
ATOM 2979 O O . TRP A 1 365 ? -46.735 14.270 47.603 1.00 87.81 365 TRP A O 1
ATOM 2989 N N . MET A 1 366 ? -46.670 15.991 49.045 1.00 87.88 366 MET A N 1
ATOM 2990 C CA . MET A 1 366 ? -46.014 15.254 50.128 1.00 87.88 366 MET A CA 1
ATOM 2991 C C . MET A 1 366 ? -46.818 14.039 50.609 1.00 87.88 366 MET A C 1
ATOM 2993 O O . MET A 1 366 ? -46.218 13.023 50.951 1.00 87.88 366 MET A O 1
ATOM 2997 N N . GLU A 1 367 ? -48.151 14.100 50.565 1.00 89.38 367 GLU A N 1
ATOM 2998 C CA . GLU A 1 367 ? -49.034 12.965 50.876 1.00 89.38 367 GLU A CA 1
ATOM 2999 C C . GLU A 1 367 ? -48.838 11.765 49.935 1.00 89.38 367 GLU A C 1
ATOM 3001 O O . GLU A 1 367 ? -49.105 10.634 50.329 1.00 89.38 367 GLU A O 1
ATOM 3006 N N . ARG A 1 368 ? -48.356 11.988 48.704 1.00 86.00 368 ARG A N 1
ATOM 3007 C CA . ARG A 1 368 ? -48.196 10.939 47.680 1.00 86.00 368 ARG A CA 1
ATOM 3008 C C . ARG A 1 368 ? -46.751 10.675 47.271 1.00 86.00 368 ARG A C 1
ATOM 3010 O O . ARG A 1 368 ? -46.479 9.660 46.635 1.00 86.00 368 ARG A O 1
ATOM 3017 N N . ALA A 1 369 ? -45.814 11.550 47.631 1.00 85.06 369 ALA A N 1
ATOM 3018 C CA . ALA A 1 369 ? -44.425 11.489 47.182 1.00 85.06 369 ALA A CA 1
ATOM 3019 C C . ALA A 1 369 ? -43.731 10.159 47.526 1.00 85.06 369 ALA A C 1
ATOM 3021 O O . ALA A 1 369 ? -43.009 9.610 46.695 1.00 85.06 369 ALA A O 1
ATOM 3022 N N . SER A 1 370 ? -43.972 9.614 48.725 1.00 86.25 370 SER A N 1
ATOM 3023 C CA . SER A 1 370 ? -43.402 8.322 49.137 1.00 86.25 370 SER A CA 1
ATOM 3024 C C . SER A 1 370 ? -43.902 7.170 48.259 1.00 86.25 370 SER A C 1
ATOM 3026 O O . SER A 1 370 ? -43.103 6.358 47.794 1.00 86.25 370 SER A O 1
ATOM 3028 N N . ASP A 1 371 ? -45.203 7.133 47.970 1.00 89.88 371 ASP A N 1
ATOM 3029 C CA . ASP A 1 371 ? -45.817 6.086 47.147 1.00 89.88 371 ASP A CA 1
ATOM 3030 C C . ASP A 1 371 ? -45.359 6.173 45.688 1.00 89.88 371 ASP A C 1
ATOM 3032 O O . ASP A 1 371 ? -45.055 5.156 45.064 1.00 89.88 371 ASP A O 1
ATOM 3036 N N . ILE A 1 372 ? -45.253 7.393 45.152 1.00 88.38 372 ILE A N 1
ATOM 3037 C CA . ILE A 1 372 ? -44.727 7.647 43.804 1.00 88.38 372 ILE A CA 1
ATOM 3038 C C . ILE A 1 372 ? -43.270 7.178 43.713 1.00 88.38 372 ILE A C 1
ATOM 3040 O O . ILE A 1 372 ? -42.913 6.468 42.774 1.00 88.38 372 ILE A O 1
ATOM 3044 N N . LYS A 1 373 ? -42.439 7.497 44.716 1.00 86.69 373 LYS A N 1
ATOM 3045 C CA . LYS A 1 373 ? -41.044 7.040 44.779 1.00 86.69 373 LYS A CA 1
ATOM 3046 C C . LYS A 1 373 ? -40.946 5.516 44.754 1.00 86.69 373 LYS A C 1
ATOM 3048 O O . LYS A 1 373 ? -40.137 4.976 44.008 1.00 86.69 373 LYS A O 1
ATOM 3053 N N . GLN A 1 374 ? -41.761 4.826 45.552 1.00 85.62 374 GLN A N 1
ATOM 3054 C CA . GLN A 1 374 ? -41.763 3.361 45.601 1.00 85.62 374 GLN A CA 1
ATOM 3055 C C . GLN A 1 374 ? -42.194 2.744 44.268 1.00 85.62 374 GLN A C 1
ATOM 3057 O O . GLN A 1 374 ? -41.570 1.791 43.808 1.00 85.62 374 GLN A O 1
ATOM 3062 N N . LYS A 1 375 ? -43.191 3.327 43.594 1.00 86.69 375 LYS A N 1
ATOM 3063 C CA . LYS A 1 375 ? -43.606 2.889 42.254 1.00 86.69 375 LYS A CA 1
ATOM 3064 C C . LYS A 1 375 ? -42.485 3.045 41.229 1.00 86.69 375 LYS A C 1
ATOM 3066 O O . LYS A 1 375 ? -42.204 2.091 40.511 1.00 86.69 375 LYS A O 1
ATOM 3071 N N . ILE A 1 376 ? -41.788 4.181 41.220 1.00 83.12 376 ILE A N 1
ATOM 3072 C CA . ILE A 1 376 ? -40.634 4.405 40.333 1.00 83.12 376 ILE A CA 1
ATOM 3073 C C . ILE A 1 376 ? -39.505 3.407 40.631 1.00 83.12 376 ILE A C 1
ATOM 3075 O O . ILE A 1 376 ? -38.948 2.817 39.710 1.00 83.12 376 ILE A O 1
ATOM 3079 N N . LEU A 1 377 ? -39.188 3.163 41.907 1.00 80.19 377 LEU A N 1
ATOM 3080 C CA . LEU A 1 377 ? -38.168 2.179 42.286 1.00 80.19 377 LEU A CA 1
ATOM 3081 C C . LEU A 1 377 ? -38.558 0.758 41.853 1.00 80.19 377 LEU A C 1
ATOM 3083 O O . LEU A 1 377 ? -37.723 0.045 41.309 1.00 80.19 377 LEU A O 1
ATOM 3087 N N . SER A 1 378 ? -39.834 0.383 41.973 1.00 80.69 378 SER A N 1
ATOM 3088 C CA . SER A 1 378 ? -40.332 -0.924 41.522 1.00 80.69 378 SER A CA 1
ATOM 3089 C C . SER A 1 378 ? -40.318 -1.115 39.997 1.00 80.69 378 SER A C 1
ATOM 3091 O O . SER A 1 378 ? -40.322 -2.249 39.519 1.00 80.69 378 SER A O 1
ATOM 3093 N N . MET A 1 379 ? -40.259 -0.031 39.209 1.00 75.75 379 MET A N 1
ATOM 3094 C CA . MET A 1 379 ? -40.026 -0.120 37.759 1.00 75.75 379 MET A CA 1
ATOM 3095 C C . MET A 1 379 ? -38.593 -0.560 37.434 1.00 75.75 379 MET A C 1
ATOM 3097 O O . MET A 1 379 ? -38.355 -1.076 36.349 1.00 75.75 379 MET A O 1
ATOM 3101 N N . ARG A 1 380 ? -37.642 -0.359 38.357 1.00 65.25 380 ARG A N 1
ATOM 3102 C CA . ARG A 1 380 ? -36.226 -0.713 38.186 1.00 65.25 380 ARG A CA 1
ATOM 3103 C C . ARG A 1 380 ? -35.953 -2.204 38.405 1.00 65.25 380 ARG A C 1
ATOM 3105 O O . ARG A 1 380 ? -35.007 -2.745 37.844 1.00 65.25 380 ARG A O 1
ATOM 3112 N N . ASP A 1 381 ? -36.798 -2.863 39.191 1.00 60.62 381 ASP A N 1
ATOM 3113 C CA . ASP A 1 381 ? -36.663 -4.284 39.531 1.00 60.62 381 ASP A CA 1
ATOM 3114 C C . ASP A 1 381 ? -37.413 -5.208 38.550 1.00 60.62 381 ASP A C 1
ATOM 3116 O O . ASP A 1 381 ? -37.342 -6.431 38.667 1.00 60.62 381 ASP A O 1
ATOM 3120 N N . ASN A 1 382 ? -38.115 -4.640 37.560 1.00 57.09 382 ASN A N 1
ATOM 3121 C CA . ASN A 1 382 ? -38.859 -5.384 36.546 1.00 57.09 382 ASN A CA 1
ATOM 3122 C C . ASN A 1 382 ? -38.182 -5.266 35.166 1.00 57.09 382 ASN A C 1
ATOM 3124 O O . ASN A 1 382 ? -37.928 -4.152 34.707 1.00 57.09 382 ASN A O 1
ATOM 3128 N N . PRO A 1 383 ? -37.899 -6.381 34.468 1.00 52.19 383 PRO A N 1
ATOM 3129 C CA . PRO A 1 383 ? -37.269 -6.338 33.154 1.00 52.19 383 PRO A CA 1
ATOM 3130 C C . PRO A 1 383 ? -38.212 -5.752 32.096 1.00 52.19 383 PRO A C 1
ATOM 3132 O O . PRO A 1 383 ? -39.395 -6.093 32.033 1.00 52.19 383 PRO A O 1
ATOM 3135 N N . THR A 1 384 ? -37.673 -4.909 31.216 1.00 53.72 384 THR A N 1
ATOM 3136 C CA . THR A 1 384 ? -38.420 -4.379 30.072 1.00 53.72 384 THR A CA 1
ATOM 3137 C C . THR A 1 384 ? -38.477 -5.442 28.977 1.00 53.72 384 THR A C 1
ATOM 3139 O O . THR A 1 384 ? -37.438 -5.891 28.490 1.00 53.72 384 THR A O 1
ATOM 3142 N N . ILE A 1 385 ? -39.684 -5.837 28.565 1.00 47.50 385 ILE A N 1
ATOM 3143 C CA . ILE A 1 385 ? -39.894 -6.747 27.432 1.00 47.50 385 ILE A CA 1
ATOM 3144 C C . ILE A 1 385 ? -40.342 -5.923 26.226 1.00 47.50 385 ILE A C 1
ATOM 3146 O O . ILE A 1 385 ? -41.426 -5.341 26.238 1.00 47.50 385 ILE A O 1
ATOM 3150 N N . VAL A 1 386 ? -39.526 -5.895 25.170 1.00 46.22 386 VAL A N 1
ATOM 3151 C CA . VAL A 1 386 ? -39.860 -5.238 23.895 1.00 46.22 386 VAL A CA 1
ATOM 3152 C C . VAL A 1 386 ? -39.713 -6.263 22.774 1.00 46.22 386 VAL A C 1
ATOM 3154 O O . VAL A 1 386 ? -38.645 -6.843 22.603 1.00 46.22 386 VAL A O 1
ATOM 3157 N N . ASN A 1 387 ? -40.793 -6.520 22.026 1.00 41.44 387 ASN A N 1
ATOM 3158 C CA . ASN A 1 387 ? -40.839 -7.502 20.929 1.00 41.44 387 ASN A CA 1
ATOM 3159 C C . ASN A 1 387 ? -40.278 -8.897 21.291 1.00 41.44 387 ASN A C 1
ATOM 3161 O O . ASN A 1 387 ? -39.631 -9.542 20.472 1.00 41.44 387 ASN A O 1
ATOM 3165 N N . GLY A 1 388 ? -40.519 -9.366 22.520 1.00 40.31 388 GLY A N 1
ATOM 3166 C CA . GLY A 1 388 ? -40.080 -10.689 22.985 1.00 40.31 388 GLY A CA 1
ATOM 3167 C C . GLY A 1 388 ? -38.638 -10.764 23.501 1.00 40.31 388 GLY A C 1
ATOM 3168 O O . GLY A 1 388 ? -38.255 -11.808 24.020 1.00 40.31 388 GLY A O 1
ATOM 3169 N N . ASN A 1 389 ? -37.866 -9.674 23.434 1.00 38.94 389 ASN A N 1
ATOM 3170 C CA . ASN A 1 389 ? -36.528 -9.598 24.019 1.00 38.94 389 ASN A CA 1
ATOM 3171 C C . ASN A 1 389 ? -36.588 -9.016 25.435 1.00 38.94 389 ASN A C 1
ATOM 3173 O O . ASN A 1 389 ? -37.242 -7.996 25.670 1.00 38.94 389 ASN A O 1
ATOM 3177 N N . VAL A 1 390 ? -35.899 -9.678 26.366 1.00 47.06 390 VAL A N 1
ATOM 3178 C CA . VAL A 1 390 ? -35.771 -9.268 27.769 1.00 47.06 390 VAL A CA 1
ATOM 3179 C C . VAL A 1 390 ? -34.524 -8.401 27.899 1.00 47.06 390 VAL A C 1
ATOM 3181 O O . VAL A 1 390 ? -33.411 -8.892 27.725 1.00 47.06 390 VAL A O 1
ATOM 3184 N N . TYR A 1 391 ? -34.706 -7.119 28.198 1.00 48.47 391 TYR A N 1
ATOM 3185 C CA . TYR A 1 391 ? -33.604 -6.183 28.414 1.00 48.47 391 TYR A CA 1
ATOM 3186 C C . TYR A 1 391 ? -33.318 -6.029 29.912 1.00 48.47 391 TYR A C 1
ATOM 3188 O O . TYR A 1 391 ? -34.240 -6.035 30.734 1.00 48.47 391 TYR A O 1
ATOM 3196 N N . GLN A 1 392 ? -32.040 -5.858 30.276 1.00 44.12 392 GLN A N 1
ATOM 3197 C CA . GLN A 1 392 ? -31.693 -5.379 31.616 1.00 44.12 392 GLN A CA 1
ATOM 3198 C C . GLN A 1 392 ? -32.334 -4.004 31.844 1.00 44.12 392 GLN A C 1
ATOM 3200 O O . GLN A 1 392 ? -32.416 -3.181 30.929 1.00 44.12 392 GLN A O 1
ATOM 3205 N N . SER A 1 393 ? -32.811 -3.776 33.070 1.00 45.72 393 SER A N 1
ATOM 3206 C CA . SER A 1 393 ? -33.528 -2.558 33.450 1.00 45.72 393 SER A CA 1
ATOM 3207 C C . SER A 1 393 ? -32.764 -1.298 33.018 1.00 45.72 393 SER A C 1
ATOM 3209 O O . SER A 1 393 ? -31.684 -1.018 33.537 1.00 45.72 393 SER A O 1
ATOM 3211 N N . GLY A 1 394 ? -33.365 -0.514 32.117 1.00 48.06 394 GLY A N 1
ATOM 3212 C CA . GLY A 1 394 ? -32.841 0.774 31.650 1.00 48.06 394 GLY A CA 1
ATOM 3213 C C . GLY A 1 394 ? -32.285 0.794 30.223 1.00 48.06 394 GLY A C 1
ATOM 3214 O O . GLY A 1 394 ? -32.055 1.887 29.717 1.00 48.06 394 GLY A O 1
ATOM 3215 N N . ALA A 1 395 ? -32.121 -0.353 29.557 1.00 41.94 395 ALA A N 1
ATOM 3216 C CA . ALA A 1 395 ? -31.663 -0.390 28.167 1.00 41.94 395 ALA A CA 1
ATOM 3217 C C . ALA A 1 395 ? -32.804 -0.102 27.173 1.00 41.94 395 ALA A C 1
ATOM 3219 O O . ALA A 1 395 ? -33.934 -0.571 27.346 1.00 41.94 395 ALA A O 1
ATOM 3220 N N . THR A 1 396 ? -32.505 0.655 26.115 1.00 47.03 396 THR A N 1
ATOM 3221 C CA . THR A 1 396 ? -33.425 0.874 24.981 1.00 47.03 396 THR A CA 1
ATOM 3222 C C . THR A 1 396 ? -32.945 0.125 23.736 1.00 47.03 396 THR A C 1
ATOM 3224 O O . THR A 1 396 ? -31.833 -0.393 23.700 1.00 47.03 396 THR A O 1
ATOM 3227 N N . HIS A 1 397 ? -33.782 0.048 22.695 1.00 43.09 397 HIS A N 1
ATOM 3228 C CA . HIS A 1 397 ? -33.477 -0.668 21.446 1.00 43.09 397 HIS A CA 1
ATOM 3229 C C . HIS A 1 397 ? -32.169 -0.198 20.758 1.00 43.09 397 HIS A C 1
ATOM 3231 O O . HIS A 1 397 ? -31.597 -0.945 19.962 1.00 43.09 397 HIS A O 1
ATOM 3237 N N . ASP A 1 398 ? -31.674 0.998 21.091 1.00 39.88 398 ASP A N 1
ATOM 3238 C CA . ASP A 1 398 ? -30.452 1.581 20.524 1.00 39.88 398 ASP A CA 1
ATOM 3239 C C . ASP A 1 398 ? -29.167 1.275 21.320 1.00 39.88 398 ASP A C 1
ATOM 3241 O O . ASP A 1 398 ? -28.070 1.583 20.848 1.00 39.88 398 ASP A O 1
ATOM 3245 N N . ASP A 1 399 ? -29.252 0.591 22.467 1.00 42.09 399 ASP A N 1
ATOM 3246 C CA . ASP A 1 399 ? -28.076 0.141 23.222 1.00 42.09 399 ASP A CA 1
ATOM 3247 C C . ASP A 1 399 ? -27.457 -1.113 22.585 1.00 42.09 399 ASP A C 1
ATOM 3249 O O . ASP A 1 399 ? -27.595 -2.238 23.061 1.00 42.09 399 ASP A O 1
ATOM 3253 N N . ARG A 1 400 ? -26.722 -0.931 21.483 1.00 37.28 400 ARG A N 1
ATOM 3254 C CA . ARG A 1 400 ? -25.775 -1.940 20.969 1.00 37.28 400 ARG A CA 1
ATOM 3255 C C . ARG A 1 400 ? -24.397 -1.786 21.613 1.00 37.28 400 ARG A C 1
ATOM 3257 O O . ARG A 1 400 ? -23.376 -1.774 20.920 1.00 37.28 400 ARG A O 1
ATOM 3264 N N . SER A 1 401 ? -24.343 -1.660 22.937 1.00 36.22 401 SER A N 1
ATOM 3265 C CA . SER A 1 401 ? -23.080 -1.780 23.658 1.00 36.22 401 SER A CA 1
ATOM 3266 C C . SER A 1 401 ? -22.635 -3.243 23.599 1.00 36.22 401 SER A C 1
ATOM 3268 O O . SER A 1 401 ? -23.289 -4.156 24.094 1.00 36.22 401 SER A O 1
ATOM 3270 N N . LYS A 1 402 ? -21.529 -3.473 22.886 1.00 33.25 402 LYS A N 1
ATOM 3271 C CA . LYS A 1 402 ? -20.842 -4.762 22.801 1.00 33.25 402 LYS A CA 1
ATOM 3272 C C . LYS A 1 402 ? -20.656 -5.303 24.220 1.00 33.25 402 LYS A C 1
ATOM 3274 O O . LYS A 1 402 ? -19.930 -4.696 25.004 1.00 33.25 402 LYS A O 1
ATOM 3279 N N . HIS A 1 403 ? -21.292 -6.427 24.539 1.00 30.44 403 HIS A N 1
ATOM 3280 C CA . HIS A 1 403 ? -20.976 -7.184 25.742 1.00 30.44 403 HIS A CA 1
ATOM 3281 C C . HIS A 1 403 ? -19.501 -7.595 25.682 1.00 30.44 403 HIS A C 1
ATOM 3283 O O . HIS A 1 403 ? -19.120 -8.499 24.943 1.00 30.44 403 HIS A O 1
ATOM 3289 N N . ILE A 1 404 ? -18.663 -6.884 26.434 1.00 27.72 404 ILE A N 1
ATOM 3290 C CA . ILE A 1 404 ? -17.372 -7.392 26.877 1.00 27.72 404 ILE A CA 1
ATOM 3291 C C . ILE A 1 404 ? -17.688 -8.194 28.138 1.00 27.72 404 ILE A C 1
ATOM 3293 O O . ILE A 1 404 ? -17.859 -7.626 29.214 1.00 27.72 404 ILE A O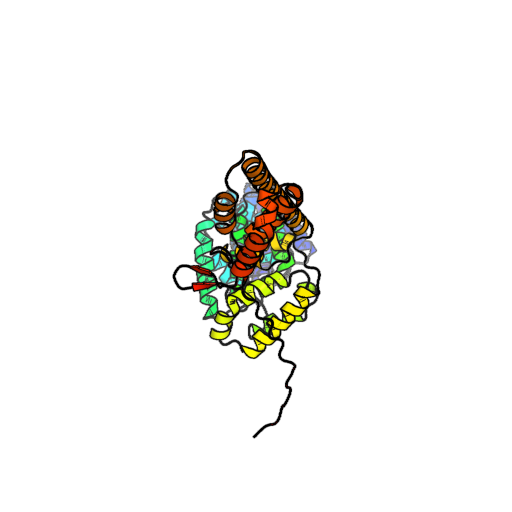 1
ATOM 3297 N N . GLU A 1 405 ? -17.826 -9.510 27.994 1.00 28.08 405 GLU A N 1
ATOM 3298 C CA . GLU A 1 405 ? -17.764 -10.421 29.134 1.00 28.08 405 GLU A CA 1
ATOM 3299 C C . GLU A 1 405 ? -16.310 -10.464 29.618 1.00 28.08 405 GLU A C 1
ATOM 3301 O O . GLU A 1 405 ? -15.445 -11.098 29.011 1.00 28.08 405 GLU A O 1
ATOM 3306 N N . LEU A 1 406 ? -16.021 -9.747 30.703 1.00 25.44 406 LEU A N 1
ATOM 3307 C CA . LEU A 1 406 ? -14.830 -9.999 31.505 1.00 25.44 406 LEU A CA 1
ATOM 3308 C C . LEU A 1 406 ? -15.109 -11.252 32.342 1.00 25.44 406 LEU A C 1
ATOM 3310 O O . LEU A 1 406 ? -15.780 -11.189 33.370 1.00 25.44 406 LEU A O 1
ATOM 3314 N N . CYS A 1 407 ? -14.636 -12.406 31.875 1.00 26.05 407 CYS A N 1
ATOM 3315 C CA . CYS A 1 407 ? -14.593 -13.619 32.686 1.00 26.05 407 CYS A CA 1
ATOM 3316 C C . CYS A 1 407 ? -13.516 -13.476 33.772 1.00 26.05 407 CYS A C 1
ATOM 3318 O O . CYS A 1 407 ? -12.350 -13.783 33.528 1.00 26.05 407 CYS A O 1
ATOM 3320 N N . ASP A 1 408 ? -13.919 -13.074 34.977 1.00 27.39 408 ASP A N 1
ATOM 3321 C CA . ASP A 1 408 ? -13.170 -13.352 36.204 1.00 27.39 408 ASP A CA 1
ATOM 3322 C C . ASP A 1 408 ? -13.379 -14.828 36.579 1.00 27.39 408 ASP A C 1
ATOM 3324 O O . ASP A 1 408 ? -14.340 -15.194 37.253 1.00 27.39 408 ASP A O 1
ATOM 3328 N N . ASN A 1 409 ? -12.477 -15.698 36.123 1.00 28.88 409 ASN A N 1
ATOM 3329 C CA . ASN A 1 409 ? -12.347 -17.058 36.642 1.00 28.88 409 ASN A CA 1
ATOM 3330 C C . ASN A 1 409 ? -11.116 -17.132 37.546 1.00 28.88 409 ASN A C 1
ATOM 3332 O O . ASN A 1 409 ? -10.075 -17.628 37.137 1.00 28.88 409 ASN A O 1
ATOM 3336 N N . ASP A 1 410 ? -11.268 -16.663 38.781 1.00 32.06 410 ASP A N 1
ATOM 3337 C CA . ASP A 1 410 ? -10.473 -17.125 39.918 1.00 32.06 410 ASP A CA 1
ATOM 3338 C C . ASP A 1 410 ? -11.318 -17.018 41.191 1.00 32.06 410 ASP A C 1
ATOM 3340 O O . ASP A 1 410 ? -11.294 -16.026 41.911 1.00 32.06 410 ASP A O 1
ATOM 3344 N N . ASN A 1 411 ? -12.126 -18.054 41.434 1.00 28.91 411 ASN A N 1
ATOM 3345 C CA . ASN A 1 411 ? -12.520 -18.500 42.772 1.00 28.91 411 ASN A CA 1
ATOM 3346 C C . ASN A 1 411 ? -13.134 -19.905 42.684 1.00 28.91 411 ASN A C 1
ATOM 3348 O O . ASN A 1 411 ? -14.345 -20.104 42.781 1.00 28.91 411 ASN A O 1
ATOM 3352 N N . GLN A 1 412 ? -12.273 -20.918 42.532 1.00 28.41 412 GLN A N 1
ATOM 3353 C CA . GLN A 1 412 ? -12.614 -22.279 42.947 1.00 28.41 412 GLN A CA 1
ATOM 3354 C C . GLN A 1 412 ? -12.684 -22.332 44.481 1.00 28.41 412 GLN A C 1
ATOM 3356 O O . GLN A 1 412 ? -11.746 -22.756 45.154 1.00 28.41 412 GLN A O 1
ATOM 3361 N N . LEU A 1 413 ? -13.827 -21.942 45.042 1.00 28.45 413 LEU A N 1
ATOM 3362 C CA . LEU A 1 413 ? -14.253 -22.435 46.346 1.00 28.45 413 LEU A CA 1
ATOM 3363 C C . LEU A 1 413 ? -14.798 -23.850 46.144 1.00 28.45 413 LEU A C 1
ATOM 3365 O O . LEU A 1 413 ? -15.963 -24.057 45.809 1.00 28.45 413 LEU A O 1
ATOM 3369 N N . LYS A 1 414 ? -13.921 -24.839 46.349 1.00 28.62 414 LYS A N 1
ATOM 3370 C CA . LYS A 1 414 ? -14.343 -26.190 46.720 1.00 28.62 414 LYS A CA 1
ATOM 3371 C C . LYS A 1 414 ? -15.116 -26.082 48.032 1.00 28.62 414 LYS A C 1
ATOM 3373 O O . LYS A 1 414 ? -14.520 -25.935 49.094 1.00 28.62 414 LYS A O 1
ATOM 3378 N N . LEU A 1 415 ? -16.436 -26.155 47.940 1.00 28.41 415 LEU A N 1
ATOM 3379 C CA . LEU A 1 415 ? -17.294 -26.541 49.046 1.00 28.41 415 LEU A CA 1
ATOM 3380 C C . LEU A 1 415 ? -17.730 -27.978 48.788 1.00 28.41 415 LEU A C 1
ATOM 3382 O O . LEU A 1 415 ? -18.492 -28.269 47.869 1.00 28.41 415 LEU A O 1
ATOM 3386 N N . GLU A 1 416 ? -17.165 -28.866 49.597 1.00 27.86 416 GLU A N 1
ATOM 3387 C CA . GLU A 1 416 ? -17.675 -30.203 49.850 1.00 27.86 416 GLU A CA 1
ATOM 3388 C C . GLU A 1 416 ? -19.166 -30.128 50.201 1.00 27.86 416 GLU A C 1
ATOM 3390 O O . GLU A 1 416 ? -19.565 -29.306 51.028 1.00 27.86 416 GLU A O 1
ATOM 3395 N N . ASN A 1 417 ? -19.982 -30.995 49.596 1.00 29.12 417 ASN A N 1
ATOM 3396 C CA . ASN A 1 417 ? -20.971 -31.796 50.316 1.00 29.12 417 ASN A CA 1
ATOM 3397 C C . ASN A 1 417 ? -21.660 -32.808 49.384 1.00 29.12 417 ASN A C 1
ATOM 3399 O O . ASN A 1 417 ? -22.366 -32.418 48.455 1.00 29.12 417 ASN A O 1
ATOM 3403 N N . LYS A 1 418 ? -21.527 -34.081 49.790 1.00 30.25 418 LYS A N 1
ATOM 3404 C CA . LYS A 1 418 ? -22.091 -35.349 49.286 1.00 30.25 418 LYS A CA 1
ATOM 3405 C C . LYS A 1 418 ? -21.298 -36.109 48.233 1.00 30.25 418 LYS A C 1
ATOM 3407 O O . LYS A 1 418 ? -21.272 -35.684 47.061 1.00 30.25 418 LYS A O 1
#